Protein AF-Q6A8H3-F1 (afdb_monomer)

Nearest PDB structures (foldseek):
  5t8s-assembly1_A  TM=9.749E-01  e=1.298E-57  Neisseria gonorrhoeae FA 1090
  5t8t-assembly1_A  TM=9.797E-01  e=2.427E-56  Neisseria gonorrhoeae FA 1090
  7r3b-assembly2_F  TM=9.729E-01  e=8.924E-53  Lactiplantibacillus plantarum
  3iml-assembly1_A  TM=9.756E-01  e=2.111E-52  Burkholderia pseudomallei
  6fwb-assembly2_D  TM=9.698E-01  e=2.354E-51  Homo sapiens

Structure (mmCIF, N/CA/C/O backbone):
data_AF-Q6A8H3-F1
#
_entry.id   AF-Q6A8H3-F1
#
loop_
_atom_site.group_PDB
_atom_site.id
_atom_site.type_symbol
_atom_site.label_atom_id
_atom_site.label_alt_id
_atom_site.label_comp_id
_atom_site.label_asym_id
_atom_site.label_entity_id
_atom_site.label_seq_id
_atom_site.pdbx_PDB_ins_code
_atom_site.Cartn_x
_atom_site.Cartn_y
_atom_site.Cartn_z
_atom_site.occupancy
_atom_site.B_iso_or_equiv
_atom_site.auth_seq_id
_atom_site.auth_comp_id
_atom_site.auth_asym_id
_atom_site.auth_atom_id
_atom_site.pdbx_PDB_model_num
ATOM 1 N N . MET A 1 1 ? 24.454 -4.447 16.124 1.00 49.38 1 MET A N 1
ATOM 2 C CA . MET A 1 1 ? 22.997 -4.401 16.296 1.00 49.38 1 MET A CA 1
ATOM 3 C C . MET A 1 1 ? 22.366 -5.024 15.062 1.00 49.38 1 MET A C 1
ATOM 5 O O . MET A 1 1 ? 22.652 -4.516 13.977 1.00 49.38 1 MET A O 1
ATOM 9 N N . PRO A 1 2 ? 21.667 -6.170 15.152 1.00 56.00 2 PRO A N 1
ATOM 10 C CA . PRO A 1 2 ? 20.854 -6.674 14.048 1.00 56.00 2 PRO A CA 1
ATOM 11 C C . PRO A 1 2 ? 19.903 -5.579 13.555 1.00 56.00 2 PRO A C 1
ATOM 13 O O . PRO A 1 2 ? 19.148 -5.003 14.326 1.00 56.00 2 PRO A O 1
ATOM 16 N N . THR A 1 3 ? 19.970 -5.273 12.265 1.00 82.31 3 THR A N 1
ATOM 17 C CA . THR A 1 3 ? 19.040 -4.363 11.600 1.00 82.31 3 THR A CA 1
ATOM 18 C C . THR A 1 3 ? 18.067 -5.189 10.773 1.00 82.31 3 THR A C 1
ATOM 20 O O . THR A 1 3 ? 18.458 -6.164 10.123 1.00 82.31 3 THR A O 1
ATOM 23 N N . ARG A 1 4 ? 16.787 -4.819 10.800 1.00 94.38 4 ARG A N 1
ATOM 24 C CA . ARG A 1 4 ? 15.761 -5.449 9.965 1.00 94.38 4 ARG A CA 1
ATOM 25 C C . ARG A 1 4 ? 15.607 -4.644 8.679 1.00 94.38 4 ARG A C 1
ATOM 27 O O . ARG A 1 4 ? 15.605 -3.419 8.710 1.00 94.38 4 ARG A O 1
ATOM 34 N N . LEU A 1 5 ? 15.466 -5.327 7.547 1.00 97.38 5 LEU A N 1
ATOM 35 C CA . LEU A 1 5 ? 15.044 -4.704 6.293 1.00 97.38 5 LEU A CA 1
ATOM 36 C C . LEU A 1 5 ? 13.558 -4.987 6.079 1.00 97.38 5 LEU A C 1
ATOM 38 O O . LEU A 1 5 ? 13.110 -6.121 6.266 1.00 97.38 5 LEU A O 1
ATOM 42 N N . PHE A 1 6 ? 12.805 -3.965 5.689 1.00 98.25 6 PHE A N 1
ATOM 43 C CA . PHE A 1 6 ? 11.410 -4.097 5.284 1.00 98.25 6 PHE A CA 1
ATOM 44 C C . PHE A 1 6 ? 11.195 -3.389 3.950 1.00 98.25 6 PHE A C 1
ATOM 46 O O . PHE A 1 6 ? 11.725 -2.299 3.734 1.00 98.25 6 PHE A O 1
ATOM 53 N N . THR A 1 7 ? 10.426 -4.008 3.061 1.00 98.69 7 THR A N 1
ATOM 54 C CA . THR A 1 7 ? 10.237 -3.538 1.690 1.00 98.69 7 THR A CA 1
ATOM 55 C C . THR A 1 7 ? 8.758 -3.405 1.369 1.00 98.69 7 THR A C 1
ATOM 57 O O . THR A 1 7 ? 7.989 -4.325 1.637 1.00 98.69 7 THR A O 1
ATOM 60 N N . SER A 1 8 ? 8.390 -2.297 0.731 1.00 98.81 8 SER A N 1
ATOM 61 C CA . SER A 1 8 ? 7.080 -2.109 0.103 1.00 98.81 8 SER A CA 1
ATOM 62 C C . SER A 1 8 ? 7.250 -1.634 -1.337 1.00 98.81 8 SER A C 1
ATOM 64 O O . SER A 1 8 ? 8.298 -1.104 -1.716 1.00 98.81 8 SER A O 1
ATOM 66 N N . GLU A 1 9 ? 6.211 -1.820 -2.143 1.00 98.88 9 GLU A N 1
ATOM 67 C CA . GLU A 1 9 ? 6.178 -1.426 -3.550 1.00 98.88 9 GLU A CA 1
ATOM 68 C C . GLU A 1 9 ? 4.883 -0.689 -3.900 1.00 98.88 9 GLU A C 1
ATOM 70 O O . GLU A 1 9 ? 3.874 -0.808 -3.207 1.00 98.88 9 GLU A O 1
ATOM 75 N N . SER A 1 10 ? 4.927 0.076 -4.986 1.00 98.88 10 SER A N 1
ATOM 76 C CA . SER A 1 10 ? 3.788 0.754 -5.594 1.00 98.88 10 SER A CA 1
ATOM 77 C C . SER A 1 10 ? 3.900 0.688 -7.115 1.00 98.88 10 SER A C 1
ATOM 79 O O . SER A 1 10 ? 4.932 0.322 -7.684 1.00 98.88 10 SER A O 1
ATOM 81 N N . VAL A 1 11 ? 2.821 1.049 -7.795 1.00 98.81 11 VAL A N 1
ATOM 82 C CA . VAL A 1 11 ? 2.746 1.105 -9.255 1.00 98.81 11 VAL A CA 1
ATOM 83 C C . VAL A 1 11 ? 2.072 2.405 -9.691 1.00 98.81 11 VAL A C 1
ATOM 85 O O . VAL A 1 11 ? 1.327 3.014 -8.921 1.00 98.81 11 VAL A O 1
ATOM 88 N N . THR A 1 12 ? 2.363 2.869 -10.903 1.00 98.69 12 THR A N 1
ATOM 89 C CA . THR A 1 12 ? 1.712 4.056 -11.472 1.00 98.69 12 THR A CA 1
ATOM 90 C C . THR A 1 12 ? 0.274 3.744 -11.892 1.00 98.69 12 THR A C 1
ATOM 92 O O . THR A 1 12 ? -0.121 2.587 -12.036 1.00 98.69 12 THR A O 1
ATOM 95 N N . GLU A 1 13 ? -0.502 4.791 -12.178 1.00 98.38 13 GLU A N 1
ATOM 96 C CA . GLU A 1 13 ? -1.832 4.677 -12.801 1.00 98.38 13 GLU A CA 1
ATOM 97 C C . GLU A 1 13 ? -1.823 3.945 -14.160 1.00 98.38 13 GLU A C 1
ATOM 99 O O . GLU A 1 13 ? -2.867 3.486 -14.609 1.00 98.38 13 GLU A O 1
ATOM 104 N N . GLY A 1 14 ? -0.663 3.835 -14.821 1.00 98.19 14 GLY A N 1
ATOM 105 C CA . GLY A 1 14 ? -0.516 3.149 -16.105 1.00 98.19 14 GLY A CA 1
ATOM 106 C C . GLY A 1 14 ? -0.242 1.651 -16.003 1.00 98.19 14 GLY A C 1
ATOM 107 O O . GLY A 1 14 ? -0.235 0.971 -17.024 1.00 98.19 14 GLY A O 1
ATOM 108 N N . HIS A 1 15 ? -0.028 1.113 -14.802 1.00 98.56 15 HIS A N 1
ATOM 109 C CA . HIS A 1 15 ? 0.082 -0.331 -14.620 1.00 98.56 15 HIS A CA 1
ATOM 110 C C . HIS A 1 15 ? -1.248 -1.008 -14.995 1.00 98.56 15 HIS A C 1
ATOM 112 O O . HIS A 1 15 ? -2.291 -0.538 -14.546 1.00 98.56 15 HIS A O 1
ATOM 118 N N . PRO A 1 16 ? -1.267 -2.132 -15.735 1.00 98.31 16 PRO A N 1
ATOM 119 C CA . PRO A 1 16 ? -2.508 -2.703 -16.267 1.00 98.31 16 PRO A CA 1
ATOM 120 C C . PRO A 1 16 ? -3.554 -3.032 -15.189 1.00 98.31 16 PRO A C 1
ATOM 122 O O . PRO A 1 16 ? -4.719 -2.686 -15.356 1.00 98.31 16 PRO A O 1
ATOM 125 N N . ASP A 1 17 ? -3.159 -3.596 -14.041 1.00 98.69 17 ASP A N 1
ATOM 126 C CA . ASP A 1 17 ? -4.093 -3.770 -12.907 1.00 98.69 17 ASP A CA 1
ATOM 127 C C . ASP A 1 17 ? -4.680 -2.438 -12.394 1.00 98.69 17 ASP A C 1
ATOM 129 O O . ASP A 1 17 ? -5.848 -2.382 -12.027 1.00 98.69 17 ASP A O 1
ATOM 133 N N . LYS A 1 18 ? -3.902 -1.344 -12.412 1.00 98.69 18 LYS A N 1
ATOM 134 C CA . LYS A 1 18 ? -4.389 -0.013 -12.023 1.00 98.69 18 LYS A CA 1
ATOM 135 C C . LYS A 1 18 ? -5.248 0.659 -13.079 1.00 98.69 18 LYS A C 1
ATOM 137 O O . LYS A 1 18 ? -6.122 1.436 -12.714 1.00 98.69 18 LYS A O 1
ATOM 142 N N . ILE A 1 19 ? -5.079 0.316 -14.353 1.00 98.56 19 ILE A N 1
ATOM 143 C CA . ILE A 1 19 ? -6.040 0.689 -15.397 1.00 98.56 19 ILE A CA 1
ATOM 144 C C . ILE A 1 19 ? -7.383 -0.002 -15.130 1.00 98.56 19 ILE A C 1
ATOM 146 O O . ILE A 1 19 ? -8.420 0.649 -15.209 1.00 98.56 19 ILE A O 1
ATOM 150 N N . ALA A 1 20 ? -7.372 -1.293 -14.783 1.00 98.75 20 ALA A N 1
ATOM 151 C CA . ALA A 1 20 ? -8.592 -2.030 -14.463 1.00 98.75 20 ALA A CA 1
ATOM 152 C C . ALA A 1 20 ? -9.312 -1.449 -13.232 1.00 98.75 20 ALA A C 1
ATOM 154 O O . ALA A 1 20 ? -10.491 -1.111 -13.324 1.00 98.75 20 ALA A O 1
ATOM 155 N N . ASP A 1 21 ? -8.583 -1.212 -12.133 1.00 98.81 21 ASP A N 1
ATOM 156 C CA . ASP A 1 21 ? -9.109 -0.504 -10.957 1.00 98.81 21 ASP A CA 1
ATOM 157 C C . ASP A 1 21 ? -9.694 0.874 -11.329 1.00 98.81 21 ASP A C 1
ATOM 159 O O . ASP A 1 21 ? -10.772 1.247 -10.867 1.00 98.81 21 ASP A O 1
ATOM 163 N N . ALA A 1 22 ? -9.007 1.619 -12.205 1.00 98.69 22 ALA A N 1
ATOM 164 C CA . ALA A 1 22 ? -9.410 2.960 -12.618 1.00 98.69 22 ALA A CA 1
ATOM 165 C C . ALA A 1 22 ? -10.714 2.976 -13.409 1.00 98.69 22 ALA A C 1
ATOM 167 O O . ALA A 1 22 ? -11.522 3.883 -13.221 1.00 98.69 22 ALA A O 1
ATOM 168 N N . ILE A 1 23 ? -10.907 2.004 -14.299 1.00 98.75 23 ILE A N 1
ATOM 169 C CA . ILE A 1 23 ? -12.144 1.859 -15.069 1.00 98.75 23 ILE A CA 1
ATOM 170 C C . ILE A 1 23 ? -13.282 1.443 -14.134 1.00 98.75 23 ILE A C 1
ATOM 172 O O . ILE A 1 23 ? -14.335 2.077 -14.160 1.00 98.75 23 ILE A O 1
ATOM 176 N N . SER A 1 24 ? -13.053 0.453 -13.265 1.00 98.81 24 SER A N 1
ATOM 177 C CA . SER A 1 24 ? -14.040 -0.005 -12.282 1.00 98.81 24 SER A CA 1
ATOM 178 C C . SER A 1 24 ? -14.557 1.136 -11.394 1.00 98.81 24 SER A C 1
ATOM 180 O O . SER A 1 24 ? -15.769 1.306 -11.263 1.00 98.81 24 SER A O 1
ATOM 182 N N . ASP A 1 25 ? -13.669 1.962 -10.827 1.00 98.69 25 ASP A N 1
ATOM 183 C CA . ASP A 1 25 ? -14.092 3.094 -9.990 1.00 98.69 25 ASP A CA 1
ATOM 184 C C . ASP A 1 25 ? -14.648 4.283 -10.780 1.00 98.69 25 ASP A C 1
ATOM 186 O O . ASP A 1 25 ? -15.514 4.986 -10.267 1.00 98.69 25 ASP A O 1
ATOM 190 N N . ALA A 1 26 ? -14.218 4.508 -12.025 1.00 98.62 26 ALA A N 1
ATOM 191 C CA . ALA A 1 26 ? -14.823 5.542 -12.867 1.00 98.62 26 ALA A CA 1
ATOM 192 C C . ALA A 1 26 ? -16.276 5.199 -13.239 1.00 98.62 26 ALA A C 1
ATOM 194 O O . ALA A 1 26 ? -17.132 6.083 -13.254 1.00 98.62 26 ALA A O 1
ATOM 195 N N . VAL A 1 27 ? -16.570 3.919 -13.496 1.00 98.56 27 VAL A N 1
ATOM 196 C CA . VAL A 1 27 ? -17.944 3.441 -13.717 1.00 98.56 27 VAL A CA 1
ATOM 197 C C . VAL A 1 27 ? -18.780 3.601 -12.444 1.00 98.56 27 VAL A C 1
ATOM 199 O O . VAL A 1 27 ? -19.900 4.103 -12.522 1.00 98.56 27 VAL A O 1
ATOM 202 N N . LEU A 1 28 ? -18.232 3.245 -11.276 1.00 98.44 28 LEU A N 1
ATOM 203 C CA . LEU A 1 28 ? -18.912 3.447 -9.994 1.00 98.44 28 LEU A CA 1
ATOM 204 C C . LEU A 1 28 ? -19.215 4.928 -9.725 1.00 98.44 28 LEU A C 1
ATOM 206 O O . LEU A 1 28 ? -20.344 5.260 -9.377 1.00 98.44 28 LEU A O 1
ATOM 210 N N . ASP A 1 29 ? -18.231 5.817 -9.879 1.00 98.56 29 ASP A N 1
ATOM 211 C CA . ASP A 1 29 ? -18.426 7.254 -9.659 1.00 98.56 29 ASP A CA 1
ATOM 212 C C . ASP A 1 29 ? -19.506 7.816 -10.598 1.00 98.56 29 ASP A C 1
ATOM 214 O O . ASP A 1 29 ? -20.340 8.613 -10.169 1.00 98.56 29 ASP A O 1
ATOM 218 N N . ALA A 1 30 ? -19.548 7.374 -11.860 1.00 98.31 30 ALA A N 1
ATOM 219 C CA . ALA A 1 30 ? -20.597 7.782 -12.793 1.00 98.31 30 ALA A CA 1
ATOM 220 C C . ALA A 1 30 ? -21.994 7.322 -12.338 1.00 98.31 30 ALA A C 1
ATOM 222 O O . ALA A 1 30 ? -22.939 8.106 -12.400 1.00 98.31 30 ALA A O 1
ATOM 223 N N . MET A 1 31 ? -22.120 6.097 -11.816 1.00 98.00 31 MET A N 1
ATOM 224 C CA . MET A 1 31 ? -23.383 5.602 -11.251 1.00 98.00 31 MET A CA 1
ATOM 225 C C . MET A 1 31 ? -23.798 6.410 -10.017 1.00 98.00 31 MET A C 1
ATOM 227 O O . MET A 1 31 ? -24.925 6.886 -9.955 1.00 98.00 31 MET A O 1
ATOM 231 N N . LEU A 1 32 ? -22.878 6.640 -9.074 1.00 98.06 32 LEU A N 1
ATOM 232 C CA . LEU A 1 32 ? -23.149 7.385 -7.837 1.00 98.06 32 LEU A CA 1
ATOM 233 C C . LEU A 1 32 ? -23.442 8.874 -8.058 1.00 98.06 32 LEU A C 1
ATOM 235 O O . LEU A 1 32 ? -24.044 9.511 -7.194 1.00 98.06 32 LEU A O 1
ATOM 239 N N . THR A 1 33 ? -23.000 9.434 -9.184 1.00 97.94 33 THR A N 1
ATOM 240 C CA . THR A 1 33 ? -23.311 10.817 -9.569 1.00 97.94 33 THR A CA 1
ATOM 241 C C . THR A 1 33 ? -24.794 10.984 -9.900 1.00 97.94 33 THR A C 1
ATOM 243 O O . THR A 1 33 ? -25.399 11.972 -9.489 1.00 97.94 33 THR A O 1
ATOM 246 N N . GLU A 1 34 ? -25.379 10.021 -10.614 1.00 97.12 34 GLU A N 1
ATOM 247 C CA . GLU A 1 34 ? -26.780 10.063 -11.056 1.00 97.12 34 GLU A CA 1
ATOM 248 C C . GLU A 1 34 ? -27.734 9.396 -10.049 1.00 97.12 34 GLU A C 1
ATOM 250 O O . GLU A 1 34 ? -28.856 9.858 -9.846 1.00 97.12 34 GLU A O 1
ATOM 255 N N . ASP A 1 35 ? -27.278 8.333 -9.385 1.00 97.31 35 ASP A N 1
ATOM 256 C CA . ASP A 1 35 ? -28.012 7.583 -8.369 1.00 97.31 35 ASP A CA 1
ATOM 257 C C . ASP A 1 35 ? -27.076 7.222 -7.206 1.00 97.31 35 ASP A C 1
ATOM 259 O O . ASP A 1 35 ? -26.338 6.232 -7.238 1.00 97.31 35 ASP A O 1
ATOM 263 N N . SER A 1 36 ? -27.133 8.014 -6.133 1.00 96.88 36 SER A N 1
ATOM 264 C CA . SER A 1 36 ? -26.306 7.816 -4.937 1.00 96.88 36 SER A CA 1
ATOM 265 C C . SER A 1 36 ? -26.593 6.512 -4.179 1.00 96.88 36 SER A C 1
ATOM 267 O O . SER A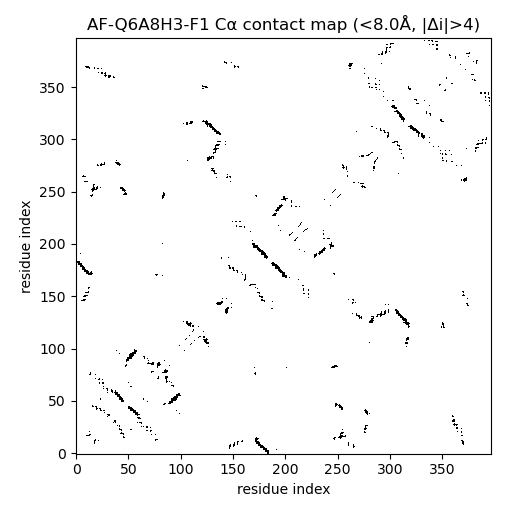 1 36 ? -25.811 6.148 -3.301 1.00 96.88 36 SER A O 1
ATOM 269 N N . HIS A 1 37 ? -27.678 5.802 -4.510 1.00 93.88 37 HIS A N 1
ATOM 270 C CA . HIS A 1 37 ? -28.042 4.507 -3.927 1.00 93.88 37 HIS A CA 1
ATOM 271 C C . HIS A 1 37 ? -27.696 3.328 -4.849 1.00 93.88 37 HIS A C 1
ATOM 273 O O . HIS A 1 37 ? -28.084 2.195 -4.563 1.00 93.88 37 HIS A O 1
ATOM 279 N N . SER A 1 38 ? -26.939 3.576 -5.924 1.00 95.31 38 SER A N 1
ATOM 280 C CA . SER A 1 38 ? -26.449 2.531 -6.820 1.00 95.31 38 SER A CA 1
ATOM 281 C C . SER A 1 38 ? -25.691 1.448 -6.055 1.00 95.31 38 SER A C 1
ATOM 283 O O . SER A 1 38 ? -2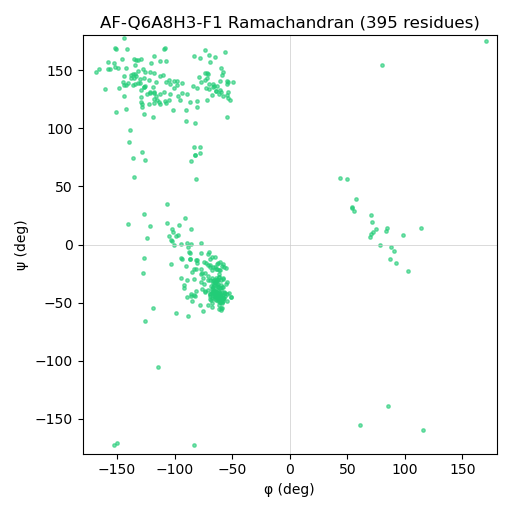4.726 1.724 -5.337 1.00 95.31 38 SER A O 1
ATOM 285 N N . HIS A 1 39 ? -26.075 0.196 -6.281 1.00 93.94 39 HIS A N 1
ATOM 286 C CA . HIS A 1 39 ? -25.305 -0.964 -5.862 1.00 93.94 39 HIS A CA 1
ATOM 287 C C . HIS A 1 39 ? -24.457 -1.460 -7.025 1.00 93.94 39 HIS A C 1
ATOM 289 O O . HIS A 1 39 ? -24.976 -1.724 -8.104 1.00 93.94 39 HIS A O 1
ATOM 295 N N . ALA A 1 40 ? -23.160 -1.629 -6.803 1.00 95.62 40 ALA A N 1
ATOM 296 C CA . ALA A 1 40 ? -22.216 -1.983 -7.850 1.00 95.62 40 ALA A CA 1
ATOM 297 C C . ALA A 1 40 ? -21.118 -2.917 -7.327 1.00 95.62 40 ALA A C 1
ATOM 299 O O . ALA A 1 40 ? -20.610 -2.758 -6.212 1.00 95.62 40 ALA A O 1
ATOM 300 N N . ALA A 1 41 ? -20.776 -3.898 -8.157 1.00 97.06 41 ALA A N 1
ATOM 301 C CA . ALA A 1 41 ? -19.605 -4.759 -8.069 1.00 97.06 41 ALA A CA 1
ATOM 302 C C . ALA A 1 41 ? -19.003 -4.874 -9.481 1.00 97.06 41 ALA A C 1
ATOM 304 O O . ALA A 1 41 ? -19.201 -5.861 -10.183 1.00 97.06 41 ALA A O 1
ATOM 305 N N . VAL A 1 42 ? -18.348 -3.801 -9.932 1.00 98.31 42 VAL A N 1
ATOM 306 C CA . VAL A 1 42 ? -17.811 -3.673 -11.294 1.00 98.31 42 VAL A CA 1
ATOM 307 C C . VAL A 1 42 ? -16.385 -4.203 -11.354 1.00 98.31 42 VAL A C 1
ATOM 309 O O . VAL A 1 42 ? -15.456 -3.614 -10.800 1.00 98.31 42 VAL A O 1
ATOM 312 N N . GLU A 1 43 ? -16.190 -5.262 -12.122 1.00 98.75 43 GLU A N 1
ATOM 313 C CA . GLU A 1 43 ? -14.894 -5.869 -12.393 1.00 98.75 43 GLU A CA 1
ATOM 314 C C . GLU A 1 43 ? -14.428 -5.512 -13.807 1.00 98.75 43 GLU A C 1
ATOM 316 O O . GLU A 1 43 ? -15.211 -5.480 -14.760 1.00 98.75 43 GLU A O 1
ATOM 321 N N . THR A 1 44 ? -13.130 -5.263 -13.961 1.00 98.88 44 THR A N 1
ATOM 322 C CA . THR A 1 44 ? -12.519 -4.945 -15.250 1.00 98.88 44 THR A CA 1
ATOM 323 C C . THR A 1 44 ? -11.350 -5.882 -15.522 1.00 98.88 44 THR A C 1
ATOM 325 O O . THR A 1 44 ? -10.494 -6.110 -14.666 1.00 98.88 44 THR A O 1
ATOM 328 N N . VAL A 1 45 ? -11.279 -6.396 -16.748 1.00 98.75 45 VAL A N 1
ATOM 329 C CA . VAL A 1 45 ? -10.120 -7.109 -17.294 1.00 98.75 45 VAL A CA 1
ATOM 330 C C . VAL A 1 45 ? -9.571 -6.307 -18.467 1.00 98.75 45 VAL A C 1
ATOM 332 O O . VAL A 1 45 ? -10.304 -5.974 -19.398 1.00 98.75 45 VAL A O 1
ATOM 335 N N . VAL A 1 46 ? -8.271 -6.023 -18.453 1.00 98.44 46 VAL A N 1
ATOM 336 C CA . VAL A 1 46 ? -7.559 -5.367 -19.555 1.00 98.44 46 VAL A CA 1
ATOM 337 C C . VAL A 1 46 ? -6.468 -6.279 -20.103 1.00 98.44 46 VAL A C 1
ATOM 339 O O . VAL A 1 46 ? -5.718 -6.915 -19.364 1.00 98.44 46 VAL A O 1
ATOM 342 N N . THR A 1 47 ? -6.372 -6.366 -21.424 1.00 98.19 47 THR A N 1
ATOM 343 C CA . THR A 1 47 ? -5.324 -7.124 -22.118 1.00 98.19 47 THR A CA 1
ATOM 344 C C . THR A 1 47 ? -5.066 -6.516 -23.498 1.00 98.19 47 THR A C 1
ATOM 346 O O . THR A 1 47 ? -5.581 -5.445 -23.824 1.00 98.19 47 THR A O 1
ATOM 349 N N . THR A 1 48 ? -4.254 -7.170 -24.327 1.00 97.00 48 THR A N 1
ATOM 350 C CA . THR A 1 48 ? -3.839 -6.653 -25.635 1.00 97.00 48 THR A CA 1
ATOM 351 C C . THR A 1 48 ? -5.053 -6.295 -26.500 1.00 97.00 48 THR A C 1
ATOM 353 O O . THR A 1 48 ? -5.787 -7.166 -26.964 1.00 97.00 48 THR A O 1
ATOM 356 N N . GLY A 1 49 ? -5.257 -4.992 -26.713 1.00 96.44 49 GLY A N 1
ATOM 357 C CA . GLY A 1 49 ? -6.326 -4.440 -27.549 1.00 96.44 49 GLY A CA 1
ATOM 358 C C . GLY A 1 49 ? -7.752 -4.585 -27.002 1.00 96.44 49 GLY A C 1
ATOM 359 O O . GLY A 1 49 ? -8.683 -4.250 -27.731 1.00 96.44 49 GLY A O 1
ATOM 360 N N . GLN A 1 50 ? -7.951 -5.063 -25.768 1.00 98.00 50 GLN A N 1
ATOM 361 C CA . GLN A 1 50 ? -9.284 -5.325 -25.216 1.00 98.00 50 GLN A CA 1
ATOM 362 C C . GLN A 1 50 ? -9.447 -4.882 -23.762 1.00 98.00 50 GLN A C 1
ATOM 364 O O . GLN A 1 50 ? -8.554 -5.052 -22.931 1.00 98.00 50 GLN A O 1
ATOM 369 N N . VAL A 1 51 ? -10.649 -4.388 -23.476 1.00 98.69 51 VAL A N 1
ATOM 370 C CA . VAL A 1 51 ? -11.212 -4.151 -22.149 1.00 98.69 51 VAL A CA 1
ATOM 371 C C . VAL A 1 51 ? -12.502 -4.963 -22.045 1.00 98.69 51 VAL A C 1
ATOM 373 O O . VAL A 1 51 ? -13.353 -4.890 -22.934 1.00 98.69 51 VAL A O 1
ATOM 376 N N . MET A 1 52 ? -12.665 -5.719 -20.967 1.00 98.62 52 MET A N 1
ATOM 377 C CA . MET A 1 52 ? -13.929 -6.350 -20.596 1.00 98.62 52 MET A CA 1
ATOM 378 C C . MET A 1 52 ? -14.368 -5.788 -19.248 1.00 98.62 52 MET A C 1
ATOM 380 O O . MET A 1 52 ? -13.625 -5.904 -18.279 1.00 98.62 52 MET A O 1
ATOM 384 N N . VAL A 1 53 ? -15.556 -5.191 -19.204 1.00 98.69 53 VAL A N 1
ATOM 385 C CA . VAL A 1 53 ? -16.197 -4.715 -17.973 1.00 98.69 53 VAL A CA 1
ATOM 386 C C . VAL A 1 53 ? -17.366 -5.645 -17.665 1.00 98.69 53 VAL A C 1
ATOM 388 O O . VAL A 1 53 ? -18.233 -5.843 -18.519 1.00 98.69 53 VAL A O 1
ATOM 391 N N . CYS A 1 54 ? -17.376 -6.248 -16.482 1.00 98.44 54 CYS A N 1
ATOM 392 C CA . CYS A 1 54 ? -18.374 -7.229 -16.058 1.00 98.44 54 CYS A CA 1
ATOM 393 C C . CYS A 1 54 ? -18.702 -7.106 -14.566 1.00 98.44 54 CYS A C 1
ATOM 395 O O . CYS A 1 54 ? -18.119 -6.280 -13.871 1.00 98.44 54 CYS A O 1
ATOM 397 N N . GLY A 1 55 ? -19.632 -7.927 -14.082 1.00 97.00 55 GLY A N 1
ATOM 398 C CA . GLY A 1 55 ? -20.064 -7.952 -12.683 1.00 97.00 55 GLY A CA 1
ATOM 399 C C . GLY A 1 55 ? -21.525 -7.548 -12.532 1.00 97.00 55 GLY A C 1
ATOM 400 O O . GLY A 1 55 ? -22.293 -7.624 -13.492 1.00 97.00 55 GLY A O 1
ATOM 401 N N . GLU A 1 56 ? -21.913 -7.125 -11.333 1.00 96.12 56 GLU A N 1
ATOM 402 C CA . GLU A 1 56 ? -23.319 -6.933 -10.981 1.00 96.12 56 GLU A CA 1
ATOM 403 C C . GLU A 1 56 ? -23.623 -5.498 -10.551 1.00 96.12 56 GLU A C 1
ATOM 405 O O . GLU A 1 56 ? -22.960 -4.935 -9.673 1.00 96.12 56 GLU A O 1
ATOM 410 N N . VAL A 1 57 ? -24.666 -4.912 -11.139 1.00 95.12 57 VAL A N 1
ATOM 411 C CA . VAL A 1 57 ? -25.110 -3.547 -10.848 1.00 95.12 57 VAL A CA 1
ATOM 412 C C . VAL A 1 57 ? -26.628 -3.496 -10.673 1.00 95.12 57 VAL A C 1
ATOM 414 O O . VAL A 1 57 ? -27.381 -4.069 -11.454 1.00 95.12 57 VAL A O 1
ATOM 417 N N . THR A 1 58 ? -27.079 -2.744 -9.674 1.00 94.62 58 THR A N 1
ATOM 418 C CA . THR A 1 58 ? -28.467 -2.297 -9.519 1.00 94.62 58 THR A CA 1
ATOM 419 C C . THR A 1 58 ? -28.450 -0.783 -9.358 1.00 94.62 58 THR A C 1
ATOM 421 O O . THR A 1 58 ? -27.941 -0.277 -8.361 1.00 94.62 58 THR A O 1
ATOM 424 N N . THR A 1 59 ? -28.968 -0.062 -10.345 1.00 94.69 59 THR A N 1
ATOM 425 C CA . THR A 1 59 ? -28.970 1.405 -10.384 1.00 94.69 59 THR A CA 1
ATOM 426 C C . THR A 1 59 ? -30.107 1.900 -11.273 1.00 94.69 59 THR A C 1
ATOM 428 O O . THR A 1 59 ? -30.480 1.215 -12.230 1.00 94.69 59 THR A O 1
ATOM 431 N N . GLU A 1 60 ? -30.632 3.088 -10.980 1.00 94.31 60 GLU A N 1
ATOM 432 C CA . GLU A 1 60 ? -31.522 3.827 -11.889 1.00 94.31 60 GLU A CA 1
ATOM 433 C C . GLU A 1 60 ? -30.734 4.696 -12.897 1.00 94.31 60 GLU A C 1
ATOM 435 O O . GLU A 1 60 ? -31.313 5.274 -13.821 1.00 94.31 60 GLU A O 1
ATOM 440 N N . ALA A 1 61 ? -29.409 4.795 -12.744 1.00 94.56 61 ALA A N 1
ATOM 441 C CA . ALA A 1 61 ? -28.540 5.568 -13.621 1.00 94.56 61 ALA A CA 1
ATOM 442 C C . ALA A 1 61 ? -28.337 4.896 -14.990 1.00 94.56 61 ALA A C 1
ATOM 444 O O . ALA A 1 61 ? -28.125 3.687 -15.098 1.00 94.56 61 ALA A O 1
ATOM 445 N N . TYR A 1 62 ? -28.288 5.702 -16.054 1.00 94.69 62 TYR A N 1
ATOM 446 C CA . TYR A 1 62 ? -27.701 5.281 -17.326 1.00 94.69 62 TYR A CA 1
ATOM 447 C C . TYR A 1 62 ? -26.245 5.738 -17.390 1.00 94.69 62 TYR A C 1
ATOM 449 O O . TYR A 1 62 ? -25.959 6.929 -17.281 1.00 94.69 62 TYR A O 1
ATOM 457 N N . VAL A 1 63 ? -25.332 4.796 -17.619 1.00 94.44 63 VAL A N 1
ATOM 458 C CA . VAL A 1 63 ? -23.891 5.052 -17.660 1.00 94.44 63 VAL A CA 1
ATOM 459 C C . VAL A 1 63 ? -23.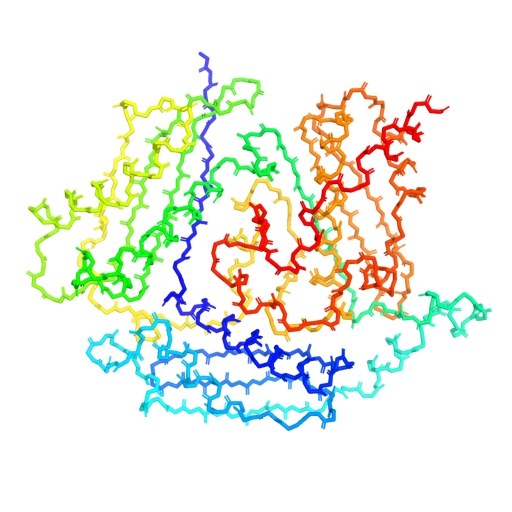300 4.454 -18.936 1.00 94.44 63 VAL A C 1
ATOM 461 O O . VAL A 1 63 ? -23.409 3.251 -19.173 1.00 94.44 63 VAL A O 1
ATOM 464 N N . ASP A 1 64 ? -22.652 5.282 -19.762 1.00 97.25 64 ASP A N 1
ATOM 465 C CA . ASP A 1 64 ? -21.937 4.814 -20.957 1.00 97.25 64 ASP A CA 1
ATOM 466 C C . ASP A 1 64 ? -20.578 4.212 -20.565 1.00 97.25 64 ASP A C 1
ATOM 468 O O . ASP A 1 64 ? -19.534 4.866 -20.576 1.00 97.25 64 ASP A O 1
ATOM 472 N N . ILE A 1 65 ? -20.605 2.936 -20.174 1.00 97.94 65 ILE A N 1
ATOM 473 C CA . ILE A 1 65 ? -19.426 2.189 -19.708 1.00 97.94 65 ILE A CA 1
ATOM 474 C C . ILE A 1 65 ? -18.321 2.158 -20.770 1.00 97.94 65 ILE A C 1
ATOM 476 O O . ILE A 1 65 ? -17.136 2.219 -20.433 1.00 97.94 65 ILE A O 1
ATOM 480 N N . ALA A 1 66 ? -18.691 2.058 -22.050 1.00 98.00 66 ALA A N 1
ATOM 481 C CA . ALA A 1 66 ? -17.715 1.988 -23.125 1.00 98.00 66 ALA A CA 1
ATOM 482 C C . ALA A 1 66 ? -16.961 3.312 -23.265 1.00 98.00 66 ALA A C 1
ATOM 484 O O . ALA A 1 66 ? -15.731 3.298 -23.352 1.00 98.00 66 ALA A O 1
ATOM 485 N N . ASP A 1 67 ? -17.674 4.438 -23.247 1.00 98.19 67 ASP A N 1
ATOM 486 C CA . ASP A 1 67 ? -17.052 5.761 -23.314 1.00 98.19 67 ASP A CA 1
ATOM 487 C C . ASP A 1 67 ? -16.210 6.072 -22.068 1.00 98.19 67 ASP A C 1
ATOM 489 O O . ASP A 1 67 ? -15.073 6.532 -22.194 1.00 98.19 67 ASP A O 1
ATOM 493 N N . ILE A 1 68 ? -16.691 5.718 -20.870 1.00 98.44 68 ILE A N 1
ATOM 494 C CA . ILE A 1 68 ? -15.936 5.889 -19.617 1.00 98.44 68 ILE A CA 1
ATOM 495 C C . ILE A 1 68 ? -14.625 5.109 -19.648 1.00 98.44 68 ILE A C 1
ATOM 497 O O . ILE A 1 68 ? -13.573 5.665 -19.324 1.00 98.44 68 ILE A O 1
ATOM 501 N N . ALA A 1 69 ? -14.660 3.839 -20.065 1.00 98.56 69 ALA A N 1
ATOM 502 C CA . ALA A 1 69 ? -13.456 3.022 -20.159 1.00 98.56 69 ALA A CA 1
ATOM 503 C C . ALA A 1 69 ? -12.430 3.663 -21.106 1.00 98.56 69 ALA A C 1
ATOM 505 O O . ALA A 1 69 ? -11.260 3.813 -20.744 1.00 98.56 69 ALA A O 1
ATOM 506 N N . ARG A 1 70 ? -12.870 4.099 -22.294 1.00 98.56 70 ARG A N 1
ATOM 507 C CA . ARG A 1 70 ? -12.007 4.759 -23.286 1.00 98.56 70 ARG A CA 1
ATOM 508 C C . ARG A 1 70 ? -11.416 6.055 -22.756 1.00 98.56 70 ARG A C 1
ATOM 510 O O . ARG A 1 70 ? -10.197 6.216 -22.792 1.00 98.56 70 ARG A O 1
ATOM 517 N N . SER A 1 71 ? -12.262 6.941 -22.239 1.00 98.31 71 SER A N 1
ATOM 518 C CA . SER A 1 71 ? -11.859 8.233 -21.684 1.00 98.31 71 SER A CA 1
ATOM 519 C C . SER A 1 71 ? -10.848 8.050 -20.557 1.00 98.31 71 SER A C 1
ATOM 521 O O . SER A 1 71 ? -9.792 8.681 -20.563 1.00 98.31 71 SER A O 1
ATOM 523 N N . ARG A 1 72 ? -11.078 7.081 -19.661 1.00 98.19 72 ARG A N 1
ATOM 524 C CA . ARG A 1 72 ? -10.150 6.812 -18.563 1.00 98.19 72 ARG A CA 1
ATOM 525 C C . ARG A 1 72 ? -8.783 6.318 -19.039 1.00 98.19 72 ARG A C 1
ATOM 527 O O . ARG A 1 72 ? -7.761 6.733 -18.495 1.00 98.19 72 ARG A O 1
ATOM 534 N N . ILE A 1 73 ? -8.741 5.463 -20.060 1.00 98.44 73 ILE A N 1
ATOM 535 C CA . ILE A 1 73 ? -7.488 4.978 -20.664 1.00 98.44 73 ILE A CA 1
ATOM 536 C C . ILE A 1 73 ? -6.706 6.133 -21.312 1.00 98.44 73 ILE A C 1
ATOM 538 O O . ILE A 1 73 ? -5.480 6.212 -21.162 1.00 98.44 73 ILE A O 1
ATOM 542 N N . LEU A 1 74 ? -7.408 7.044 -21.995 1.00 98.44 74 LEU A N 1
ATOM 543 C CA . LEU A 1 74 ? -6.812 8.240 -22.592 1.00 98.44 74 LEU A CA 1
ATOM 544 C C . LEU A 1 74 ? -6.232 9.173 -21.516 1.00 98.44 74 LEU A C 1
ATOM 546 O O . LEU A 1 74 ? -5.077 9.579 -21.638 1.00 98.44 74 LEU A O 1
ATOM 550 N N . ASP A 1 75 ? -6.965 9.425 -20.428 1.00 97.75 75 ASP A N 1
ATOM 551 C CA . ASP A 1 75 ? -6.528 10.280 -19.309 1.00 97.75 75 ASP A CA 1
ATOM 552 C C . ASP A 1 75 ? -5.280 9.752 -18.581 1.00 97.75 75 ASP A C 1
ATOM 554 O O . ASP A 1 75 ? -4.432 10.522 -18.109 1.00 97.75 75 ASP A O 1
ATOM 558 N N . ILE A 1 76 ? -5.146 8.424 -18.486 1.00 98.06 76 ILE A N 1
ATOM 559 C CA . ILE A 1 76 ? -3.946 7.761 -17.950 1.00 98.06 76 ILE A CA 1
ATOM 560 C C . ILE A 1 76 ? -2.734 8.015 -18.869 1.00 98.06 76 ILE A C 1
ATOM 562 O O . ILE A 1 76 ? -1.589 8.142 -18.415 1.00 98.06 76 ILE A O 1
ATOM 566 N N . GLY A 1 77 ? -2.978 8.167 -20.171 1.00 97.75 77 GLY A N 1
ATOM 567 C CA . GLY A 1 77 ? -1.980 8.506 -21.184 1.00 97.75 77 GLY A CA 1
ATOM 568 C C . GLY A 1 77 ? -1.716 7.400 -22.204 1.00 97.75 77 GLY A C 1
ATOM 569 O O . GLY A 1 77 ? -0.706 7.477 -22.909 1.00 97.75 77 GLY A O 1
ATOM 570 N N . TYR A 1 78 ? -2.578 6.382 -22.289 1.00 98.12 78 TYR A N 1
ATOM 571 C CA . TYR A 1 78 ? -2.591 5.403 -23.383 1.00 98.12 78 TYR A CA 1
ATOM 572 C C . TYR A 1 78 ? -3.432 5.945 -24.546 1.00 98.12 78 TYR A C 1
ATOM 574 O O . TYR A 1 78 ? -4.547 5.505 -24.806 1.00 98.12 78 TYR A O 1
ATOM 582 N N . ASP A 1 79 ? -2.872 6.942 -25.223 1.00 96.81 79 ASP A N 1
ATOM 583 C CA . ASP A 1 79 ? -3.474 7.747 -26.299 1.00 96.81 79 ASP A CA 1
ATOM 584 C C . ASP A 1 79 ? -2.947 7.386 -27.702 1.00 96.81 79 ASP A C 1
ATOM 586 O O . ASP A 1 79 ? -3.173 8.100 -28.680 1.00 96.81 79 ASP A O 1
ATOM 590 N N . SER A 1 80 ? -2.152 6.318 -27.798 1.00 95.44 80 SER A N 1
ATOM 591 C CA . SER A 1 80 ? -1.490 5.918 -29.030 1.00 95.44 80 SER A CA 1
ATOM 592 C C . SER A 1 80 ? -1.062 4.464 -28.957 1.00 95.44 80 SER A C 1
ATOM 594 O O . SER A 1 80 ? -0.359 4.057 -28.032 1.00 95.44 80 SER A O 1
ATOM 596 N N . SER A 1 81 ? -1.348 3.709 -30.020 1.00 93.75 81 SER A N 1
ATOM 597 C CA . SER A 1 81 ? -0.893 2.318 -30.171 1.00 93.75 81 SER A CA 1
ATOM 598 C C . SER A 1 81 ? 0.634 2.160 -30.050 1.00 93.75 81 SER A C 1
ATOM 600 O O . SER A 1 81 ? 1.123 1.081 -29.727 1.00 93.75 81 SER A O 1
ATOM 602 N N . SER A 1 82 ? 1.407 3.238 -30.248 1.00 93.31 82 SER A N 1
ATOM 603 C CA . SER A 1 82 ? 2.864 3.250 -30.041 1.00 93.31 82 SER A CA 1
ATOM 604 C C . SER A 1 82 ? 3.297 2.999 -28.588 1.00 93.31 82 SER A C 1
ATOM 606 O O . SER A 1 82 ? 4.425 2.562 -28.361 1.00 93.31 82 SER A O 1
ATOM 608 N N . LYS A 1 83 ? 2.405 3.224 -27.613 1.00 94.81 83 LYS A N 1
ATOM 609 C CA . LYS A 1 83 ? 2.615 2.954 -26.179 1.00 94.81 83 LYS A CA 1
ATOM 610 C C . LYS A 1 83 ? 2.203 1.530 -25.775 1.00 94.81 83 LYS A C 1
ATOM 612 O O . LYS A 1 83 ? 2.292 1.180 -24.600 1.00 94.81 83 LYS A O 1
ATOM 617 N N . GLY A 1 84 ? 1.752 0.720 -26.737 1.00 93.00 84 GLY A N 1
ATOM 618 C CA . GLY A 1 84 ? 1.258 -0.648 -26.555 1.00 93.00 84 GLY A CA 1
ATOM 619 C C . GLY A 1 84 ? -0.255 -0.748 -26.337 1.00 93.00 84 GLY A C 1
ATOM 620 O O . GLY A 1 84 ? -0.831 -1.814 -26.515 1.00 93.00 84 GLY A O 1
ATOM 621 N N . PHE A 1 85 ? -0.931 0.350 -26.005 1.00 97.19 85 PHE A N 1
ATOM 622 C CA . PHE A 1 85 ? -2.375 0.370 -25.789 1.00 97.19 85 PHE A CA 1
ATOM 623 C C . PHE A 1 85 ? -2.945 1.754 -26.101 1.00 97.19 85 PHE A C 1
ATOM 625 O O . PHE A 1 85 ? -2.225 2.749 -26.016 1.00 97.19 85 PHE A O 1
ATOM 632 N N . ASP A 1 86 ? -4.214 1.809 -26.497 1.00 97.75 86 ASP A N 1
ATOM 633 C CA . ASP A 1 86 ? -4.837 3.019 -27.030 1.00 97.75 86 ASP A CA 1
ATOM 634 C C . ASP A 1 86 ? -6.342 3.050 -26.728 1.00 97.75 86 ASP A C 1
ATOM 636 O O . ASP A 1 86 ? -7.116 2.234 -27.244 1.00 97.75 86 ASP A O 1
ATOM 640 N N . GLY A 1 87 ? -6.762 4.006 -25.897 1.00 97.94 87 GLY A N 1
ATOM 641 C CA . GLY A 1 87 ? -8.163 4.199 -25.520 1.00 97.94 87 GLY A CA 1
ATOM 642 C C . GLY A 1 87 ? -9.070 4.520 -26.713 1.00 97.94 87 GLY A C 1
ATOM 643 O O . GLY A 1 87 ? -10.237 4.122 -26.722 1.00 97.94 87 GLY A O 1
ATOM 644 N N . ALA A 1 88 ? -8.537 5.139 -27.771 1.00 97.31 88 ALA A N 1
ATOM 645 C CA . ALA A 1 88 ? -9.313 5.504 -28.954 1.00 97.31 88 ALA A CA 1
ATOM 646 C C . ALA A 1 88 ? -9.613 4.312 -29.881 1.00 97.31 88 ALA A C 1
ATOM 648 O O . ALA A 1 88 ? -10.555 4.380 -30.670 1.00 97.31 88 ALA A O 1
ATOM 649 N N . SER A 1 89 ? -8.840 3.221 -29.801 1.00 96.94 89 SER A N 1
ATOM 650 C CA . SER A 1 89 ? -8.937 2.095 -30.746 1.00 96.94 89 SER A CA 1
ATOM 651 C C . SER A 1 89 ? -9.137 0.716 -30.109 1.00 96.94 89 SER A C 1
ATOM 653 O O . SER A 1 89 ? -9.498 -0.223 -30.821 1.00 96.94 89 SER A O 1
ATOM 655 N N . CYS A 1 90 ? -8.971 0.568 -28.789 1.00 97.81 90 CYS A N 1
ATOM 656 C CA . CYS A 1 90 ? -9.217 -0.705 -28.100 1.00 97.81 90 CYS A CA 1
ATOM 657 C C . CYS A 1 90 ? -10.672 -1.193 -28.253 1.00 97.81 90 CYS A C 1
ATOM 659 O O . CYS A 1 90 ? -11.602 -0.401 -28.413 1.00 97.81 90 CYS A O 1
ATOM 661 N N . GLY A 1 91 ? -10.899 -2.505 -28.199 1.00 98.25 91 GLY A N 1
ATOM 662 C CA . GLY A 1 91 ? -12.242 -3.069 -28.057 1.00 98.25 91 GLY A CA 1
ATOM 663 C C . GLY A 1 91 ? -12.727 -2.946 -26.613 1.00 98.25 91 GLY A C 1
ATOM 664 O O . GLY A 1 91 ? -11.947 -3.182 -25.694 1.00 98.25 91 GLY A O 1
ATOM 665 N N . VAL A 1 92 ? -14.003 -2.613 -26.410 1.00 98.62 92 VAL A N 1
ATOM 666 C CA . VAL A 1 92 ? -14.640 -2.628 -25.085 1.00 98.62 92 VAL A CA 1
ATOM 667 C C . VAL A 1 92 ? -15.847 -3.554 -25.138 1.00 98.62 92 VAL A C 1
ATOM 669 O O . VAL A 1 92 ? -16.747 -3.342 -25.949 1.00 98.62 92 VAL A O 1
ATOM 672 N N . SER A 1 93 ? -15.844 -4.589 -24.301 1.00 98.19 93 SER A N 1
ATOM 673 C CA . SER A 1 93 ? -16.963 -5.516 -24.122 1.00 98.19 93 SER A CA 1
ATOM 674 C C . SER A 1 93 ? -17.604 -5.276 -22.761 1.00 98.19 93 SER A C 1
ATOM 676 O O . SER A 1 93 ? -16.897 -5.214 -21.756 1.00 98.19 93 SER A O 1
ATOM 678 N N . VAL A 1 94 ? -18.929 -5.158 -22.727 1.00 98.00 94 VAL A N 1
ATOM 679 C CA . VAL A 1 94 ? -19.703 -4.956 -21.496 1.00 98.00 94 VAL A CA 1
ATOM 680 C C . VAL A 1 94 ? -20.557 -6.196 -21.250 1.00 98.00 94 VAL A C 1
ATOM 682 O O . VAL A 1 94 ? -21.339 -6.588 -22.114 1.00 98.00 94 VAL A O 1
ATOM 685 N N . ALA A 1 95 ? -20.381 -6.811 -20.085 1.00 97.25 95 ALA A N 1
ATOM 686 C CA . ALA A 1 95 ? -21.099 -7.994 -19.617 1.00 97.25 95 ALA A CA 1
ATOM 687 C C . ALA A 1 95 ? -21.528 -7.785 -18.152 1.00 97.25 95 ALA A C 1
ATOM 689 O O . ALA A 1 95 ? -21.085 -8.502 -17.258 1.00 97.25 95 ALA A O 1
ATOM 690 N N . ILE A 1 96 ? -22.302 -6.720 -17.917 1.00 95.50 96 ILE A N 1
ATOM 691 C CA . ILE A 1 96 ? -22.854 -6.351 -16.607 1.00 95.50 96 ILE A CA 1
ATOM 692 C C . ILE A 1 96 ? -24.256 -6.945 -16.470 1.00 95.50 96 ILE A C 1
ATOM 694 O O . ILE A 1 96 ? -25.090 -6.755 -17.357 1.00 95.50 96 ILE A O 1
ATOM 698 N N . ASP A 1 97 ? -24.504 -7.613 -15.349 1.00 91.25 97 ASP A N 1
ATOM 699 C CA . ASP A 1 97 ? -25.790 -8.198 -14.975 1.00 91.25 97 ASP A CA 1
ATOM 700 C C . ASP A 1 97 ? -26.442 -7.426 -13.814 1.00 91.25 97 ASP A C 1
ATOM 702 O O . ASP A 1 97 ? -25.819 -6.593 -13.154 1.00 91.25 97 ASP A O 1
ATOM 706 N N . ALA A 1 98 ? -27.720 -7.707 -13.546 1.00 86.12 98 ALA A N 1
ATOM 707 C CA . ALA A 1 98 ? -28.397 -7.200 -12.354 1.00 86.12 98 ALA A CA 1
ATOM 708 C C . ALA A 1 98 ? -27.919 -7.937 -11.09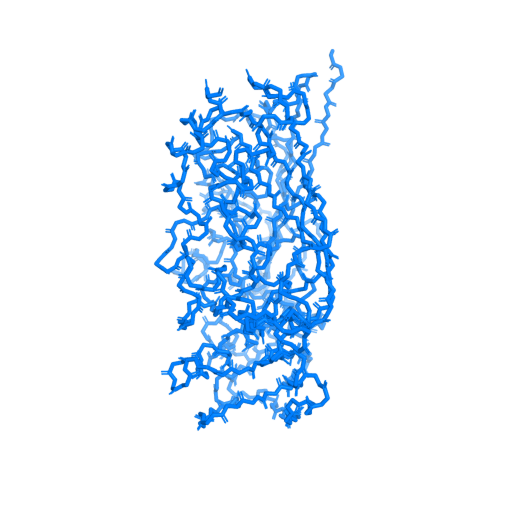0 1.00 86.12 98 ALA A C 1
ATOM 710 O O . ALA A 1 98 ? -27.646 -9.140 -11.134 1.00 86.12 98 ALA A O 1
ATOM 711 N N . GLN A 1 99 ? -27.879 -7.254 -9.940 1.00 81.19 99 GLN A N 1
ATOM 712 C CA . GLN A 1 99 ? -27.551 -7.911 -8.671 1.00 81.19 99 GLN A CA 1
ATOM 713 C C . GLN A 1 99 ? -28.567 -9.013 -8.333 1.00 81.19 99 GLN A C 1
ATOM 715 O O . GLN A 1 99 ? -29.775 -8.847 -8.510 1.00 81.19 99 GLN A O 1
ATOM 720 N N . SER A 1 100 ? -28.082 -10.136 -7.792 1.00 82.12 100 SER A N 1
ATOM 721 C CA . SER A 1 100 ? -28.954 -11.232 -7.362 1.00 82.12 100 SER A CA 1
ATOM 722 C C . SER A 1 100 ? -29.984 -10.755 -6.320 1.00 82.12 100 SER A C 1
ATOM 724 O O . SER A 1 100 ? -29.585 -10.212 -5.280 1.00 82.12 100 SER A O 1
ATOM 726 N N . PRO A 1 101 ? -31.294 -11.005 -6.525 1.00 81.06 101 PRO A N 1
ATOM 727 C CA . PRO A 1 101 ? -32.323 -10.657 -5.545 1.00 81.06 101 PRO A CA 1
ATOM 728 C C . PRO A 1 101 ? -32.128 -11.390 -4.206 1.00 81.06 101 PRO A C 1
ATOM 730 O O . PRO A 1 101 ? -32.467 -10.845 -3.154 1.00 81.06 101 PRO A O 1
ATOM 733 N N . ASP A 1 102 ? -31.513 -12.579 -4.228 1.00 80.75 102 ASP A N 1
ATOM 734 C CA . ASP A 1 102 ? -31.210 -13.375 -3.031 1.00 80.75 102 ASP A CA 1
ATOM 735 C C . ASP A 1 102 ? -30.146 -12.709 -2.144 1.00 80.75 102 ASP A C 1
ATOM 737 O O . ASP A 1 102 ? -30.161 -12.880 -0.922 1.00 80.75 102 ASP A O 1
ATOM 741 N N . ILE A 1 103 ? -29.245 -11.924 -2.750 1.00 78.94 103 ILE A N 1
ATOM 742 C CA . ILE A 1 103 ? -28.252 -11.104 -2.042 1.00 78.94 103 ILE A CA 1
ATOM 743 C C . ILE A 1 103 ? -28.897 -9.791 -1.590 1.00 78.94 103 ILE A C 1
ATOM 745 O O . ILE A 1 103 ? -28.733 -9.395 -0.436 1.00 78.94 103 ILE A O 1
ATOM 749 N N . ALA A 1 104 ? -29.679 -9.144 -2.461 1.00 80.75 104 ALA A N 1
ATOM 750 C CA . ALA A 1 104 ? -30.300 -7.849 -2.182 1.00 80.75 104 ALA A CA 1
ATOM 751 C C . ALA A 1 104 ? -31.173 -7.871 -0.913 1.00 80.75 104 ALA A C 1
ATOM 753 O O . ALA A 1 104 ? -31.015 -7.014 -0.047 1.00 80.75 104 ALA A O 1
ATOM 754 N N . GLN A 1 105 ? -32.003 -8.906 -0.719 1.00 80.94 105 GLN A N 1
ATOM 755 C CA . GLN A 1 105 ? -32.804 -9.058 0.511 1.00 80.94 105 GLN A CA 1
ATOM 756 C C . GLN A 1 105 ? -31.950 -9.104 1.796 1.00 80.94 105 GLN A C 1
ATOM 758 O O . GLN A 1 105 ? -32.407 -8.709 2.870 1.00 80.94 105 GLN A O 1
ATOM 763 N N . GLY A 1 106 ? -30.711 -9.599 1.679 1.00 77.81 106 GLY A N 1
ATOM 764 C CA . GLY A 1 106 ? -29.708 -9.690 2.734 1.00 77.81 106 GLY A CA 1
ATOM 765 C C . GLY A 1 106 ? -29.258 -8.319 3.221 1.00 77.81 106 GLY A C 1
ATOM 766 O O . GLY A 1 106 ? -29.167 -8.092 4.428 1.00 77.81 106 GLY A O 1
ATOM 767 N N . VAL A 1 107 ? -29.008 -7.437 2.255 1.00 80.12 107 VAL A N 1
ATOM 768 C CA . VAL A 1 107 ? -28.446 -6.096 2.430 1.00 80.12 107 VAL A CA 1
ATOM 769 C C . VAL A 1 107 ? -29.523 -5.086 2.801 1.00 80.12 107 VAL A C 1
ATOM 771 O O . VAL A 1 107 ? -29.309 -4.302 3.716 1.00 80.12 107 VAL A O 1
ATOM 774 N N . THR A 1 108 ? -30.685 -5.129 2.143 1.00 83.62 108 THR A N 1
ATOM 775 C CA . THR A 1 108 ? -31.772 -4.148 2.328 1.00 83.62 108 THR A CA 1
ATOM 776 C C . THR A 1 108 ? -32.574 -4.358 3.615 1.00 83.62 108 THR A C 1
ATOM 778 O O . THR A 1 108 ? -33.201 -3.426 4.110 1.00 83.62 108 THR A O 1
ATOM 781 N N . ALA A 1 109 ? -32.592 -5.577 4.156 1.00 87.44 109 ALA A N 1
ATOM 782 C CA . ALA A 1 109 ? -33.236 -5.873 5.429 1.00 87.44 109 ALA A CA 1
ATOM 783 C C . ALA A 1 109 ? -32.354 -6.833 6.218 1.00 87.44 109 ALA A C 1
ATOM 785 O O . ALA A 1 109 ? -32.522 -8.041 6.077 1.00 87.44 109 ALA A O 1
ATOM 786 N N . ALA A 1 110 ? -31.414 -6.321 7.014 1.00 90.62 110 ALA A N 1
ATOM 787 C CA . ALA A 1 110 ? -30.412 -7.137 7.700 1.00 90.62 110 ALA A CA 1
ATOM 788 C C . ALA A 1 110 ? -31.015 -8.232 8.595 1.00 90.62 110 ALA A C 1
ATOM 790 O O . ALA A 1 110 ? -32.195 -8.224 8.958 1.00 90.62 110 ALA A O 1
ATOM 791 N N . TYR A 1 111 ? -30.172 -9.179 8.996 1.00 92.19 111 TYR A N 1
ATOM 792 C CA . TYR A 1 111 ? -30.506 -10.272 9.898 1.00 92.19 111 TYR A CA 1
ATOM 793 C C . TYR A 1 111 ? -31.188 -9.756 11.167 1.00 92.19 111 TYR A C 1
ATOM 795 O O . TYR A 1 111 ? -32.231 -10.281 11.546 1.00 92.19 111 TYR A O 1
ATOM 803 N N . GLU A 1 112 ? -30.661 -8.700 11.775 1.00 94.25 112 GLU A N 1
ATOM 804 C CA . GLU A 1 112 ? -31.191 -8.060 12.973 1.00 94.25 112 GLU A CA 1
ATOM 805 C C . GLU A 1 112 ? -32.617 -7.540 12.748 1.00 94.25 112 GLU A C 1
ATOM 807 O O . GLU A 1 112 ? -33.508 -7.849 13.540 1.00 94.25 112 GLU A O 1
ATOM 812 N N . THR A 1 113 ? -32.875 -6.831 11.644 1.00 91.94 113 THR A N 1
ATOM 813 C CA . THR A 1 113 ? -34.224 -6.363 11.278 1.00 91.94 113 THR A CA 1
ATOM 814 C C . THR A 1 113 ? -35.175 -7.522 10.989 1.00 91.94 113 THR A C 1
ATOM 816 O O . THR A 1 113 ? -36.299 -7.532 11.494 1.00 91.94 113 THR A O 1
ATOM 819 N N . ARG A 1 114 ? -34.729 -8.555 10.260 1.00 89.75 114 ARG A N 1
ATOM 820 C CA . ARG A 1 114 ? -35.528 -9.774 10.016 1.00 89.75 114 ARG A CA 1
ATOM 821 C C . ARG A 1 114 ? -35.873 -10.527 11.308 1.00 89.75 114 ARG A C 1
ATOM 823 O O . ARG A 1 114 ? -36.853 -11.267 11.325 1.00 89.75 114 ARG A O 1
ATOM 830 N N . HIS A 1 115 ? -35.110 -10.314 12.381 1.00 93.38 115 HIS A N 1
ATOM 831 C CA . HIS A 1 115 ? -35.332 -10.892 13.711 1.00 93.38 115 HIS A CA 1
ATOM 832 C C . HIS A 1 115 ? -35.866 -9.876 14.739 1.00 93.38 115 HIS A C 1
ATOM 834 O O . HIS A 1 115 ? -35.832 -10.142 15.941 1.00 93.38 115 HIS A O 1
ATOM 840 N N . GLY A 1 116 ? -36.420 -8.748 14.280 1.00 92.56 116 GLY A N 1
ATOM 841 C CA . GLY A 1 116 ? -37.217 -7.838 15.105 1.00 92.56 116 GLY A CA 1
ATOM 842 C C . GLY A 1 116 ? -36.493 -6.607 15.652 1.00 92.56 116 GLY A C 1
ATOM 843 O O . GLY A 1 116 ? -37.089 -5.893 16.459 1.00 92.56 116 GLY A O 1
ATOM 844 N N . SER A 1 117 ? -35.254 -6.324 15.235 1.00 92.12 117 SER A N 1
ATOM 845 C CA . SER A 1 117 ? -34.627 -5.033 15.545 1.00 92.12 117 SER A CA 1
ATOM 846 C C . SER A 1 117 ? -35.399 -3.890 14.882 1.00 92.12 117 SER A C 1
ATOM 848 O O . SER A 1 117 ? -35.723 -3.946 13.695 1.00 92.12 117 SER A O 1
ATOM 850 N N . THR A 1 118 ? -35.685 -2.847 15.661 1.00 92.12 118 THR A N 1
ATOM 851 C CA . THR A 1 118 ? -36.311 -1.599 15.197 1.00 92.12 118 THR A CA 1
ATOM 852 C C . THR A 1 118 ? -35.303 -0.459 15.052 1.00 92.12 118 THR A C 1
ATOM 854 O O . THR A 1 118 ? -35.703 0.676 14.798 1.00 92.12 118 THR A O 1
ATOM 857 N N . ASP A 1 119 ? -34.013 -0.725 15.276 1.00 92.19 119 ASP A N 1
ATOM 858 C CA . ASP A 1 119 ? -32.953 0.257 15.063 1.00 92.19 119 ASP A CA 1
ATOM 859 C C . ASP A 1 119 ? -32.761 0.471 13.555 1.00 92.19 119 ASP A C 1
ATOM 861 O O . ASP A 1 119 ? -32.542 -0.480 12.805 1.00 92.19 119 ASP A O 1
ATOM 865 N N . LEU A 1 120 ? -32.856 1.722 13.100 1.00 91.00 120 LEU A N 1
ATOM 866 C CA . LEU A 1 120 ? -32.719 2.063 11.684 1.00 91.00 120 LEU A CA 1
ATOM 867 C C . LEU A 1 120 ? -31.325 1.730 11.142 1.00 91.00 120 LEU A C 1
ATOM 869 O O . LEU A 1 120 ? -31.211 1.373 9.973 1.00 91.00 120 LEU A O 1
ATOM 873 N N . ILE A 1 121 ? -30.279 1.789 11.967 1.00 91.69 121 ILE A N 1
ATOM 874 C CA . ILE A 1 121 ? -28.920 1.431 11.536 1.00 91.69 121 ILE A CA 1
ATOM 875 C C . ILE A 1 121 ? -28.785 -0.084 11.327 1.00 91.69 121 ILE A C 1
ATOM 877 O O . ILE A 1 121 ? -28.048 -0.520 10.445 1.00 91.69 121 ILE A O 1
ATOM 881 N N . ASP A 1 122 ? -29.544 -0.890 12.080 1.00 91.62 122 ASP A N 1
ATOM 882 C CA . ASP A 1 122 ? -29.599 -2.346 11.895 1.00 91.62 122 ASP A CA 1
ATOM 883 C C . ASP A 1 122 ? -30.319 -2.745 10.592 1.00 91.62 122 ASP A C 1
ATOM 885 O O . ASP A 1 122 ? -30.313 -3.922 10.251 1.00 91.62 122 ASP A O 1
ATOM 889 N N . SER A 1 123 ? -30.926 -1.807 9.850 1.00 90.38 123 SER A N 1
ATOM 890 C CA . SER A 1 123 ? -31.636 -2.119 8.600 1.00 90.38 123 SER A CA 1
ATOM 891 C C . SER A 1 123 ? -30.720 -2.612 7.483 1.00 90.38 123 SER A C 1
ATOM 893 O O . SER A 1 123 ? -31.143 -3.454 6.688 1.00 90.38 123 SER A O 1
ATOM 895 N N . GLN A 1 124 ? -29.466 -2.150 7.453 1.00 90.38 124 GLN A N 1
ATOM 896 C CA . GLN A 1 124 ? -28.516 -2.494 6.404 1.00 90.38 124 GLN A CA 1
ATOM 897 C C . GLN A 1 124 ? -27.528 -3.574 6.856 1.00 90.38 124 GLN A C 1
ATOM 899 O O . GLN A 1 124 ? -26.684 -3.350 7.726 1.00 90.38 124 GLN A O 1
ATOM 904 N N . GLY A 1 125 ? -27.599 -4.737 6.209 1.00 89.19 125 GLY A N 1
ATOM 905 C CA . GLY A 1 125 ? -26.654 -5.832 6.417 1.00 89.19 125 GLY A CA 1
ATOM 906 C C . GLY A 1 125 ? -25.372 -5.658 5.604 1.00 89.19 125 GLY A C 1
ATOM 907 O O . GLY A 1 125 ? -25.337 -4.922 4.616 1.00 89.19 125 GLY A O 1
ATOM 908 N N . ALA A 1 126 ? -24.314 -6.372 5.984 1.00 88.88 126 ALA A N 1
ATOM 909 C CA . ALA A 1 126 ? -23.100 -6.449 5.180 1.00 88.88 126 ALA A CA 1
ATOM 910 C C . ALA A 1 126 ? -23.392 -7.059 3.794 1.00 88.88 126 ALA A C 1
ATOM 912 O O . ALA A 1 126 ? -24.053 -8.097 3.700 1.00 88.88 126 ALA A O 1
ATOM 913 N N . GLY A 1 127 ? -22.880 -6.430 2.728 1.00 84.31 127 GLY A N 1
ATOM 914 C CA . GLY A 1 127 ? -23.038 -6.894 1.341 1.00 84.31 127 GLY A CA 1
ATOM 915 C C . GLY A 1 127 ? -22.445 -8.271 1.049 1.00 84.31 127 GLY A C 1
ATOM 916 O O . GLY A 1 127 ? -22.903 -8.958 0.142 1.00 84.31 127 GLY A O 1
ATOM 917 N N . ASP A 1 128 ? -21.452 -8.669 1.838 1.00 87.81 128 ASP A N 1
ATOM 918 C CA . ASP A 1 128 ? -20.802 -9.972 1.797 1.00 87.81 128 ASP A CA 1
ATOM 919 C C . ASP A 1 128 ? -20.267 -10.307 3.200 1.00 87.81 128 ASP A C 1
ATOM 921 O O . ASP A 1 128 ? -20.239 -9.453 4.095 1.00 87.81 128 ASP 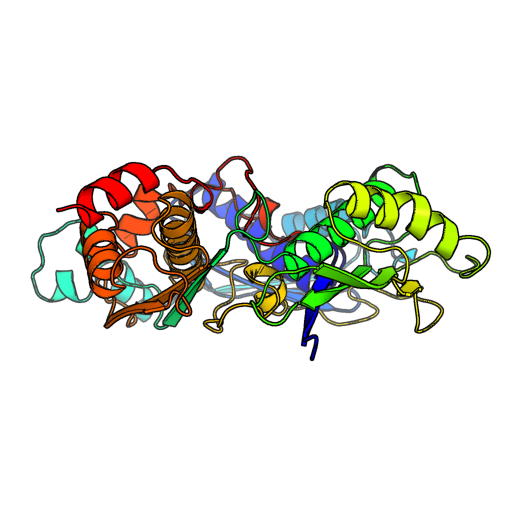A O 1
ATOM 925 N N . GLN A 1 129 ? -19.846 -11.549 3.410 1.00 89.75 129 GLN A N 1
ATOM 926 C CA . GLN A 1 129 ? -18.979 -11.885 4.529 1.00 89.75 129 GLN A CA 1
ATOM 927 C C . GLN A 1 129 ? -17.598 -11.268 4.301 1.00 89.75 129 GLN A C 1
ATOM 929 O O . GLN A 1 129 ? -17.166 -11.069 3.169 1.00 89.75 129 GLN A O 1
ATOM 934 N N . GLY A 1 130 ? -16.844 -11.055 5.370 1.00 92.31 130 GLY A N 1
ATOM 935 C CA . GLY A 1 130 ? -15.435 -10.738 5.202 1.00 92.31 130 GLY A CA 1
ATOM 936 C C . GLY A 1 130 ? -14.763 -10.303 6.483 1.00 92.31 130 GLY A C 1
ATOM 937 O O . GLY A 1 130 ? -15.387 -10.175 7.536 1.00 92.31 130 GLY A O 1
ATOM 938 N N . LEU A 1 131 ? -13.457 -10.106 6.372 1.00 95.38 131 LEU A N 1
ATOM 939 C CA . LEU A 1 131 ? -12.607 -9.602 7.434 1.00 95.38 131 LEU A CA 1
ATOM 940 C C . LEU A 1 131 ? -11.792 -8.440 6.875 1.00 95.38 131 LEU A C 1
ATOM 942 O O . LEU A 1 131 ? -11.241 -8.541 5.783 1.00 95.38 131 LEU A O 1
ATOM 946 N N . MET A 1 132 ? -11.728 -7.336 7.603 1.00 98.50 132 MET A N 1
ATOM 947 C CA . MET A 1 132 ? -11.068 -6.110 7.168 1.00 98.50 132 MET A CA 1
ATOM 948 C C . MET A 1 132 ? -10.066 -5.695 8.230 1.00 98.50 132 MET A C 1
ATOM 950 O O . MET A 1 132 ? -10.312 -5.861 9.425 1.00 98.50 132 MET A O 1
ATOM 954 N N . PHE A 1 133 ? -8.937 -5.159 7.781 1.00 98.81 133 PHE A N 1
ATOM 955 C CA . PHE A 1 133 ? -7.894 -4.642 8.651 1.00 98.81 133 PHE A CA 1
ATOM 956 C C . PHE A 1 133 ? -7.698 -3.158 8.405 1.00 98.81 133 PHE A C 1
ATOM 958 O O . PHE A 1 133 ? -7.829 -2.684 7.277 1.00 98.81 133 PHE A O 1
ATOM 965 N N . GLY A 1 134 ? -7.343 -2.452 9.468 1.00 98.88 134 GLY A N 1
ATOM 966 C CA . GLY A 1 134 ? -6.921 -1.065 9.417 1.00 98.88 134 GLY A CA 1
ATOM 967 C C . GLY A 1 134 ? -5.654 -0.872 10.213 1.00 98.88 134 GLY A C 1
ATOM 968 O O . GLY A 1 134 ? -5.419 -1.585 11.186 1.00 98.88 134 GLY A O 1
ATOM 969 N N . TYR A 1 135 ? -4.833 0.078 9.790 1.00 98.94 135 TYR A N 1
ATOM 970 C CA . TYR A 1 135 ? -3.527 0.297 10.383 1.00 98.94 135 TYR A CA 1
ATOM 971 C C . TYR A 1 135 ? -3.158 1.776 10.423 1.00 98.94 135 TYR A C 1
ATOM 973 O O . TYR A 1 135 ? -3.477 2.536 9.502 1.00 98.94 135 TYR A O 1
ATOM 981 N N . ALA A 1 136 ? -2.450 2.165 11.478 1.00 98.88 136 ALA A N 1
ATOM 982 C CA . ALA A 1 136 ? -1.764 3.443 11.588 1.00 98.88 136 ALA A CA 1
ATOM 983 C C . ALA A 1 136 ? -0.507 3.307 12.458 1.00 98.88 136 ALA A C 1
ATOM 985 O O . ALA A 1 136 ? -0.448 2.469 13.363 1.00 98.88 136 ALA A O 1
ATOM 986 N N . CYS A 1 137 ? 0.492 4.148 12.204 1.00 98.75 137 CYS A N 1
ATOM 987 C CA . CYS A 1 137 ? 1.678 4.279 13.048 1.00 98.75 137 CYS A CA 1
ATOM 988 C C . CYS A 1 137 ? 2.252 5.697 12.975 1.00 98.75 137 CYS A C 1
ATOM 990 O O . CYS A 1 137 ? 1.865 6.477 12.115 1.00 98.75 137 CYS A O 1
ATOM 992 N N . THR A 1 138 ? 3.186 6.035 13.857 1.00 98.06 138 THR A N 1
ATOM 993 C CA . THR A 1 138 ? 3.821 7.365 13.921 1.00 98.06 138 THR A CA 1
ATOM 994 C C . THR A 1 138 ? 5.022 7.549 12.980 1.00 98.06 138 THR A C 1
ATOM 996 O O . THR A 1 138 ? 5.775 8.506 13.135 1.00 98.06 138 THR A O 1
ATOM 999 N N . GLU A 1 139 ? 5.239 6.649 12.011 1.00 97.75 139 GLU A N 1
ATOM 1000 C CA . GLU A 1 139 ? 6.413 6.702 11.120 1.00 97.75 139 GLU A CA 1
ATOM 1001 C C . GLU A 1 139 ? 6.368 7.853 10.102 1.00 97.75 139 GLU A C 1
ATOM 1003 O O . GLU A 1 139 ? 7.419 8.331 9.677 1.00 97.75 139 GLU A O 1
ATOM 1008 N N . THR A 1 140 ? 5.174 8.312 9.716 1.00 97.81 140 THR A N 1
ATOM 1009 C CA . THR A 1 140 ? 4.981 9.448 8.802 1.00 97.81 140 THR A CA 1
ATOM 1010 C C . THR A 1 140 ? 3.948 10.434 9.355 1.00 97.81 140 THR A C 1
ATOM 1012 O O . THR A 1 140 ? 3.087 10.045 10.149 1.00 97.81 140 THR A O 1
ATOM 1015 N N . PRO A 1 141 ? 3.951 11.705 8.902 1.00 96.62 141 PRO A N 1
ATOM 1016 C CA . PRO A 1 141 ? 2.912 12.671 9.275 1.00 96.62 141 PRO A CA 1
ATOM 1017 C C . PRO A 1 141 ? 1.487 12.225 8.906 1.00 96.62 141 PRO A C 1
ATOM 1019 O O . PRO A 1 141 ? 0.536 12.564 9.601 1.00 96.62 141 PRO A O 1
ATOM 1022 N N . SER A 1 142 ? 1.337 11.431 7.839 1.00 97.31 142 SER A N 1
ATOM 1023 C CA . SER A 1 142 ? 0.064 10.841 7.394 1.00 97.31 142 SER A CA 1
ATOM 1024 C C . SER A 1 142 ? -0.380 9.632 8.235 1.00 97.31 142 SER A C 1
ATOM 1026 O O . SER A 1 142 ? -1.425 9.033 7.966 1.00 97.31 142 SER A O 1
ATOM 1028 N N . LEU A 1 143 ? 0.388 9.271 9.265 1.00 98.69 143 LEU A N 1
ATOM 1029 C CA . LEU A 1 143 ? 0.211 8.095 10.111 1.00 98.69 143 LEU A CA 1
ATOM 1030 C C . LEU A 1 143 ? 0.223 6.766 9.335 1.00 98.69 143 LEU A C 1
ATOM 1032 O O . LEU A 1 143 ? -0.589 5.871 9.593 1.00 98.69 143 LEU A O 1
ATOM 1036 N N . MET A 1 144 ? 1.102 6.655 8.339 1.00 98.69 144 MET A N 1
ATOM 1037 C CA . MET A 1 144 ? 1.282 5.482 7.479 1.00 98.69 144 MET A CA 1
ATOM 1038 C C . MET A 1 144 ? 2.643 4.814 7.719 1.00 98.69 144 MET A C 1
ATOM 1040 O O . MET A 1 144 ? 3.576 5.476 8.171 1.00 98.69 144 MET A O 1
ATOM 1044 N N . PRO A 1 145 ? 2.804 3.521 7.373 1.00 98.62 145 PRO A N 1
ATOM 1045 C CA . PRO A 1 145 ? 4.128 2.912 7.312 1.00 98.62 145 PRO A CA 1
ATOM 1046 C C . PRO A 1 145 ? 5.019 3.639 6.299 1.00 98.62 145 PRO A C 1
ATOM 1048 O O . PRO A 1 145 ? 4.630 3.820 5.140 1.00 98.62 145 PRO A O 1
ATOM 1051 N N . LEU A 1 146 ? 6.240 3.992 6.701 1.00 98.44 146 LEU A N 1
ATOM 1052 C CA . LEU A 1 146 ? 7.167 4.756 5.861 1.00 98.44 146 LEU A CA 1
ATOM 1053 C C . LEU A 1 146 ? 7.491 4.099 4.497 1.00 98.44 146 LEU A C 1
ATOM 1055 O O . LEU A 1 146 ? 7.536 4.819 3.497 1.00 98.44 146 LEU A O 1
ATOM 1059 N N . PRO A 1 147 ? 7.697 2.767 4.388 1.00 98.62 147 PRO A N 1
ATOM 1060 C CA . PRO A 1 147 ? 8.086 2.142 3.124 1.00 98.62 147 PRO A CA 1
ATOM 1061 C C . PRO A 1 147 ? 7.027 2.284 2.021 1.00 98.62 147 PRO A C 1
ATOM 1063 O O . PRO A 1 147 ? 7.376 2.562 0.873 1.00 98.62 147 PRO A O 1
ATOM 1066 N N . ILE A 1 148 ? 5.740 2.113 2.349 1.00 98.81 148 ILE A N 1
ATOM 1067 C CA . ILE A 1 148 ? 4.646 2.226 1.371 1.00 98.81 148 ILE A CA 1
ATOM 1068 C C . ILE A 1 148 ? 4.338 3.683 1.033 1.00 98.81 148 ILE A C 1
ATOM 1070 O O . ILE A 1 148 ? 4.144 3.999 -0.139 1.00 98.81 148 ILE A O 1
ATOM 1074 N N . ASP A 1 149 ? 4.388 4.579 2.023 1.00 98.62 149 ASP A N 1
ATOM 1075 C CA . ASP A 1 149 ? 4.205 6.021 1.824 1.00 98.62 149 ASP A CA 1
ATOM 1076 C C . ASP A 1 149 ? 5.246 6.565 0.825 1.00 98.62 149 ASP A C 1
ATOM 1078 O O . ASP A 1 149 ? 4.896 7.198 -0.176 1.00 98.62 149 ASP A O 1
ATOM 1082 N N . MET A 1 150 ? 6.520 6.186 0.998 1.00 98.62 150 MET A N 1
ATOM 1083 C CA . MET A 1 150 ? 7.594 6.551 0.071 1.00 98.62 150 MET A CA 1
ATOM 1084 C C . MET A 1 150 ? 7.441 5.883 -1.307 1.00 98.62 150 MET A C 1
ATOM 1086 O O . MET A 1 150 ? 7.648 6.536 -2.334 1.00 98.62 150 MET A O 1
ATOM 1090 N N . ALA A 1 151 ? 7.051 4.603 -1.371 1.00 98.81 151 ALA A N 1
ATOM 1091 C CA . ALA A 1 151 ? 6.820 3.918 -2.645 1.00 98.81 151 ALA A CA 1
ATOM 1092 C C . ALA A 1 151 ? 5.687 4.580 -3.452 1.00 98.81 151 ALA A C 1
ATOM 1094 O O . ALA A 1 151 ? 5.843 4.811 -4.660 1.00 98.81 151 ALA A O 1
ATOM 1095 N N . HIS A 1 152 ? 4.584 4.956 -2.797 1.00 98.75 152 HIS A N 1
ATOM 1096 C CA . HIS A 1 152 ? 3.506 5.739 -3.400 1.00 98.75 152 HIS A CA 1
ATOM 1097 C C . HIS A 1 152 ? 3.996 7.097 -3.888 1.00 98.75 152 HIS A C 1
ATOM 1099 O O . HIS A 1 152 ? 3.767 7.429 -5.056 1.00 98.75 152 HIS A O 1
ATOM 1105 N N . ALA A 1 153 ? 4.724 7.843 -3.052 1.00 98.50 153 ALA A N 1
ATOM 1106 C CA . ALA A 1 153 ? 5.271 9.147 -3.413 1.00 98.50 153 ALA A CA 1
ATOM 1107 C C . ALA A 1 153 ? 6.153 9.079 -4.673 1.00 98.50 153 ALA A C 1
ATOM 1109 O O . ALA A 1 153 ? 6.003 9.921 -5.561 1.00 98.50 153 ALA A O 1
ATOM 1110 N N . LEU A 1 154 ? 6.990 8.041 -4.808 1.00 98.81 154 LEU A N 1
ATOM 1111 C CA . LEU A 1 154 ? 7.774 7.785 -6.023 1.00 98.81 154 LEU A CA 1
ATOM 1112 C C . LEU A 1 154 ? 6.879 7.530 -7.246 1.00 98.81 154 LEU A C 1
ATOM 1114 O O . LEU A 1 154 ? 7.111 8.116 -8.302 1.00 98.81 154 LEU A O 1
ATOM 1118 N N . SER A 1 155 ? 5.845 6.688 -7.126 1.00 98.69 155 SER A N 1
ATOM 1119 C CA . SER A 1 155 ? 4.955 6.361 -8.258 1.00 98.69 155 SER A CA 1
ATOM 1120 C C . SER A 1 155 ? 4.112 7.559 -8.725 1.00 98.69 155 SER A C 1
ATOM 1122 O O . SER A 1 155 ? 3.917 7.769 -9.928 1.00 98.69 155 SER A O 1
ATOM 1124 N N . LEU A 1 156 ? 3.671 8.398 -7.783 1.00 98.38 156 LEU A N 1
ATOM 1125 C CA . LEU A 1 156 ? 2.959 9.644 -8.064 1.00 98.38 156 LEU A CA 1
ATOM 1126 C C . LEU A 1 156 ? 3.891 10.678 -8.703 1.00 98.38 156 LEU A C 1
ATOM 1128 O O . LEU A 1 156 ? 3.512 11.314 -9.686 1.00 98.38 156 LEU A O 1
ATOM 1132 N N . GLN A 1 157 ? 5.125 10.810 -8.206 1.00 98.56 157 GLN A N 1
ATOM 1133 C CA . GLN A 1 157 ? 6.120 11.712 -8.786 1.00 98.56 157 GLN A CA 1
ATOM 1134 C C . GLN A 1 157 ? 6.508 11.284 -10.208 1.00 98.56 157 GLN A C 1
ATOM 1136 O O . GLN A 1 157 ? 6.589 12.133 -11.093 1.00 98.56 157 GLN A O 1
ATOM 1141 N N . LEU A 1 158 ? 6.666 9.980 -10.457 1.00 98.56 158 LEU A N 1
ATOM 1142 C CA . LEU A 1 158 ? 6.915 9.428 -11.792 1.00 98.56 158 LEU A CA 1
ATOM 1143 C C . LEU A 1 158 ? 5.773 9.762 -12.769 1.00 98.56 158 LEU A C 1
ATOM 1145 O O . LEU A 1 158 ? 6.011 10.181 -13.901 1.00 98.56 158 LEU A O 1
ATOM 1149 N N . THR A 1 159 ? 4.525 9.636 -12.311 1.00 98.38 159 THR A N 1
ATOM 1150 C CA . THR A 1 159 ? 3.334 10.021 -13.087 1.00 98.38 159 THR A CA 1
ATOM 1151 C C . THR A 1 159 ? 3.312 11.522 -13.375 1.00 98.38 159 THR A C 1
ATOM 1153 O O . THR A 1 159 ? 3.054 11.926 -14.510 1.00 98.38 159 THR A O 1
ATOM 1156 N N . LYS A 1 160 ? 3.622 12.349 -12.369 1.00 98.31 160 LYS A N 1
ATOM 1157 C CA . LYS A 1 160 ? 3.650 13.810 -12.477 1.00 98.31 160 LYS A CA 1
ATOM 1158 C C . LYS A 1 160 ? 4.647 14.284 -13.536 1.00 98.31 160 LYS A C 1
ATOM 1160 O O . LYS A 1 160 ? 4.245 14.973 -14.468 1.00 98.31 160 LYS A O 1
ATOM 1165 N N . VAL A 1 161 ? 5.914 13.866 -13.448 1.00 98.50 161 VAL A N 1
ATOM 1166 C CA . VAL A 1 161 ? 6.964 14.323 -14.383 1.00 98.50 161 VAL A CA 1
ATOM 1167 C C . VAL A 1 161 ? 6.701 13.888 -15.827 1.00 98.50 161 VAL A C 1
ATOM 1169 O O . VAL A 1 161 ? 7.074 14.600 -16.759 1.00 98.50 161 VAL A O 1
ATOM 1172 N N . ARG A 1 162 ? 6.016 12.750 -16.022 1.00 98.38 162 ARG A N 1
ATOM 1173 C CA . ARG A 1 162 ? 5.521 12.312 -17.333 1.00 98.38 162 ARG A CA 1
ATOM 1174 C C . ARG A 1 162 ? 4.415 13.235 -17.844 1.00 98.38 162 ARG A C 1
ATOM 1176 O O . ARG A 1 162 ? 4.520 13.732 -18.960 1.00 98.38 162 ARG A O 1
ATOM 1183 N N . LYS A 1 163 ? 3.355 13.455 -17.054 1.00 97.81 163 LYS A N 1
ATOM 1184 C CA . LYS A 1 163 ? 2.194 14.269 -17.469 1.00 97.81 163 LYS A CA 1
ATOM 1185 C C . LYS A 1 163 ? 2.553 15.738 -17.704 1.00 97.81 163 LYS A C 1
ATOM 1187 O O . LYS A 1 163 ? 1.984 16.360 -18.592 1.00 97.81 163 LYS A O 1
ATOM 1192 N N . GLU A 1 164 ? 3.518 16.274 -16.961 1.00 97.81 164 GLU A N 1
ATOM 1193 C CA . GLU A 1 164 ? 4.041 17.635 -17.149 1.00 97.81 164 GLU A CA 1
ATOM 1194 C C . GLU A 1 164 ? 5.007 17.754 -18.345 1.00 97.81 164 GLU A C 1
ATOM 1196 O O . GLU A 1 164 ? 5.428 18.857 -18.687 1.00 97.81 164 GLU A O 1
ATOM 1201 N N . GLY A 1 165 ? 5.381 16.638 -18.984 1.00 97.25 165 GLY A N 1
ATOM 1202 C CA . GLY A 1 165 ? 6.316 16.620 -20.112 1.00 97.25 165 GLY A CA 1
ATOM 1203 C C . GLY A 1 165 ? 7.776 16.882 -19.728 1.00 97.25 165 GLY A C 1
ATOM 1204 O O . GLY A 1 165 ? 8.610 17.062 -20.611 1.00 97.25 165 GLY A O 1
ATOM 1205 N N . ALA A 1 166 ? 8.109 16.883 -18.431 1.00 97.75 166 ALA A N 1
ATOM 1206 C CA . ALA A 1 166 ? 9.484 17.047 -17.956 1.00 97.75 166 ALA A CA 1
ATOM 1207 C C . ALA A 1 166 ? 10.386 15.882 -18.393 1.00 97.75 166 ALA A C 1
ATOM 1209 O O . ALA A 1 166 ? 11.576 16.090 -18.617 1.00 97.75 166 ALA A O 1
ATOM 1210 N N . LEU A 1 167 ? 9.809 14.681 -18.535 1.00 97.31 167 LEU A N 1
ATOM 1211 C CA . LEU A 1 167 ? 10.434 13.498 -19.131 1.00 97.31 167 LEU A CA 1
ATOM 1212 C C . LEU A 1 167 ? 9.510 12.915 -20.213 1.00 97.31 167 LEU A C 1
ATOM 1214 O O . LEU A 1 167 ? 8.782 11.947 -19.990 1.00 97.31 167 LEU A O 1
ATOM 1218 N N . ASP A 1 168 ? 9.529 13.530 -21.396 1.00 94.62 168 ASP A N 1
ATOM 1219 C CA . ASP A 1 168 ? 8.625 13.262 -22.531 1.00 94.62 168 ASP A CA 1
ATOM 1220 C C . ASP A 1 168 ? 8.796 11.880 -23.197 1.00 94.62 168 ASP A C 1
ATOM 1222 O O . ASP A 1 168 ? 7.978 11.451 -24.020 1.00 94.62 168 ASP A O 1
ATOM 1226 N N . TYR A 1 169 ? 9.867 11.168 -22.850 1.00 96.81 169 TYR A N 1
ATOM 1227 C CA . TYR A 1 169 ? 10.127 9.810 -23.304 1.00 96.81 169 TYR A CA 1
ATOM 1228 C C . TYR A 1 169 ? 9.469 8.743 -22.421 1.00 96.81 169 TYR A C 1
ATOM 1230 O O . TYR A 1 169 ? 9.434 7.578 -22.831 1.00 96.81 169 TYR A O 1
ATOM 1238 N N . LEU A 1 170 ? 8.964 9.099 -21.233 1.00 98.06 170 LEU A N 1
ATOM 1239 C CA . LEU A 1 170 ? 8.266 8.163 -20.352 1.00 98.06 170 LEU A CA 1
ATOM 1240 C C . LEU A 1 170 ? 6.881 7.804 -20.900 1.00 98.06 170 LEU A C 1
ATOM 1242 O O . LEU A 1 170 ? 6.158 8.631 -21.455 1.00 98.06 170 LEU A O 1
ATOM 1246 N N . CYS A 1 171 ? 6.501 6.549 -20.702 1.00 98.06 171 CYS A N 1
ATOM 1247 C CA . CYS A 1 171 ? 5.173 6.016 -20.987 1.00 98.06 171 CYS A CA 1
ATOM 1248 C C . CYS A 1 171 ? 4.429 5.727 -19.665 1.00 98.06 171 CYS A C 1
ATOM 1250 O O . CYS A 1 171 ? 5.032 5.838 -18.597 1.00 98.06 171 CYS A O 1
ATOM 1252 N N . PRO A 1 172 ? 3.114 5.435 -19.692 1.00 98.25 172 PRO A N 1
ATOM 1253 C CA . PRO A 1 172 ? 2.313 5.409 -18.466 1.00 98.25 172 PRO A CA 1
ATOM 1254 C C . PRO A 1 172 ? 2.710 4.350 -17.423 1.00 98.25 172 PRO A C 1
ATOM 1256 O O . PRO A 1 172 ? 2.603 4.640 -16.229 1.00 98.25 172 PRO A O 1
ATOM 1259 N N . ASP A 1 173 ? 3.150 3.154 -17.833 1.00 98.50 173 ASP A N 1
ATOM 1260 C CA . ASP A 1 173 ? 3.456 2.045 -16.913 1.00 98.50 173 ASP A CA 1
ATOM 1261 C C . ASP A 1 173 ? 4.751 2.290 -16.120 1.00 98.50 173 ASP A C 1
ATOM 1263 O O . ASP A 1 173 ? 5.784 2.714 -16.650 1.00 98.50 173 ASP A O 1
ATOM 1267 N N . GLY A 1 174 ? 4.703 2.026 -14.820 1.00 98.38 174 GLY A N 1
ATOM 1268 C CA . GLY A 1 174 ? 5.817 2.213 -13.910 1.00 98.38 174 GLY A CA 1
ATOM 1269 C C . GLY A 1 174 ? 5.601 1.512 -12.574 1.00 98.38 174 GLY A C 1
ATOM 1270 O O . GLY A 1 174 ? 4.477 1.330 -12.107 1.00 98.38 174 GLY A O 1
ATOM 1271 N N . LYS A 1 175 ? 6.709 1.117 -11.952 1.00 98.62 175 LYS A N 1
ATOM 1272 C CA . LYS A 1 175 ? 6.779 0.346 -10.709 1.00 98.62 175 LYS A CA 1
ATOM 1273 C C . LYS A 1 175 ? 7.853 0.958 -9.815 1.00 98.62 175 LYS A C 1
ATOM 1275 O O . LYS A 1 175 ? 8.934 1.316 -10.296 1.00 98.62 175 LYS A O 1
ATOM 1280 N N . THR A 1 176 ? 7.567 1.081 -8.528 1.00 98.81 176 THR A N 1
ATOM 1281 C CA . THR A 1 176 ? 8.482 1.640 -7.529 1.00 98.81 176 THR A CA 1
ATOM 1282 C C . THR A 1 176 ? 8.577 0.700 -6.340 1.00 98.81 176 THR A C 1
ATOM 1284 O O . THR A 1 176 ? 7.588 0.095 -5.944 1.00 98.81 176 THR A O 1
ATOM 1287 N N . GLN A 1 177 ? 9.766 0.563 -5.764 1.00 98.88 177 GLN A N 1
ATOM 1288 C CA . GLN A 1 177 ? 9.990 -0.276 -4.588 1.00 98.88 177 GLN A CA 1
ATOM 1289 C C . GLN A 1 177 ? 10.992 0.400 -3.661 1.00 98.88 177 GLN A C 1
ATOM 1291 O O . GLN A 1 177 ? 12.005 0.938 -4.115 1.00 98.88 177 GLN A O 1
ATOM 1296 N N . VAL A 1 178 ? 10.709 0.362 -2.363 1.00 98.75 178 VAL A N 1
ATOM 1297 C CA . VAL A 1 178 ? 11.518 0.995 -1.322 1.00 98.75 178 VAL A CA 1
ATOM 1298 C C . VAL A 1 178 ? 11.811 -0.026 -0.236 1.00 98.75 178 VAL A C 1
ATOM 1300 O O . VAL A 1 178 ? 10.895 -0.631 0.318 1.00 98.75 178 VAL A O 1
ATOM 1303 N N . THR A 1 179 ? 13.090 -0.191 0.088 1.00 98.69 179 THR A N 1
ATOM 1304 C CA . THR A 1 179 ? 13.552 -0.961 1.244 1.00 98.69 179 THR A CA 1
ATOM 1305 C C . THR A 1 179 ? 14.067 -0.008 2.312 1.00 98.69 179 THR A C 1
ATOM 1307 O O . THR A 1 179 ? 15.016 0.740 2.070 1.00 98.69 179 THR A O 1
ATOM 1310 N N . ILE A 1 180 ? 13.479 -0.077 3.503 1.00 98.44 180 ILE A N 1
ATOM 1311 C CA . ILE A 1 180 ? 13.864 0.703 4.679 1.00 98.44 180 ILE A CA 1
ATOM 1312 C C . ILE A 1 180 ? 14.564 -0.203 5.691 1.00 98.44 180 ILE A C 1
ATOM 1314 O O . ILE A 1 180 ? 14.177 -1.356 5.910 1.00 98.44 180 ILE A O 1
ATOM 1318 N N . ARG A 1 181 ? 15.611 0.332 6.315 1.00 97.94 181 ARG A N 1
ATOM 1319 C CA . ARG A 1 181 ? 16.298 -0.273 7.451 1.00 97.94 181 ARG A CA 1
ATOM 1320 C C . ARG A 1 181 ? 15.638 0.182 8.747 1.00 97.94 181 ARG A C 1
ATOM 1322 O O . ARG A 1 181 ? 15.506 1.381 8.973 1.00 97.94 181 ARG A O 1
ATOM 1329 N N . TYR A 1 182 ? 15.308 -0.777 9.599 1.00 97.06 182 TYR A N 1
ATOM 1330 C CA . TYR A 1 182 ? 14.769 -0.583 10.940 1.00 97.06 182 TYR A CA 1
ATOM 1331 C C . TYR A 1 182 ? 15.807 -0.986 11.997 1.00 97.06 182 TYR A C 1
ATOM 1333 O O . TYR A 1 182 ? 16.619 -1.897 11.769 1.00 97.06 182 TYR A O 1
ATOM 1341 N N . ASN A 1 183 ? 15.808 -0.281 13.128 1.00 95.50 183 ASN A N 1
ATOM 1342 C CA . ASN A 1 183 ? 16.633 -0.608 14.294 1.00 95.50 183 ASN A CA 1
ATOM 1343 C C . ASN A 1 183 ? 15.976 -1.696 15.175 1.00 95.50 183 ASN A C 1
ATOM 1345 O O . ASN A 1 183 ? 14.986 -2.305 14.783 1.00 95.50 183 ASN A O 1
ATOM 1349 N N . GLU A 1 184 ? 16.554 -1.964 16.349 1.00 92.94 184 GLU A N 1
ATOM 1350 C CA . GLU A 1 184 ? 16.066 -2.986 17.293 1.00 92.94 184 GLU A CA 1
ATOM 1351 C C . GLU A 1 184 ? 14.729 -2.615 17.964 1.00 92.94 184 GLU A C 1
ATOM 1353 O O . GLU A 1 184 ? 14.030 -3.507 18.432 1.00 92.94 184 GLU A O 1
ATOM 1358 N N . ASP A 1 185 ? 14.355 -1.331 17.955 1.00 90.69 185 ASP A N 1
ATOM 1359 C CA . ASP A 1 185 ? 13.100 -0.799 18.506 1.00 90.69 185 ASP A CA 1
ATOM 1360 C C . ASP A 1 185 ? 12.007 -0.636 17.425 1.00 90.69 185 ASP A C 1
ATOM 1362 O O . ASP A 1 185 ? 11.057 0.130 17.603 1.00 90.69 185 ASP A O 1
ATOM 1366 N N . ASP A 1 186 ? 12.170 -1.287 16.264 1.00 92.12 186 ASP A N 1
ATOM 1367 C CA . ASP A 1 186 ? 11.285 -1.182 15.095 1.00 92.12 186 ASP A CA 1
ATOM 1368 C C . ASP A 1 186 ? 11.050 0.269 14.613 1.00 92.12 186 ASP A C 1
ATOM 1370 O O . ASP A 1 186 ? 10.004 0.598 14.048 1.00 92.12 186 ASP A O 1
ATOM 1374 N N . LYS A 1 187 ? 12.046 1.156 14.765 1.00 94.62 187 LYS A N 1
ATOM 1375 C CA . LYS A 1 187 ? 12.026 2.511 14.185 1.00 94.62 187 LYS A CA 1
ATOM 1376 C C . LYS A 1 187 ? 12.812 2.563 12.867 1.00 94.62 187 LYS A C 1
ATOM 1378 O O . LYS A 1 187 ? 13.912 2.001 12.800 1.00 94.62 187 LYS A O 1
ATOM 1383 N N . PRO A 1 188 ? 12.296 3.238 11.820 1.00 96.81 188 PRO A N 1
ATOM 1384 C CA . PRO A 1 188 ? 13.020 3.411 10.565 1.00 96.81 188 PRO A CA 1
ATOM 1385 C C . PRO A 1 188 ? 14.246 4.307 10.781 1.00 96.81 188 PRO A C 1
ATOM 1387 O O . PRO A 1 188 ? 14.161 5.334 11.449 1.00 96.81 188 PRO A O 1
ATOM 1390 N N . VAL A 1 189 ? 15.395 3.924 10.217 1.00 96.69 189 VAL A N 1
ATOM 1391 C CA . VAL A 1 189 ? 16.667 4.653 10.405 1.00 96.69 189 VAL A CA 1
ATOM 1392 C C . VAL A 1 189 ? 17.392 5.023 9.113 1.00 96.69 189 VAL A C 1
ATOM 1394 O O . VAL A 1 189 ? 18.184 5.961 9.124 1.00 96.69 189 VAL A O 1
ATOM 1397 N N . ALA A 1 190 ? 17.167 4.300 8.011 1.00 97.69 190 ALA A N 1
ATOM 1398 C CA . ALA A 1 190 ? 17.812 4.597 6.730 1.00 97.69 190 ALA A CA 1
ATOM 1399 C C . ALA A 1 190 ? 17.041 4.020 5.533 1.00 97.69 190 ALA A C 1
ATOM 1401 O O . ALA A 1 190 ? 16.428 2.955 5.648 1.00 97.69 190 ALA A O 1
ATOM 1402 N N . VAL A 1 191 ? 17.143 4.661 4.368 1.00 98.38 191 VAL A N 1
ATOM 1403 C CA . VAL A 1 191 ? 16.747 4.067 3.084 1.00 98.38 191 VAL A CA 1
ATOM 1404 C C . VAL A 1 191 ? 17.875 3.150 2.615 1.00 98.38 191 VAL A C 1
ATOM 1406 O O . VAL A 1 191 ? 18.999 3.594 2.389 1.00 98.38 191 VAL A O 1
ATOM 1409 N N . ASP A 1 192 ? 17.593 1.856 2.472 1.00 98.06 192 ASP A N 1
ATOM 1410 C CA . ASP A 1 192 ? 18.581 0.878 2.007 1.00 98.06 192 ASP A CA 1
ATOM 1411 C C . ASP A 1 192 ? 18.641 0.824 0.479 1.00 98.06 192 ASP A C 1
ATOM 1413 O O . ASP A 1 192 ? 19.720 0.854 -0.117 1.00 98.06 192 ASP A O 1
ATOM 1417 N N . THR A 1 193 ? 17.477 0.718 -0.166 1.00 98.62 193 THR A N 1
ATOM 1418 C CA . THR A 1 193 ? 17.383 0.544 -1.619 1.00 98.62 193 THR A CA 1
ATOM 1419 C C . THR A 1 193 ? 16.120 1.187 -2.171 1.00 98.62 193 THR A C 1
ATOM 1421 O O . THR A 1 193 ? 15.034 0.958 -1.643 1.00 98.62 193 THR A O 1
ATOM 1424 N N . VAL A 1 194 ? 16.262 1.923 -3.273 1.00 98.75 194 VAL A N 1
ATOM 1425 C CA . VAL A 1 194 ? 15.158 2.434 -4.092 1.00 98.75 194 VAL A CA 1
ATOM 1426 C C . VAL A 1 194 ? 15.253 1.829 -5.487 1.00 98.75 194 VAL A C 1
ATOM 1428 O O . VAL A 1 194 ? 16.307 1.866 -6.126 1.00 98.75 194 VAL A O 1
ATOM 1431 N N . ILE A 1 195 ? 14.138 1.283 -5.965 1.00 98.69 195 ILE A N 1
ATOM 1432 C CA . ILE A 1 195 ? 13.997 0.749 -7.318 1.00 98.69 195 ILE A CA 1
ATOM 1433 C C . ILE A 1 195 ? 12.921 1.545 -8.045 1.00 98.69 195 ILE A C 1
ATOM 1435 O O . ILE A 1 195 ? 11.816 1.717 -7.529 1.00 98.69 195 ILE A O 1
ATOM 1439 N N . VAL A 1 196 ? 13.234 1.987 -9.260 1.00 98.69 196 VAL A N 1
ATOM 1440 C CA . VAL A 1 196 ? 12.265 2.585 -10.182 1.00 98.69 196 VAL A CA 1
ATOM 1441 C C . VAL A 1 196 ? 12.379 1.862 -11.516 1.00 98.69 196 VAL A C 1
ATOM 1443 O O . VAL A 1 196 ? 13.429 1.880 -12.152 1.00 98.69 196 VAL A O 1
ATOM 1446 N N . SER A 1 197 ? 11.298 1.212 -11.940 1.00 98.50 197 SER A N 1
ATOM 1447 C CA . SER A 1 197 ? 11.162 0.658 -13.289 1.00 98.50 197 SER A CA 1
ATOM 1448 C C . SER A 1 197 ? 10.082 1.438 -14.017 1.00 98.50 197 SER A C 1
ATOM 1450 O O . SER A 1 197 ? 8.949 1.471 -13.549 1.00 98.50 197 SER A O 1
ATOM 1452 N N . SER A 1 198 ? 10.397 2.072 -15.138 1.00 98.50 198 SER A N 1
ATOM 1453 C CA . SER A 1 198 ? 9.422 2.866 -15.890 1.00 98.50 198 SER A CA 1
ATOM 1454 C C . SER A 1 198 ? 9.448 2.516 -17.367 1.00 98.50 198 SER A C 1
ATOM 1456 O O . SER A 1 198 ? 10.516 2.305 -17.947 1.00 98.50 198 SER A O 1
ATOM 1458 N N . GLN A 1 199 ? 8.260 2.434 -17.961 1.00 98.44 199 GLN A N 1
ATOM 1459 C CA . GLN A 1 199 ? 8.089 2.255 -19.389 1.00 98.44 199 GLN A CA 1
ATOM 1460 C C . GLN A 1 199 ? 8.594 3.502 -20.122 1.00 98.44 199 GLN A C 1
ATOM 1462 O O . GLN A 1 199 ? 8.330 4.632 -19.708 1.00 98.44 199 GLN A O 1
ATOM 1467 N N . HIS A 1 200 ? 9.310 3.318 -21.226 1.00 97.69 200 HIS A N 1
ATOM 1468 C CA . HIS A 1 200 ? 9.902 4.422 -21.978 1.00 97.69 200 HIS A CA 1
ATOM 1469 C C . HIS A 1 200 ? 9.916 4.154 -23.486 1.00 97.69 200 HIS A C 1
ATOM 1471 O O . HIS A 1 200 ? 9.885 3.013 -23.948 1.00 97.69 200 HIS A O 1
ATOM 1477 N N . ARG A 1 201 ? 10.027 5.219 -24.283 1.00 96.50 201 ARG A N 1
ATOM 1478 C CA . ARG A 1 201 ? 10.199 5.119 -25.737 1.00 96.50 201 ARG A CA 1
ATOM 1479 C C . ARG A 1 201 ? 11.450 4.298 -26.082 1.00 96.50 201 ARG A C 1
ATOM 1481 O O . ARG A 1 201 ? 12.458 4.317 -25.370 1.00 96.50 201 ARG A O 1
ATOM 1488 N N . ALA A 1 202 ? 11.407 3.586 -27.205 1.00 95.50 202 ALA A N 1
ATOM 1489 C CA . ALA A 1 202 ? 12.583 2.914 -27.747 1.00 95.50 202 ALA A CA 1
ATOM 1490 C C . ALA A 1 202 ? 13.721 3.912 -28.043 1.00 95.50 202 ALA A C 1
ATOM 1492 O O . ALA A 1 202 ? 13.474 5.037 -28.467 1.00 95.50 202 ALA A O 1
ATOM 1493 N N . GLY A 1 203 ? 14.970 3.472 -27.861 1.00 94.88 203 GLY A N 1
ATOM 1494 C CA . GLY A 1 203 ? 16.168 4.253 -28.197 1.00 94.88 203 GLY A CA 1
ATOM 1495 C C . GLY A 1 203 ? 16.726 5.132 -27.073 1.00 94.88 203 GLY A C 1
ATOM 1496 O O . GLY A 1 203 ? 17.805 5.684 -27.254 1.00 94.88 203 GLY A O 1
ATOM 1497 N N . ILE A 1 204 ? 16.047 5.229 -25.925 1.00 96.00 204 ILE A N 1
ATOM 1498 C CA . ILE A 1 204 ? 16.573 5.929 -24.744 1.00 96.00 204 ILE A CA 1
ATOM 1499 C C . ILE A 1 204 ? 17.739 5.148 -24.131 1.00 96.00 204 ILE A C 1
ATOM 1501 O O . ILE A 1 204 ? 17.652 3.930 -23.949 1.00 96.00 204 ILE A O 1
ATOM 1505 N N . ASP A 1 205 ? 18.819 5.864 -23.818 1.00 96.50 205 ASP A N 1
ATOM 1506 C CA . ASP A 1 205 ? 19.964 5.336 -23.082 1.00 96.50 205 ASP A CA 1
ATOM 1507 C C . ASP A 1 205 ? 19.655 5.311 -21.577 1.00 96.50 205 ASP A C 1
ATOM 1509 O O . ASP A 1 205 ? 19.275 6.327 -20.983 1.00 96.50 205 ASP A O 1
ATOM 1513 N N . LEU A 1 206 ? 19.774 4.133 -20.960 1.00 95.38 206 LEU A N 1
ATOM 1514 C CA . LEU A 1 206 ? 19.410 3.948 -19.556 1.00 95.38 206 LEU A CA 1
ATOM 1515 C C . LEU A 1 206 ? 20.424 4.590 -18.606 1.00 95.38 206 LEU A C 1
ATOM 1517 O O . LEU A 1 206 ? 20.022 5.204 -17.619 1.00 95.38 206 LEU A O 1
ATOM 1521 N N . ASP A 1 207 ? 21.716 4.482 -18.908 1.00 94.62 207 ASP A N 1
ATOM 1522 C CA . ASP A 1 207 ? 22.791 4.893 -18.003 1.00 94.62 207 ASP A CA 1
ATOM 1523 C C . ASP A 1 207 ? 23.095 6.387 -18.153 1.00 94.62 207 ASP A C 1
ATOM 1525 O O . ASP A 1 207 ? 23.225 7.107 -17.162 1.00 94.62 207 ASP A O 1
ATOM 1529 N N . ALA A 1 208 ? 23.169 6.871 -19.396 1.00 96.25 208 ALA A N 1
ATOM 1530 C CA . ALA A 1 208 ? 23.547 8.246 -19.709 1.00 96.25 208 ALA A CA 1
ATOM 1531 C C . ALA A 1 208 ? 22.382 9.243 -19.616 1.00 96.25 208 ALA A C 1
ATOM 1533 O O . ALA A 1 208 ? 22.625 10.443 -19.487 1.00 96.25 208 ALA A O 1
ATOM 1534 N N . THR A 1 209 ? 21.130 8.781 -19.705 1.00 96.88 209 THR A N 1
ATOM 1535 C CA . THR A 1 209 ? 19.947 9.661 -19.716 1.00 96.88 209 THR A CA 1
ATOM 1536 C C . THR A 1 209 ? 18.947 9.280 -18.634 1.00 96.88 209 THR A C 1
ATOM 1538 O O . THR A 1 209 ? 18.756 10.036 -17.683 1.00 96.88 209 THR A O 1
ATOM 1541 N N . MET A 1 210 ? 18.338 8.095 -18.723 1.00 97.62 210 MET A N 1
ATOM 1542 C CA . MET A 1 210 ? 17.184 7.769 -17.879 1.00 97.62 210 MET A CA 1
ATOM 1543 C C . MET A 1 210 ? 17.518 7.712 -16.384 1.00 97.62 210 MET A C 1
ATOM 1545 O O . MET A 1 210 ? 16.751 8.220 -15.568 1.00 97.62 210 MET A O 1
ATOM 1549 N N . THR A 1 211 ? 18.651 7.114 -16.017 1.00 97.56 211 THR A N 1
ATOM 1550 C CA . THR A 1 211 ? 19.096 6.999 -14.622 1.00 97.56 211 THR A CA 1
ATOM 1551 C C . THR A 1 211 ? 19.324 8.364 -13.964 1.00 97.56 211 THR A C 1
ATOM 1553 O O . THR A 1 211 ? 18.698 8.615 -12.930 1.00 97.56 211 THR A O 1
ATOM 1556 N N . PRO A 1 212 ? 20.156 9.273 -14.516 1.00 97.88 212 PRO A N 1
ATOM 1557 C CA . PRO A 1 212 ? 20.336 10.600 -13.927 1.00 97.88 212 PRO A CA 1
ATOM 1558 C C . PRO A 1 212 ? 19.050 11.439 -13.922 1.00 97.88 212 PRO A C 1
ATOM 1560 O O . PRO A 1 212 ? 18.813 12.171 -12.959 1.00 97.88 212 PRO A O 1
ATOM 1563 N N . ASP A 1 213 ? 18.187 11.305 -14.931 1.00 98.31 213 ASP A N 1
ATOM 1564 C CA . ASP A 1 213 ? 16.908 12.019 -14.973 1.00 98.31 213 ASP A CA 1
ATOM 1565 C C . ASP A 1 213 ? 15.921 11.542 -13.905 1.00 98.31 213 ASP A C 1
ATOM 1567 O O . ASP A 1 213 ? 15.377 12.363 -13.164 1.00 98.31 213 ASP A O 1
ATOM 1571 N N . LEU A 1 214 ? 15.726 10.227 -13.759 1.00 98.38 214 LEU A N 1
ATOM 1572 C CA . LEU A 1 214 ? 14.870 9.674 -12.707 1.00 98.38 214 LEU A CA 1
ATOM 1573 C C . LEU A 1 214 ? 15.443 9.931 -11.314 1.00 98.38 214 LEU A C 1
ATOM 1575 O O . LEU A 1 214 ? 14.681 10.198 -10.385 1.00 98.38 214 LEU A O 1
ATOM 1579 N N . ARG A 1 215 ? 16.771 9.920 -11.159 1.00 97.81 215 ARG A N 1
ATOM 1580 C CA . ARG A 1 215 ? 17.408 10.305 -9.899 1.00 97.81 215 ARG A CA 1
ATOM 1581 C C . ARG A 1 215 ? 17.026 11.736 -9.513 1.00 97.81 215 ARG A C 1
ATOM 1583 O O . ARG A 1 215 ? 16.453 11.941 -8.448 1.00 97.81 215 ARG A O 1
ATOM 1590 N N . ARG A 1 216 ? 17.253 12.685 -10.423 1.00 98.19 216 ARG A N 1
ATOM 1591 C CA . ARG A 1 216 ? 17.068 14.125 -10.200 1.00 98.19 216 ARG A CA 1
ATOM 1592 C C . ARG A 1 216 ? 15.607 14.565 -10.099 1.00 98.19 216 ARG A C 1
ATOM 1594 O O . ARG A 1 216 ? 15.305 15.474 -9.337 1.00 98.19 216 ARG A O 1
ATOM 1601 N N . LEU A 1 217 ? 14.714 13.997 -10.910 1.00 98.56 217 LEU A N 1
ATOM 1602 C CA . LEU A 1 217 ? 13.327 14.470 -11.030 1.00 98.56 217 LEU A CA 1
ATOM 1603 C C . LEU A 1 217 ? 12.306 13.599 -10.295 1.00 98.56 217 LEU A C 1
ATOM 1605 O O . LEU A 1 217 ? 11.186 14.059 -10.067 1.00 98.56 217 LEU A O 1
ATOM 1609 N N . VAL A 1 218 ? 12.665 12.367 -9.922 1.00 98.75 218 VAL A N 1
ATOM 1610 C CA . VAL A 1 218 ? 11.749 11.435 -9.247 1.00 98.75 218 VAL A CA 1
ATOM 1611 C C . VAL A 1 218 ? 12.249 11.041 -7.864 1.00 98.75 218 VAL A C 1
ATOM 1613 O O . VAL A 1 218 ? 11.517 11.224 -6.897 1.00 98.75 218 VAL A O 1
ATOM 1616 N N . ILE A 1 219 ? 13.473 10.525 -7.750 1.00 98.69 219 ILE A N 1
ATOM 1617 C CA . ILE A 1 219 ? 13.976 9.950 -6.494 1.00 98.69 219 ILE A CA 1
ATOM 1618 C C . ILE A 1 219 ? 14.348 11.043 -5.490 1.00 98.69 219 ILE A C 1
ATOM 1620 O O . ILE A 1 219 ? 13.778 11.071 -4.401 1.00 98.69 219 ILE A O 1
ATOM 1624 N N . ASP A 1 220 ? 15.254 11.957 -5.846 1.00 98.12 220 ASP A N 1
ATOM 1625 C CA . ASP A 1 220 ? 15.739 12.992 -4.922 1.00 98.12 220 ASP A CA 1
ATOM 1626 C C . ASP A 1 220 ? 14.596 13.896 -4.403 1.00 98.12 220 ASP A C 1
ATOM 1628 O O . ASP A 1 220 ? 14.481 14.035 -3.186 1.00 98.12 220 ASP A O 1
ATOM 1632 N N . PRO A 1 221 ? 13.651 14.388 -5.241 1.00 98.31 221 PRO A N 1
ATOM 1633 C CA . PRO A 1 221 ? 12.525 15.198 -4.756 1.00 98.31 221 PRO A CA 1
ATOM 1634 C C . PRO A 1 221 ? 11.551 14.460 -3.826 1.00 98.31 221 PRO A C 1
ATOM 1636 O O . PRO A 1 221 ? 10.744 15.089 -3.138 1.00 98.31 221 PRO A O 1
ATOM 1639 N N . VAL A 1 222 ? 11.543 13.123 -3.849 1.00 98.38 222 VAL A N 1
ATOM 1640 C CA . VAL A 1 222 ? 10.761 12.324 -2.898 1.00 98.38 222 VAL A CA 1
ATOM 1641 C C . VAL A 1 222 ? 11.553 12.111 -1.615 1.00 98.38 222 VAL A C 1
ATOM 1643 O O . VAL A 1 222 ? 10.978 12.279 -0.545 1.00 98.38 222 VAL A O 1
ATOM 1646 N N . LEU A 1 223 ? 12.854 11.817 -1.698 1.00 97.75 223 LEU A N 1
ATOM 1647 C CA . LEU A 1 223 ? 13.720 11.673 -0.522 1.00 97.75 223 LEU A CA 1
ATOM 1648 C C . LEU A 1 223 ? 13.765 12.948 0.327 1.00 97.75 223 LEU A C 1
ATOM 1650 O O . LEU A 1 223 ? 13.728 12.852 1.547 1.00 97.75 223 LEU A O 1
ATOM 1654 N N . GLU A 1 224 ? 13.746 14.128 -0.297 1.00 96.81 224 GLU A N 1
ATOM 1655 C CA . GLU A 1 224 ? 13.700 15.431 0.390 1.00 96.81 224 GLU A CA 1
ATOM 1656 C C . GLU A 1 224 ? 12.481 15.615 1.316 1.00 96.81 224 GLU A C 1
ATOM 1658 O O . GLU A 1 224 ? 12.488 16.496 2.175 1.00 96.81 224 GLU A O 1
ATOM 1663 N N . ARG A 1 225 ? 11.430 14.795 1.169 1.00 96.00 225 ARG A N 1
ATOM 1664 C CA . ARG A 1 225 ? 10.229 14.843 2.021 1.00 96.00 225 ARG A CA 1
ATOM 1665 C C . ARG A 1 225 ? 10.407 14.117 3.354 1.00 96.00 225 ARG A C 1
ATOM 1667 O O . ARG A 1 225 ? 9.562 14.280 4.232 1.00 96.00 225 ARG A O 1
ATOM 1674 N N . TYR A 1 226 ? 11.458 13.309 3.496 1.00 96.25 226 TYR A N 1
ATOM 1675 C CA . TYR A 1 226 ? 11.659 12.420 4.636 1.00 96.25 226 TYR A CA 1
ATOM 1676 C C . TYR A 1 226 ? 13.004 12.693 5.309 1.00 96.25 226 TYR A C 1
ATOM 1678 O O . TYR A 1 226 ? 14.052 12.687 4.666 1.00 96.25 226 TYR A O 1
ATOM 1686 N N . ASP A 1 227 ? 12.985 12.873 6.628 1.00 93.56 227 ASP A N 1
ATOM 1687 C CA . ASP A 1 227 ? 14.201 13.007 7.435 1.00 93.56 227 ASP A CA 1
ATOM 1688 C C . ASP A 1 227 ? 14.778 11.617 7.760 1.00 93.56 227 ASP A C 1
ATOM 1690 O O . ASP A 1 227 ? 14.561 11.061 8.836 1.00 93.56 227 ASP A O 1
ATOM 1694 N N . LEU A 1 228 ? 15.440 10.998 6.775 1.00 95.50 228 LEU A N 1
ATOM 1695 C CA . LEU A 1 228 ? 16.013 9.654 6.890 1.00 95.50 228 LEU A CA 1
ATOM 1696 C C . LEU A 1 228 ? 17.381 9.560 6.194 1.00 95.50 228 LEU A C 1
ATOM 1698 O O . LEU A 1 228 ? 17.558 10.067 5.081 1.00 95.50 228 LEU A O 1
ATOM 1702 N N . ASP A 1 229 ? 18.351 8.872 6.815 1.00 96.88 229 ASP A N 1
ATOM 1703 C CA . ASP A 1 229 ? 19.671 8.652 6.201 1.00 96.88 229 ASP A CA 1
ATOM 1704 C C . ASP A 1 229 ? 19.521 7.862 4.892 1.00 96.88 229 ASP A C 1
ATOM 1706 O O . ASP A 1 229 ? 18.881 6.813 4.839 1.00 96.88 229 ASP A O 1
ATOM 1710 N N . HIS A 1 230 ? 20.125 8.358 3.820 1.00 96.88 230 HIS A N 1
ATOM 1711 C CA . HIS A 1 230 ? 20.116 7.727 2.502 1.00 96.88 230 HIS A CA 1
ATOM 1712 C C . HIS A 1 230 ? 21.482 7.838 1.804 1.00 96.88 230 HIS A C 1
ATOM 1714 O O . HIS A 1 230 ? 21.579 7.653 0.590 1.00 96.88 230 HIS A O 1
ATOM 1720 N N . LYS A 1 231 ? 22.560 8.126 2.552 1.00 94.94 231 LYS A N 1
ATOM 1721 C CA . LYS A 1 231 ? 23.911 8.325 1.988 1.00 94.94 231 LY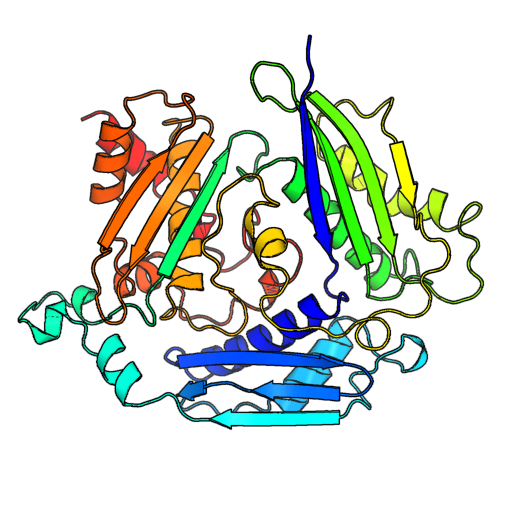S A CA 1
ATOM 1722 C C . LYS A 1 231 ? 24.466 7.077 1.285 1.00 94.94 231 LYS A C 1
ATOM 1724 O O . LYS A 1 231 ? 25.116 7.193 0.253 1.00 94.94 231 LYS A O 1
ATOM 1729 N N . ASP A 1 232 ? 24.167 5.898 1.834 1.00 93.81 232 ASP A N 1
ATOM 1730 C CA . ASP A 1 232 ? 24.621 4.588 1.346 1.00 93.81 232 ASP A CA 1
ATOM 1731 C C . ASP A 1 232 ? 23.509 3.854 0.570 1.00 93.81 232 ASP A C 1
ATOM 1733 O O . ASP A 1 232 ? 23.595 2.649 0.323 1.00 93.81 232 ASP A O 1
ATOM 1737 N N . MET A 1 233 ? 22.434 4.567 0.214 1.00 97.38 233 MET A N 1
ATOM 1738 C CA . MET A 1 233 ? 21.277 4.006 -0.474 1.00 97.38 233 MET A CA 1
ATOM 1739 C C . MET A 1 233 ? 21.668 3.490 -1.862 1.00 97.38 233 MET A C 1
ATOM 1741 O O . MET A 1 233 ? 22.255 4.205 -2.680 1.00 97.38 233 MET A O 1
ATOM 1745 N N . ARG A 1 234 ? 21.244 2.267 -2.179 1.00 97.88 234 ARG A N 1
ATOM 1746 C CA . ARG A 1 234 ? 21.333 1.730 -3.540 1.00 97.88 234 ARG A CA 1
ATOM 1747 C C . ARG A 1 234 ? 20.184 2.254 -4.389 1.00 97.88 234 ARG A C 1
ATOM 1749 O O . ARG A 1 234 ? 19.029 2.197 -3.977 1.00 97.88 234 ARG A O 1
ATOM 1756 N N . VAL A 1 235 ? 20.495 2.696 -5.602 1.00 97.81 235 VAL A N 1
ATOM 1757 C CA . VAL A 1 235 ? 19.492 3.085 -6.597 1.00 97.81 235 VAL A CA 1
ATOM 1758 C C . VAL A 1 235 ? 19.566 2.134 -7.778 1.00 97.81 235 VAL A C 1
ATOM 1760 O O . VAL A 1 235 ? 20.628 1.978 -8.377 1.00 97.81 235 VAL A O 1
ATOM 1763 N N . LEU A 1 236 ? 18.437 1.510 -8.105 1.00 97.94 236 LEU A N 1
ATOM 1764 C CA . LEU A 1 236 ? 18.289 0.625 -9.256 1.00 97.94 236 LEU A CA 1
ATOM 1765 C C . LEU A 1 236 ? 17.229 1.207 -10.197 1.00 97.94 236 LEU A C 1
ATOM 1767 O O . LEU A 1 236 ? 16.040 1.205 -9.881 1.00 97.94 236 LEU A O 1
ATOM 1771 N N . VAL A 1 237 ? 17.659 1.701 -11.355 1.00 98.06 237 VAL A N 1
ATOM 1772 C CA . VAL A 1 237 ? 16.763 2.214 -12.398 1.00 98.06 237 VAL A CA 1
ATOM 1773 C C . VAL A 1 237 ? 16.686 1.197 -13.527 1.00 98.06 237 VAL A C 1
ATOM 1775 O O . VAL A 1 237 ? 17.718 0.806 -14.063 1.00 98.06 237 VAL A O 1
ATOM 1778 N N . ASN A 1 238 ? 15.470 0.753 -13.864 1.00 97.88 238 ASN A N 1
ATOM 1779 C CA . ASN A 1 238 ? 15.201 -0.253 -14.897 1.00 97.88 238 ASN A CA 1
ATOM 1780 C C . ASN A 1 238 ? 16.182 -1.454 -14.845 1.00 97.88 238 ASN A C 1
ATOM 1782 O O . ASN A 1 238 ? 16.850 -1.758 -15.835 1.00 97.88 238 ASN A O 1
ATOM 1786 N N . PRO A 1 239 ? 16.287 -2.172 -13.705 1.00 96.50 239 PRO A N 1
ATOM 1787 C CA . PRO A 1 239 ? 17.307 -3.209 -13.504 1.00 96.50 239 PRO A CA 1
ATOM 1788 C C . PRO A 1 239 ? 17.203 -4.403 -14.471 1.00 96.50 239 PRO A C 1
ATOM 1790 O O . PRO A 1 239 ? 18.159 -5.161 -14.615 1.00 96.50 239 PRO A O 1
ATOM 1793 N N . THR A 1 240 ? 16.066 -4.583 -15.149 1.00 94.38 240 THR A N 1
ATOM 1794 C CA . THR A 1 240 ? 15.861 -5.600 -16.197 1.00 94.38 240 THR A CA 1
ATOM 1795 C C . THR A 1 240 ? 16.304 -5.133 -17.589 1.00 94.38 240 THR A C 1
ATOM 1797 O O . THR A 1 240 ? 16.150 -5.867 -18.566 1.00 94.38 240 THR A O 1
ATOM 1800 N N . GLY A 1 241 ? 16.825 -3.911 -17.709 1.00 95.62 241 GLY A N 1
ATOM 1801 C CA . GLY A 1 241 ? 17.139 -3.264 -18.975 1.00 95.62 241 GLY A CA 1
ATOM 1802 C C . GLY A 1 241 ? 15.929 -2.544 -19.572 1.00 95.62 241 GLY A C 1
ATOM 1803 O O . GLY A 1 241 ? 15.186 -1.846 -18.889 1.00 95.62 241 GLY A O 1
ATOM 1804 N N . LYS A 1 242 ? 15.748 -2.662 -20.889 1.00 94.75 242 LYS A N 1
ATOM 1805 C CA . LYS A 1 242 ? 14.730 -1.893 -21.622 1.00 94.75 242 LYS A CA 1
ATOM 1806 C C . LYS A 1 242 ? 13.314 -2.284 -21.194 1.00 94.75 242 LYS A C 1
ATOM 1808 O O . LYS A 1 242 ? 12.987 -3.467 -21.176 1.00 94.75 242 LYS A O 1
ATOM 1813 N N . PHE A 1 243 ? 12.456 -1.286 -20.995 1.00 97.56 243 PHE A N 1
ATOM 1814 C CA . PHE A 1 243 ? 11.027 -1.467 -20.740 1.00 97.56 243 PHE A CA 1
ATOM 1815 C C . PHE A 1 243 ? 10.217 -0.642 -21.752 1.00 97.56 243 PHE A C 1
ATOM 1817 O O . PHE A 1 243 ? 9.693 0.422 -21.453 1.00 97.56 243 PHE A O 1
ATOM 1824 N N . VAL A 1 244 ? 10.192 -1.095 -23.009 1.00 97.12 244 VAL A N 1
ATOM 1825 C CA . VAL A 1 244 ? 9.521 -0.367 -24.107 1.00 97.12 244 VAL A CA 1
ATOM 1826 C C . VAL A 1 244 ? 8.054 -0.781 -24.246 1.00 97.12 244 VAL A C 1
ATOM 1828 O O . VAL A 1 244 ? 7.169 0.064 -24.374 1.00 97.12 244 VAL A O 1
ATOM 1831 N N . ILE A 1 245 ? 7.794 -2.089 -24.202 1.00 96.38 245 ILE A N 1
ATOM 1832 C CA . ILE A 1 245 ? 6.443 -2.656 -24.209 1.00 96.38 245 ILE A CA 1
ATOM 1833 C C . ILE A 1 245 ? 5.961 -2.701 -22.761 1.00 96.38 245 ILE A C 1
ATOM 1835 O O . ILE A 1 245 ? 6.626 -3.318 -21.936 1.00 96.38 245 ILE A O 1
ATOM 1839 N N . GLY A 1 246 ? 4.833 -2.062 -22.468 1.00 96.19 246 GLY A N 1
ATOM 1840 C CA . GLY A 1 246 ? 4.213 -2.027 -21.143 1.00 96.19 246 GLY A CA 1
ATOM 1841 C C . GLY A 1 246 ? 2.696 -1.906 -21.245 1.00 96.19 246 GLY A C 1
ATOM 1842 O O . GLY A 1 246 ? 2.130 -2.030 -22.340 1.00 96.19 246 GLY A O 1
ATOM 1843 N N . GLY A 1 247 ? 2.032 -1.678 -20.113 1.00 96.62 247 GLY A N 1
ATOM 1844 C CA . GLY A 1 247 ? 0.570 -1.642 -20.056 1.00 96.62 247 GLY A CA 1
ATOM 1845 C C . GLY A 1 247 ? -0.074 -2.977 -20.465 1.00 96.62 247 GLY A C 1
ATOM 1846 O O . GLY A 1 247 ? 0.586 -4.017 -20.415 1.00 96.62 247 GLY A O 1
ATOM 1847 N N . PRO A 1 248 ? -1.335 -2.963 -20.939 1.00 97.31 248 PRO A N 1
ATOM 1848 C CA . PRO A 1 248 ? -2.084 -4.175 -21.306 1.00 97.31 248 PRO A CA 1
ATOM 1849 C C . PRO A 1 248 ? -1.478 -5.036 -22.430 1.00 97.31 248 PRO A C 1
ATOM 1851 O O . PRO A 1 248 ? -1.904 -6.173 -22.641 1.00 97.31 248 PRO A O 1
ATOM 1854 N N . MET A 1 249 ? -0.514 -4.504 -23.191 1.00 96.50 249 MET A N 1
ATOM 1855 C CA . MET A 1 249 ? 0.247 -5.274 -24.185 1.00 96.50 249 MET A CA 1
ATOM 1856 C C . MET A 1 249 ? 1.421 -6.037 -23.569 1.00 96.50 249 MET A C 1
ATOM 1858 O O . MET A 1 249 ? 1.809 -7.074 -24.101 1.00 96.50 249 MET A O 1
ATOM 1862 N N . GLY A 1 250 ? 2.001 -5.519 -22.485 1.00 94.81 250 GLY A N 1
ATOM 1863 C CA . GLY A 1 250 ? 3.050 -6.207 -21.738 1.00 94.81 250 GLY A CA 1
ATOM 1864 C C . GLY A 1 250 ? 2.470 -7.292 -20.838 1.00 94.81 250 GLY A C 1
ATOM 1865 O O . GLY A 1 250 ? 2.869 -8.446 -20.945 1.00 94.81 250 GLY A O 1
ATOM 1866 N N . ASP A 1 251 ? 1.484 -6.919 -20.018 1.00 96.25 251 ASP A N 1
ATOM 1867 C CA . ASP A 1 251 ? 0.879 -7.777 -19.000 1.00 96.25 251 ASP A CA 1
ATOM 1868 C C . ASP A 1 251 ? -0.654 -7.602 -18.996 1.00 96.25 251 ASP A C 1
ATOM 1870 O O . ASP A 1 251 ? -1.164 -6.504 -19.214 1.00 96.25 251 ASP A O 1
ATOM 1874 N N . ALA A 1 252 ? -1.414 -8.666 -18.716 1.00 98.12 252 ALA A N 1
ATOM 1875 C CA . ALA A 1 252 ? -2.852 -8.538 -18.458 1.00 98.12 252 ALA A CA 1
ATOM 1876 C C . ALA A 1 252 ? -3.101 -7.867 -17.095 1.00 98.12 252 ALA A C 1
ATOM 1878 O O . ALA A 1 252 ? -2.343 -8.086 -16.150 1.00 98.12 252 ALA A O 1
ATOM 1879 N N . GLY A 1 253 ? -4.174 -7.084 -16.993 1.00 98.62 253 GLY A N 1
ATOM 1880 C CA . GLY A 1 253 ? -4.577 -6.387 -15.774 1.00 98.62 253 GLY A CA 1
ATOM 1881 C C . GLY A 1 253 ? -5.984 -6.755 -15.338 1.00 98.62 253 GLY A C 1
ATOM 1882 O O . GLY A 1 253 ? -6.859 -6.936 -16.184 1.00 98.62 253 GLY A O 1
ATOM 1883 N N . LEU A 1 254 ? -6.204 -6.877 -14.033 1.00 98.81 254 LEU A N 1
ATOM 1884 C CA . LEU A 1 254 ? -7.524 -7.124 -13.462 1.00 98.81 254 LEU A CA 1
ATOM 1885 C C . LEU A 1 254 ? -7.756 -6.240 -12.233 1.00 98.81 254 LEU A C 1
ATOM 1887 O O . LEU A 1 254 ? -6.826 -5.977 -11.463 1.00 98.81 254 LEU A O 1
ATOM 1891 N N . THR A 1 255 ? -9.008 -5.833 -12.037 1.00 98.81 255 THR A N 1
ATOM 1892 C CA . THR A 1 255 ? -9.467 -5.130 -10.834 1.00 98.81 255 THR A CA 1
ATOM 1893 C C . THR A 1 255 ? -9.092 -5.923 -9.580 1.00 98.81 255 THR A C 1
ATOM 1895 O O . THR A 1 255 ? -9.112 -7.158 -9.563 1.00 98.81 255 THR A O 1
ATOM 1898 N N . GLY A 1 256 ? -8.661 -5.228 -8.525 1.00 98.50 256 GLY A N 1
ATOM 1899 C CA . GLY A 1 256 ? -8.385 -5.867 -7.239 1.00 98.50 256 GLY A CA 1
ATOM 1900 C C . GLY A 1 256 ? -7.132 -6.748 -7.198 1.00 98.50 256 GLY A C 1
ATOM 1901 O O . GLY A 1 256 ? -6.988 -7.584 -6.307 1.00 98.50 256 GLY A O 1
ATOM 1902 N N . ARG A 1 257 ? -6.183 -6.582 -8.128 1.00 98.62 257 ARG A N 1
ATOM 1903 C CA . ARG A 1 257 ? -4.900 -7.323 -8.127 1.00 98.62 257 ARG A CA 1
ATOM 1904 C C . ARG A 1 257 ? -3.734 -6.561 -7.505 1.00 98.62 257 ARG A C 1
ATOM 1906 O O . ARG A 1 257 ? -2.590 -7.026 -7.545 1.00 98.62 257 ARG A O 1
ATOM 1913 N N . LYS A 1 258 ? -4.022 -5.410 -6.895 1.00 98.62 258 LYS A N 1
ATOM 1914 C CA . LYS A 1 258 ? -3.053 -4.539 -6.221 1.00 98.62 258 LYS A CA 1
ATOM 1915 C C . LYS A 1 258 ? -3.446 -4.197 -4.776 1.00 98.62 258 LYS A C 1
ATOM 1917 O O . LYS A 1 258 ? -2.931 -3.240 -4.222 1.00 98.62 258 LYS A O 1
ATOM 1922 N N . ILE A 1 259 ? -4.227 -5.052 -4.109 1.00 98.62 259 ILE A N 1
ATOM 1923 C CA . ILE A 1 259 ? -4.764 -4.811 -2.751 1.00 98.62 259 ILE A CA 1
ATOM 1924 C C . ILE A 1 259 ? -3.716 -4.481 -1.671 1.00 98.62 259 ILE A C 1
ATOM 1926 O O . ILE A 1 259 ? -3.985 -3.713 -0.755 1.00 98.62 259 ILE A O 1
ATOM 1930 N N . ILE A 1 260 ? -2.497 -5.022 -1.763 1.00 98.81 260 ILE A N 1
ATOM 1931 C CA . ILE A 1 260 ? -1.422 -4.691 -0.809 1.00 98.81 260 ILE A CA 1
ATOM 1932 C C . ILE A 1 260 ? -0.800 -3.322 -1.113 1.00 98.81 260 ILE A C 1
ATOM 1934 O O . ILE A 1 260 ? -0.418 -2.610 -0.185 1.00 98.81 260 ILE A O 1
ATOM 1938 N N . VAL A 1 261 ? -0.745 -2.941 -2.394 1.00 98.81 261 VAL A N 1
ATOM 1939 C CA . VAL A 1 261 ? -0.391 -1.581 -2.822 1.00 98.81 261 VAL A CA 1
ATOM 1940 C C . VAL A 1 261 ? -1.488 -0.610 -2.389 1.00 98.81 261 VAL A C 1
ATOM 1942 O O . VAL A 1 261 ? -1.177 0.468 -1.921 1.00 98.81 261 VAL A O 1
ATOM 1945 N N . ASP A 1 262 ? -2.761 -0.992 -2.452 1.00 98.75 262 ASP A N 1
ATOM 1946 C CA . ASP A 1 262 ? -3.872 -0.115 -2.051 1.00 98.75 262 ASP A CA 1
ATOM 1947 C C . ASP A 1 262 ? -3.959 0.176 -0.557 1.00 98.75 262 ASP A C 1
ATOM 1949 O O . ASP A 1 262 ? -4.634 1.127 -0.160 1.00 98.75 262 ASP A O 1
ATOM 1953 N N . THR A 1 263 ? -3.284 -0.636 0.257 1.00 98.81 263 THR A N 1
ATOM 1954 C CA . THR A 1 263 ? -3.382 -0.599 1.713 1.00 98.81 263 THR A CA 1
ATOM 1955 C C . THR A 1 263 ? -2.069 -0.185 2.370 1.00 98.81 263 THR A C 1
ATOM 1957 O O . THR A 1 263 ? -1.725 0.991 2.388 1.00 98.81 263 THR A O 1
ATOM 1960 N N . TYR A 1 264 ? -1.345 -1.131 2.969 1.00 98.75 264 TYR A N 1
ATOM 1961 C CA . TYR A 1 264 ? -0.258 -0.850 3.912 1.00 98.75 264 TYR A CA 1
ATOM 1962 C C . TYR A 1 264 ? 1.088 -1.429 3.464 1.00 98.75 264 TYR A C 1
ATOM 1964 O O . TYR A 1 264 ? 1.990 -1.596 4.286 1.00 98.75 264 TYR A O 1
ATOM 1972 N N . GLY A 1 265 ? 1.222 -1.807 2.186 1.00 98.62 265 GLY A N 1
ATOM 1973 C CA . GLY A 1 265 ? 2.473 -2.298 1.598 1.00 98.62 265 GLY A CA 1
ATOM 1974 C C . GLY A 1 265 ? 3.079 -3.504 2.316 1.00 98.62 265 GLY A C 1
ATOM 1975 O O . GLY A 1 265 ? 4.298 -3.654 2.344 1.00 98.62 265 GLY A O 1
ATOM 1976 N N . GLY A 1 266 ? 2.236 -4.330 2.939 1.00 98.19 266 GLY A N 1
ATOM 1977 C CA . GLY A 1 266 ? 2.627 -5.519 3.696 1.00 98.19 266 GLY A CA 1
ATOM 1978 C C . GLY A 1 266 ? 2.960 -5.277 5.172 1.00 98.19 266 GLY A C 1
ATOM 1979 O O . GLY A 1 266 ? 3.274 -6.243 5.865 1.00 98.19 266 GLY A O 1
ATOM 1980 N N . MET A 1 267 ? 2.920 -4.032 5.673 1.00 98.12 267 MET A N 1
ATOM 1981 C CA . MET A 1 267 ? 3.209 -3.738 7.090 1.00 98.12 267 MET A CA 1
ATOM 1982 C C . MET A 1 267 ? 2.120 -4.270 8.034 1.00 98.12 267 MET A C 1
ATOM 1984 O O . MET A 1 267 ? 2.404 -4.632 9.178 1.00 98.12 267 MET A O 1
ATOM 1988 N N . ALA A 1 268 ? 0.884 -4.317 7.540 1.00 98.19 268 ALA A N 1
ATOM 1989 C CA . ALA A 1 268 ? -0.292 -4.797 8.251 1.00 98.19 268 ALA A CA 1
ATOM 1990 C C . ALA A 1 268 ? -0.902 -6.014 7.549 1.00 98.19 268 ALA A C 1
ATOM 1992 O O . ALA A 1 268 ? -0.641 -6.276 6.368 1.00 98.19 268 ALA A O 1
ATOM 1993 N N . ARG A 1 269 ? -1.736 -6.753 8.284 1.00 98.44 269 ARG A N 1
ATOM 1994 C CA . ARG A 1 269 ? -2.535 -7.854 7.730 1.00 98.44 269 ARG A CA 1
ATOM 1995 C C . ARG A 1 269 ? -3.557 -7.323 6.714 1.00 98.44 269 ARG A C 1
ATOM 1997 O O . ARG A 1 269 ? -3.887 -6.141 6.697 1.00 98.44 269 ARG A O 1
ATOM 2004 N N . HIS A 1 270 ? -4.067 -8.213 5.861 1.00 98.56 270 HIS A N 1
ATOM 2005 C CA . HIS A 1 270 ? -5.043 -7.869 4.827 1.00 98.56 270 HIS A CA 1
ATOM 2006 C C . HIS A 1 270 ? -6.202 -8.870 4.783 1.00 98.56 270 HIS A C 1
ATOM 2008 O O . HIS A 1 270 ? -6.014 -10.060 5.032 1.00 98.56 270 HIS A O 1
ATOM 2014 N N . GLY A 1 271 ? -7.392 -8.369 4.447 1.00 97.69 271 GLY A N 1
ATOM 2015 C CA . GLY A 1 271 ? -8.647 -9.120 4.426 1.00 97.69 271 GLY A CA 1
ATOM 2016 C C . GLY A 1 271 ? -8.835 -10.086 3.264 1.00 97.69 271 GLY A C 1
ATOM 2017 O O . GLY A 1 271 ? -9.449 -11.139 3.395 1.00 97.69 271 GLY A O 1
ATOM 2018 N N . GLY A 1 272 ? -8.290 -9.695 2.117 1.00 97.69 272 GLY A N 1
ATOM 2019 C CA . GLY A 1 272 ? -8.473 -10.361 0.826 1.00 97.69 272 GLY A CA 1
ATOM 2020 C C . GLY A 1 272 ? -9.454 -9.623 -0.087 1.00 97.69 272 GLY A C 1
ATOM 2021 O O . GLY A 1 272 ? -9.329 -9.734 -1.301 1.00 97.69 272 GLY A O 1
ATOM 2022 N N . GLY A 1 273 ? -10.353 -8.811 0.476 1.00 97.62 273 GLY A N 1
ATOM 2023 C CA . GLY A 1 273 ? -11.288 -7.978 -0.278 1.00 97.62 273 GLY A CA 1
ATOM 2024 C C . GLY A 1 273 ? -10.601 -6.855 -1.059 1.00 97.62 273 GLY A C 1
ATOM 2025 O O . GLY A 1 273 ? -9.815 -6.094 -0.500 1.00 97.62 273 GLY A O 1
ATOM 2026 N N . ALA A 1 274 ? -10.899 -6.749 -2.355 1.00 98.44 274 ALA A N 1
ATOM 2027 C CA . ALA A 1 274 ? -10.530 -5.603 -3.188 1.00 98.44 274 ALA A CA 1
ATOM 2028 C C . ALA A 1 274 ? -11.454 -4.400 -2.950 1.00 98.44 274 ALA A C 1
ATOM 2030 O O . ALA A 1 274 ? -12.576 -4.579 -2.472 1.00 98.44 274 ALA A O 1
ATOM 2031 N N . PHE A 1 275 ? -11.007 -3.198 -3.331 1.00 98.56 275 PHE A N 1
ATOM 2032 C CA . PHE A 1 275 ? -11.783 -1.968 -3.163 1.00 98.56 275 PHE A CA 1
ATOM 2033 C C . PHE A 1 275 ? -12.507 -1.543 -4.438 1.00 98.56 275 PHE A C 1
ATOM 2035 O O . PHE A 1 275 ? -13.718 -1.371 -4.391 1.00 98.56 275 PHE A O 1
ATOM 2042 N N . SER A 1 276 ? -11.772 -1.315 -5.528 1.00 98.69 276 SER A N 1
ATOM 2043 C CA . SER A 1 276 ? -12.251 -0.725 -6.789 1.00 98.69 276 SER A CA 1
ATOM 2044 C C . SER A 1 276 ? -13.528 -1.371 -7.332 1.00 98.69 276 SER A C 1
ATOM 2046 O O . SER A 1 276 ? -13.669 -2.589 -7.280 1.00 98.69 276 SER A O 1
ATOM 2048 N N . GLY A 1 277 ? -14.448 -0.560 -7.860 1.00 98.31 277 GLY A N 1
ATOM 2049 C CA . GLY A 1 277 ? -15.696 -1.018 -8.484 1.00 98.31 277 GLY A CA 1
ATOM 2050 C C . GLY A 1 277 ? -16.815 -1.408 -7.519 1.00 98.31 277 GLY A C 1
ATOM 2051 O O . GLY A 1 277 ? -17.894 -1.786 -7.972 1.00 98.31 277 GLY A O 1
ATOM 2052 N N . LYS A 1 278 ? -16.589 -1.312 -6.205 1.00 98.06 278 LYS A N 1
ATOM 2053 C CA . LYS A 1 278 ? -17.568 -1.696 -5.181 1.00 98.06 278 LYS A CA 1
ATOM 2054 C C . LYS A 1 278 ? -18.232 -0.485 -4.536 1.00 98.06 278 LYS A C 1
ATOM 2056 O O . LYS A 1 278 ? -17.544 0.410 -4.042 1.00 98.06 278 LYS A O 1
ATOM 2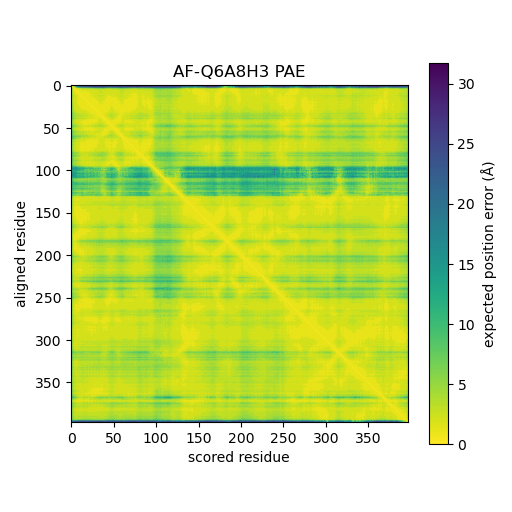061 N N . ASP A 1 279 ? -19.558 -0.471 -4.470 1.00 96.88 279 ASP A N 1
ATOM 2062 C CA . ASP A 1 279 ? -20.273 0.554 -3.704 1.00 96.88 279 ASP A CA 1
ATOM 2063 C C . ASP A 1 279 ? -20.091 0.367 -2.176 1.00 96.88 279 ASP A C 1
ATOM 2065 O O . ASP A 1 279 ? -19.701 -0.714 -1.716 1.00 96.88 279 ASP A O 1
ATOM 2069 N N . PRO A 1 280 ? -20.388 1.388 -1.353 1.00 96.31 280 PRO A N 1
ATOM 2070 C CA . PRO A 1 280 ? -20.137 1.356 0.092 1.00 96.31 280 PRO A CA 1
ATOM 2071 C C . PRO A 1 280 ? -20.883 0.281 0.892 1.00 96.31 280 PRO A C 1
ATOM 2073 O O . PRO A 1 280 ? -20.481 -0.008 2.022 1.00 96.31 280 PRO A O 1
ATOM 2076 N N . SER A 1 281 ? -21.928 -0.352 0.345 1.00 93.69 281 SER A N 1
ATOM 2077 C CA . SER A 1 281 ? -22.578 -1.503 0.996 1.00 93.69 281 SER A CA 1
ATOM 2078 C C . SER A 1 281 ? -21.671 -2.739 1.079 1.00 93.69 281 SER A C 1
ATOM 2080 O O . SER A 1 281 ? -21.902 -3.627 1.907 1.00 93.69 281 SER A O 1
ATOM 2082 N N . LYS A 1 282 ? -20.612 -2.803 0.258 1.00 95.81 282 LYS A N 1
ATOM 2083 C CA . LYS A 1 282 ? -19.612 -3.875 0.288 1.00 95.81 282 LYS A CA 1
ATOM 2084 C C . LYS A 1 282 ? -18.594 -3.561 1.380 1.00 95.81 282 LYS A C 1
ATOM 2086 O O . LYS A 1 282 ? -17.707 -2.722 1.211 1.00 95.81 282 LYS A O 1
ATOM 2091 N N . VAL A 1 283 ? -18.709 -4.283 2.493 1.00 96.69 283 VAL A N 1
ATOM 2092 C CA . VAL A 1 283 ? -17.863 -4.104 3.685 1.00 96.69 283 VAL A CA 1
ATOM 2093 C C . VAL A 1 283 ? -16.371 -4.298 3.418 1.00 96.69 283 VAL A C 1
ATOM 2095 O O . VAL A 1 283 ? -15.564 -3.769 4.173 1.00 96.69 283 VAL A O 1
ATOM 2098 N N . ASP A 1 284 ? -15.983 -4.954 2.320 1.00 97.81 284 ASP A N 1
ATOM 2099 C CA . ASP A 1 284 ? -14.588 -4.987 1.858 1.00 97.81 284 ASP A CA 1
ATOM 2100 C C . ASP A 1 284 ? -13.985 -3.586 1.730 1.00 97.81 284 ASP A C 1
ATOM 2102 O O . ASP A 1 284 ? -12.847 -3.364 2.136 1.00 97.81 284 ASP A O 1
ATOM 2106 N N . ARG A 1 285 ? -14.757 -2.635 1.195 1.00 98.25 285 ARG A N 1
ATOM 2107 C CA . ARG A 1 285 ? -14.344 -1.242 1.023 1.00 98.25 285 ARG A CA 1
ATOM 2108 C C . ARG A 1 285 ? -14.660 -0.422 2.266 1.00 98.25 285 ARG A C 1
ATOM 2110 O O . ARG A 1 285 ? -13.751 0.114 2.895 1.00 98.25 285 ARG A O 1
ATOM 2117 N N . SER A 1 286 ? -15.938 -0.327 2.632 1.00 98.00 286 SER A N 1
ATOM 2118 C CA . SER A 1 286 ? -16.376 0.551 3.726 1.00 98.00 286 SER A CA 1
ATOM 2119 C C . SER A 1 286 ? -15.827 0.104 5.080 1.00 98.00 286 SER A C 1
ATOM 2121 O O . SER A 1 286 ? -15.354 0.934 5.852 1.00 98.00 286 SER A O 1
ATOM 2123 N N . GLY A 1 287 ? -15.780 -1.204 5.341 1.00 97.94 287 GLY A N 1
ATOM 2124 C CA . GLY A 1 287 ? -15.177 -1.771 6.545 1.00 97.94 287 GLY A CA 1
ATOM 2125 C C . GLY A 1 287 ? -13.667 -1.537 6.618 1.00 97.94 287 GLY A C 1
ATOM 2126 O O . GLY A 1 287 ? -13.168 -1.178 7.682 1.00 97.94 287 GLY A O 1
ATOM 2127 N N . ALA A 1 288 ? -12.931 -1.660 5.508 1.00 98.62 288 ALA A N 1
ATOM 2128 C CA . ALA A 1 288 ? -11.499 -1.340 5.485 1.00 98.62 288 ALA A CA 1
ATOM 2129 C C . ALA A 1 288 ? -11.238 0.157 5.721 1.00 98.62 288 ALA A C 1
ATOM 2131 O O . ALA A 1 288 ? -10.354 0.513 6.502 1.00 98.62 288 ALA A O 1
ATOM 2132 N N . TYR A 1 289 ? -12.043 1.037 5.117 1.00 98.69 289 TYR A N 1
ATOM 2133 C CA . TYR A 1 289 ? -11.958 2.484 5.341 1.00 98.69 289 TYR A CA 1
ATOM 2134 C C . TYR A 1 289 ? -12.272 2.840 6.797 1.00 98.69 289 TYR A C 1
ATOM 2136 O O . TYR A 1 289 ? -11.527 3.593 7.421 1.00 98.69 289 TYR A O 1
ATOM 2144 N N . ALA A 1 290 ? -13.307 2.232 7.383 1.00 98.62 290 ALA A N 1
ATOM 2145 C CA . ALA A 1 290 ? -13.624 2.395 8.797 1.00 98.62 290 ALA A CA 1
ATOM 2146 C C . ALA A 1 290 ? -12.480 1.916 9.698 1.00 98.62 290 ALA A C 1
ATOM 2148 O O . ALA A 1 290 ? -12.124 2.599 10.653 1.00 98.62 290 ALA A O 1
ATOM 2149 N N . MET A 1 291 ? -11.848 0.779 9.395 1.00 98.75 291 MET A N 1
ATOM 2150 C CA . MET A 1 291 ? -10.724 0.303 10.202 1.00 98.75 291 MET A CA 1
ATOM 2151 C C . MET A 1 291 ? -9.504 1.220 10.094 1.00 98.75 291 MET A C 1
ATOM 2153 O O . MET A 1 291 ? -8.822 1.432 11.101 1.00 98.75 291 MET A O 1
ATOM 2157 N N . ARG A 1 292 ? -9.231 1.800 8.916 1.00 98.81 292 ARG A N 1
ATOM 2158 C CA . ARG A 1 292 ? -8.225 2.864 8.776 1.00 98.81 292 ARG A CA 1
ATOM 2159 C C . ARG A 1 292 ? -8.577 4.058 9.661 1.00 98.81 292 ARG A C 1
ATOM 2161 O O . ARG A 1 292 ? -7.718 4.505 10.416 1.00 98.81 292 ARG A O 1
ATOM 2168 N N . TRP A 1 293 ? -9.820 4.530 9.598 1.00 98.75 293 TRP A N 1
ATOM 2169 C CA . TRP A 1 293 ? -10.307 5.658 10.393 1.00 98.75 293 TRP A CA 1
ATOM 2170 C C . TRP A 1 293 ? -10.141 5.412 11.896 1.00 98.75 293 TRP A C 1
ATOM 2172 O O . TRP A 1 293 ? -9.556 6.243 12.593 1.00 98.75 293 TRP A O 1
ATOM 2182 N N . VAL A 1 294 ? -10.537 4.234 12.386 1.00 98.81 294 VAL A N 1
ATOM 2183 C CA . VAL A 1 294 ? -10.351 3.821 13.786 1.00 98.81 294 VAL A CA 1
ATOM 2184 C C . VAL A 1 294 ? -8.869 3.812 14.164 1.00 98.81 294 VAL A C 1
ATOM 2186 O O . VAL A 1 294 ? -8.480 4.499 15.107 1.00 98.81 294 VAL A O 1
ATOM 2189 N N . ALA A 1 295 ? -8.024 3.075 13.432 1.00 98.88 295 ALA A N 1
ATOM 2190 C CA . ALA A 1 295 ? -6.603 2.945 13.765 1.00 98.88 295 ALA A CA 1
ATOM 2191 C C . ALA A 1 295 ? -5.884 4.305 13.743 1.00 98.88 295 ALA A C 1
ATOM 2193 O O . ALA A 1 295 ? -5.108 4.615 14.651 1.00 98.88 295 ALA A O 1
ATOM 2194 N N . LYS A 1 296 ? -6.186 5.146 12.744 1.00 98.81 296 LYS A N 1
ATOM 2195 C CA . LYS A 1 296 ? -5.631 6.499 12.619 1.00 98.81 296 LYS A CA 1
ATOM 2196 C C . LYS A 1 296 ? -6.023 7.373 13.808 1.00 98.81 296 LYS A C 1
ATOM 2198 O O . LYS A 1 296 ? -5.160 8.042 14.369 1.00 98.81 296 LYS A O 1
ATOM 2203 N N . ASN A 1 297 ? -7.284 7.326 14.235 1.00 98.81 297 ASN A N 1
ATOM 2204 C CA . ASN A 1 297 ? -7.758 8.072 15.401 1.00 98.81 297 ASN A CA 1
ATOM 2205 C C . ASN A 1 297 ? -7.171 7.556 16.722 1.00 98.81 297 ASN A C 1
ATOM 2207 O O .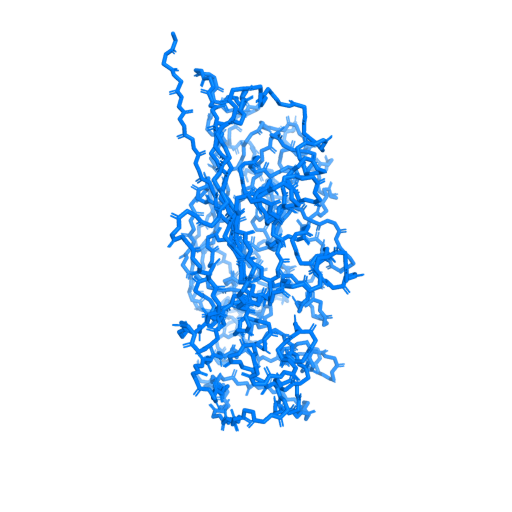 ASN A 1 297 ? -6.860 8.372 17.583 1.00 98.81 297 ASN A O 1
ATOM 2211 N N . VAL A 1 298 ? -6.957 6.244 16.881 1.00 98.75 298 VAL A N 1
ATOM 2212 C CA . VAL A 1 298 ? -6.281 5.673 18.065 1.00 98.75 298 VAL A CA 1
ATOM 2213 C C . VAL A 1 298 ? -4.852 6.212 18.196 1.00 98.75 298 VAL A C 1
ATOM 2215 O O . VAL A 1 298 ? -4.456 6.650 19.280 1.00 98.75 298 VAL A O 1
ATOM 2218 N N . VAL A 1 299 ? -4.091 6.225 17.096 1.00 98.75 299 VAL A N 1
ATOM 2219 C CA . VAL A 1 299 ? -2.717 6.757 17.088 1.00 98.75 299 VAL A CA 1
ATOM 2220 C C . VAL A 1 299 ? -2.713 8.277 17.272 1.00 98.75 299 VAL A C 1
ATOM 2222 O O . VAL A 1 299 ? -1.971 8.793 18.106 1.00 98.75 299 VAL A O 1
ATOM 2225 N N . ALA A 1 300 ? -3.589 9.005 16.574 1.00 98.62 300 ALA A N 1
ATOM 2226 C CA . ALA A 1 300 ? -3.709 10.460 16.706 1.00 98.62 300 ALA A CA 1
ATOM 2227 C C . ALA A 1 300 ? -4.151 10.911 18.111 1.00 98.62 300 ALA A C 1
ATOM 2229 O O . ALA A 1 300 ? -3.749 11.977 18.572 1.00 98.62 300 ALA A O 1
ATOM 2230 N N . ALA A 1 301 ? -4.937 10.093 18.818 1.00 98.44 301 ALA A N 1
ATOM 2231 C CA . ALA A 1 301 ? -5.334 10.320 20.208 1.00 98.44 301 ALA A CA 1
ATOM 2232 C C . ALA A 1 301 ? -4.182 10.127 21.215 1.00 98.44 301 ALA A C 1
ATOM 2234 O O . ALA A 1 301 ? -4.354 10.404 22.405 1.00 98.44 301 ALA A O 1
ATOM 2235 N N . GLY A 1 302 ? -3.022 9.631 20.768 1.00 98.06 302 GLY A N 1
ATOM 2236 C CA . GLY A 1 302 ? -1.885 9.314 21.631 1.00 98.06 302 GLY A CA 1
ATOM 2237 C C . GLY A 1 302 ? -2.125 8.094 22.522 1.00 98.06 302 GLY A C 1
ATOM 2238 O O . GLY A 1 302 ? -1.541 8.003 23.599 1.00 98.06 302 GLY A O 1
ATOM 2239 N N . LEU A 1 303 ? -3.004 7.171 22.111 1.00 98.38 303 LEU A N 1
ATOM 2240 C CA . LEU A 1 303 ? -3.287 5.945 22.868 1.00 98.38 303 LEU A CA 1
ATOM 2241 C C . LEU A 1 303 ? -2.289 4.821 22.558 1.00 98.38 303 LEU A C 1
ATOM 2243 O O . LEU A 1 303 ? -2.090 3.945 23.399 1.00 98.38 303 LEU A O 1
ATOM 2247 N N . ALA A 1 304 ? -1.650 4.858 21.387 1.00 98.19 304 ALA A N 1
ATOM 2248 C CA . ALA A 1 304 ? -0.559 3.972 20.986 1.00 98.19 304 ALA A CA 1
ATOM 2249 C C . ALA A 1 304 ? 0.287 4.615 19.874 1.00 98.19 304 ALA A C 1
ATOM 2251 O O . ALA A 1 304 ? -0.225 5.444 19.121 1.00 98.19 304 ALA A O 1
ATOM 2252 N N . ASP A 1 305 ? 1.547 4.199 19.714 1.00 98.12 305 ASP A N 1
ATOM 2253 C CA . ASP A 1 305 ? 2.381 4.653 18.582 1.00 98.12 305 ASP A CA 1
ATOM 2254 C C . ASP A 1 305 ? 2.101 3.872 17.285 1.00 98.12 305 ASP A C 1
ATOM 2256 O O . ASP A 1 305 ? 2.428 4.334 16.189 1.00 98.12 305 ASP A O 1
ATOM 2260 N N . ARG A 1 306 ? 1.530 2.671 17.405 1.00 98.19 306 ARG A N 1
ATOM 2261 C CA . ARG A 1 306 ? 1.164 1.761 16.318 1.00 98.19 306 ARG A CA 1
ATOM 2262 C C . ARG A 1 306 ? -0.133 1.050 16.689 1.00 98.19 306 ARG A C 1
ATOM 2264 O O . ARG A 1 306 ? -0.289 0.596 17.817 1.00 98.19 306 ARG A O 1
ATOM 2271 N N . CYS A 1 307 ? -1.045 0.922 15.735 1.00 98.69 307 CYS A N 1
ATOM 2272 C CA . CYS A 1 307 ? -2.331 0.268 15.942 1.00 98.69 307 CYS A CA 1
ATOM 2273 C C . CYS A 1 307 ? -2.740 -0.506 14.688 1.00 98.69 307 CYS A C 1
ATOM 2275 O O . CYS A 1 307 ? -2.785 0.069 13.601 1.00 98.69 307 CYS A O 1
ATOM 2277 N N . GLU A 1 308 ? -3.070 -1.788 14.843 1.00 98.81 308 GLU A N 1
ATOM 2278 C CA . GLU A 1 308 ? -3.808 -2.590 13.865 1.00 98.81 308 GLU A CA 1
ATOM 2279 C C . GLU A 1 308 ? -5.179 -2.948 14.447 1.00 98.81 308 GLU A C 1
ATOM 2281 O O . GLU A 1 308 ? -5.277 -3.464 15.559 1.00 98.81 308 GLU A O 1
ATOM 2286 N N . CYS A 1 309 ? -6.237 -2.696 13.685 1.00 98.25 309 CYS A N 1
ATOM 2287 C CA . CYS A 1 309 ? -7.601 -3.087 14.024 1.00 98.25 309 CYS A CA 1
ATOM 2288 C C . CYS A 1 309 ? -8.082 -4.151 13.041 1.00 98.25 309 CYS A C 1
ATOM 2290 O O . CYS A 1 309 ? -7.756 -4.088 11.854 1.00 98.25 309 CYS A O 1
ATOM 2292 N N . GLN A 1 310 ? -8.892 -5.094 13.515 1.00 98.50 310 GLN A N 1
ATOM 2293 C CA . GLN A 1 310 ? -9.605 -6.052 12.677 1.00 98.50 310 GLN A CA 1
ATOM 2294 C C . GLN A 1 310 ? -11.097 -5.994 12.985 1.00 98.50 310 GLN A C 1
ATOM 2296 O O . GLN A 1 310 ? -11.486 -6.023 14.152 1.00 98.50 310 GLN A O 1
ATOM 2301 N N . VAL A 1 311 ? -11.919 -6.011 11.941 1.00 98.31 311 VAL A N 1
ATOM 2302 C CA . VAL A 1 311 ? -13.364 -6.239 12.031 1.00 98.31 311 VAL A CA 1
ATOM 2303 C C . VAL A 1 311 ? -13.756 -7.390 11.109 1.00 98.31 311 VAL A C 1
ATOM 2305 O O . VAL A 1 311 ? -13.121 -7.598 10.074 1.00 98.31 311 VAL A O 1
ATOM 2308 N N . ALA A 1 312 ? -14.779 -8.154 11.481 1.00 97.94 312 ALA A N 1
ATOM 2309 C CA . ALA A 1 312 ? -15.337 -9.206 10.639 1.00 97.94 312 ALA A CA 1
ATOM 2310 C C . ALA A 1 312 ? -16.865 -9.132 10.596 1.00 97.94 312 ALA A C 1
ATOM 2312 O O . ALA A 1 312 ? -17.500 -8.839 11.609 1.00 97.94 312 ALA A O 1
ATOM 2313 N N . TYR A 1 313 ? -17.449 -9.460 9.444 1.00 97.31 313 TYR A N 1
ATOM 2314 C CA . TYR A 1 313 ? -18.895 -9.465 9.211 1.00 97.31 313 TYR A CA 1
ATOM 2315 C C . TYR A 1 313 ? -19.360 -10.803 8.642 1.00 97.31 313 TYR A C 1
ATOM 2317 O O . TYR A 1 313 ? -18.630 -11.481 7.915 1.00 97.31 313 TYR A O 1
ATOM 2325 N N . ALA A 1 314 ? -20.610 -11.148 8.943 1.00 94.38 314 ALA A N 1
ATOM 2326 C CA . ALA A 1 314 ? -21.354 -12.177 8.231 1.00 94.38 314 ALA A CA 1
ATOM 2327 C C . ALA A 1 314 ? -22.269 -11.512 7.194 1.00 94.38 314 ALA A C 1
ATOM 2329 O O . ALA A 1 314 ? -22.874 -10.478 7.486 1.00 94.38 314 ALA A O 1
ATOM 2330 N N . ILE A 1 315 ? -22.394 -12.115 6.007 1.00 90.25 315 ILE A N 1
ATOM 2331 C CA . ILE A 1 315 ? -23.266 -11.595 4.946 1.00 90.25 315 ILE A CA 1
ATOM 2332 C C . ILE A 1 315 ? -24.693 -11.379 5.465 1.00 90.25 315 ILE A C 1
ATOM 2334 O O . ILE A 1 315 ? -25.290 -12.246 6.109 1.00 90.25 315 ILE A O 1
ATOM 2338 N N . GLY A 1 316 ? -25.240 -10.198 5.193 1.00 90.44 316 GLY A N 1
ATOM 2339 C CA . GLY A 1 316 ? -26.583 -9.807 5.591 1.00 90.44 316 GLY A CA 1
ATOM 2340 C C . GLY A 1 316 ? -26.783 -9.558 7.088 1.00 90.44 316 GLY A C 1
ATOM 2341 O O . GLY A 1 316 ? -27.934 -9.396 7.477 1.00 90.44 316 GLY A O 1
ATOM 2342 N N . ALA A 1 317 ? -25.737 -9.529 7.922 1.00 94.62 317 ALA A N 1
ATOM 2343 C CA . ALA A 1 317 ? -25.801 -9.054 9.309 1.00 94.62 317 ALA A CA 1
ATOM 2344 C C . ALA A 1 317 ? -25.258 -7.621 9.409 1.00 94.62 317 ALA A C 1
ATOM 2346 O O . ALA A 1 317 ? -24.286 -7.279 8.731 1.00 94.62 317 ALA A O 1
ATOM 2347 N N . ALA A 1 318 ? -25.890 -6.779 10.224 1.00 95.19 318 ALA A N 1
ATOM 2348 C CA . ALA A 1 318 ? -25.450 -5.405 10.444 1.00 95.19 318 ALA A CA 1
ATOM 2349 C C . ALA A 1 318 ? -24.308 -5.342 11.466 1.00 95.19 318 ALA A C 1
ATOM 2351 O O . ALA A 1 318 ? -23.360 -4.578 11.300 1.00 95.19 318 ALA A O 1
ATOM 2352 N N . ARG A 1 319 ? -24.370 -6.142 12.535 1.00 95.06 319 ARG A N 1
ATOM 2353 C CA . ARG A 1 319 ? -23.377 -6.090 13.613 1.00 95.06 319 ARG A CA 1
ATOM 2354 C C . ARG A 1 319 ? -22.141 -6.926 13.260 1.00 95.06 319 ARG A C 1
ATOM 2356 O O . ARG A 1 319 ? -22.292 -8.058 12.794 1.00 95.06 319 ARG A O 1
ATOM 2363 N N . PRO A 1 320 ? -20.919 -6.420 13.515 1.00 96.62 320 PRO A N 1
ATOM 2364 C CA . PRO A 1 320 ? -19.711 -7.222 13.374 1.00 96.62 320 PRO A CA 1
ATOM 2365 C C . PRO A 1 320 ? -19.778 -8.520 14.190 1.00 96.62 320 PRO A C 1
ATOM 2367 O O . PRO A 1 320 ? -20.220 -8.519 15.339 1.00 96.62 320 PRO A O 1
ATOM 2370 N N . VAL A 1 321 ? -19.275 -9.621 13.628 1.00 96.81 321 VAL A N 1
ATOM 2371 C CA . VAL A 1 321 ? -19.116 -10.899 14.349 1.00 96.81 321 VAL A CA 1
ATOM 2372 C C . VAL A 1 321 ? -17.864 -10.921 15.229 1.00 96.81 321 VAL A C 1
ATOM 2374 O O . VAL A 1 321 ? -17.715 -11.799 16.076 1.00 96.81 321 VAL A O 1
ATOM 2377 N N . GLY A 1 322 ? -16.959 -9.960 15.034 1.00 95.56 322 GLY A N 1
ATOM 2378 C CA . GLY A 1 322 ? -15.773 -9.781 15.858 1.00 95.56 322 GLY A CA 1
ATOM 2379 C C . GLY A 1 322 ? -15.082 -8.451 15.584 1.00 95.56 322 GLY A C 1
ATOM 2380 O O . GLY A 1 322 ? -15.087 -7.955 14.455 1.00 95.56 322 GLY A O 1
ATOM 2381 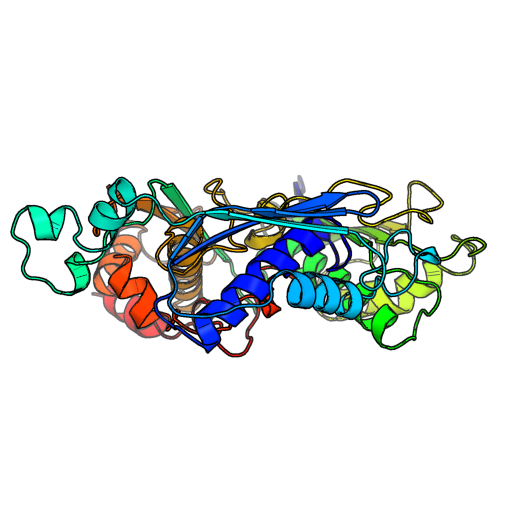N N . PHE A 1 323 ? -14.470 -7.908 16.631 1.00 97.75 323 PHE A N 1
ATOM 2382 C CA . PHE A 1 323 ? -13.569 -6.765 16.594 1.00 97.75 323 PHE A CA 1
ATOM 2383 C C . PHE A 1 323 ? -12.350 -7.094 17.462 1.00 97.75 323 PHE A C 1
ATOM 2385 O O . PHE A 1 323 ? -12.492 -7.782 18.472 1.00 97.75 323 PHE A O 1
ATOM 2392 N N . ARG A 1 324 ? -11.156 -6.657 17.060 1.00 96.56 324 ARG A N 1
ATOM 2393 C CA . ARG A 1 324 ? -9.958 -6.715 17.910 1.00 96.56 324 ARG A CA 1
ATOM 2394 C C . ARG A 1 324 ? -8.970 -5.619 17.548 1.00 96.56 324 ARG A C 1
ATOM 2396 O O . ARG A 1 324 ? -8.920 -5.179 16.398 1.00 96.56 324 ARG A O 1
ATOM 2403 N N . ILE A 1 325 ? -8.135 -5.270 18.518 1.00 97.94 325 ILE A N 1
ATOM 2404 C CA . ILE A 1 325 ? -7.034 -4.321 18.380 1.00 97.94 325 ILE A CA 1
ATOM 2405 C C . ILE A 1 325 ? -5.703 -4.992 18.743 1.00 97.94 325 ILE A C 1
ATOM 2407 O O . ILE A 1 325 ? -5.671 -5.926 19.544 1.00 97.94 325 ILE A O 1
ATOM 2411 N N . ASP A 1 326 ? -4.618 -4.559 18.111 1.00 98.25 326 ASP A N 1
ATOM 2412 C CA . ASP A 1 326 ? -3.243 -4.974 18.401 1.00 98.25 326 ASP A CA 1
ATOM 2413 C C . ASP A 1 326 ? -2.336 -3.748 18.258 1.00 98.25 326 ASP A C 1
ATOM 2415 O O . ASP A 1 326 ? -2.240 -3.138 17.188 1.00 98.25 326 ASP A O 1
ATOM 2419 N N . THR A 1 327 ? -1.705 -3.348 19.354 1.00 98.44 327 THR A N 1
ATOM 2420 C CA . THR A 1 327 ? -0.833 -2.169 19.413 1.00 98.44 327 THR A CA 1
ATOM 2421 C C . THR A 1 327 ? 0.644 -2.533 19.381 1.00 98.44 327 THR A C 1
ATOM 2423 O O . THR A 1 327 ? 1.503 -1.652 19.481 1.00 98.44 327 THR A O 1
ATOM 2426 N N . PHE A 1 328 ? 0.965 -3.824 19.236 1.00 96.81 328 PHE A N 1
ATOM 2427 C CA . PHE A 1 328 ? 2.336 -4.329 19.162 1.00 96.81 328 PHE A CA 1
ATOM 2428 C C . PHE A 1 328 ? 3.203 -3.886 20.358 1.00 96.81 328 PHE A C 1
ATOM 2430 O O . PHE A 1 328 ? 4.403 -3.665 20.216 1.00 96.81 328 PHE A O 1
ATOM 2437 N N . GLY A 1 329 ? 2.586 -3.720 21.536 1.00 96.38 329 GLY A N 1
ATOM 2438 C CA . GLY A 1 329 ? 3.254 -3.267 22.761 1.00 96.38 329 GLY A CA 1
ATOM 2439 C C . GLY A 1 329 ? 3.582 -1.771 22.808 1.00 96.38 329 GLY A C 1
ATOM 2440 O O . GLY A 1 329 ? 4.358 -1.352 23.664 1.00 96.38 329 GLY A O 1
ATOM 2441 N N . THR A 1 330 ? 3.016 -0.966 21.904 1.00 97.56 330 THR A N 1
ATOM 2442 C CA . THR A 1 330 ? 3.228 0.493 21.846 1.00 97.56 330 THR A CA 1
ATOM 2443 C C . THR A 1 330 ? 2.107 1.307 22.496 1.00 97.56 330 THR A C 1
ATOM 2445 O O . THR A 1 330 ? 2.069 2.530 22.361 1.00 97.56 330 THR A O 1
ATOM 2448 N N . ASN A 1 331 ? 1.168 0.641 23.167 1.00 97.69 331 ASN A N 1
ATOM 2449 C CA . ASN A 1 331 ? 0.048 1.264 23.852 1.00 97.69 331 ASN A CA 1
ATOM 2450 C C . ASN A 1 331 ? 0.472 2.042 25.108 1.00 97.69 331 ASN A C 1
ATOM 2452 O O . ASN A 1 331 ? 1.242 1.561 25.937 1.00 97.69 331 ASN A O 1
ATOM 2456 N N . HIS A 1 332 ? -0.126 3.218 25.292 1.00 97.50 332 HIS A N 1
ATOM 2457 C CA . HIS A 1 332 ? 0.070 4.091 26.459 1.00 97.50 332 HIS A CA 1
ATOM 2458 C C . HIS A 1 332 ? -0.986 3.867 27.556 1.00 97.50 332 HIS A C 1
ATOM 2460 O O . HIS A 1 332 ? -0.836 4.332 28.685 1.00 97.50 332 HIS A O 1
ATOM 2466 N N . VAL A 1 333 ? -2.045 3.117 27.239 1.00 96.81 333 VAL A N 1
ATOM 2467 C CA . VAL A 1 333 ? -3.073 2.591 28.158 1.00 96.81 333 VAL A CA 1
ATOM 2468 C C . VAL A 1 333 ? -3.350 1.122 27.813 1.00 96.81 333 VAL A C 1
ATOM 2470 O O . VAL A 1 333 ? -3.027 0.717 26.701 1.00 96.81 333 VAL A O 1
ATOM 2473 N N . PRO A 1 334 ? -3.918 0.280 28.696 1.00 97.25 334 PRO A N 1
ATOM 2474 C CA . PRO A 1 334 ? -4.191 -1.122 28.355 1.00 97.25 334 PRO A CA 1
ATOM 2475 C C . PRO A 1 334 ? -5.033 -1.270 27.076 1.00 97.25 334 PRO A C 1
ATOM 2477 O O . PRO A 1 334 ? -6.011 -0.548 26.906 1.00 97.25 334 PRO A O 1
ATOM 2480 N N . GLU A 1 335 ? -4.706 -2.228 26.202 1.00 97.44 335 GLU A N 1
ATOM 2481 C CA . GLU A 1 335 ? -5.431 -2.443 24.933 1.00 97.44 335 GLU A CA 1
ATOM 2482 C C . GLU A 1 335 ? -6.936 -2.664 25.135 1.00 97.44 335 GLU A C 1
ATOM 2484 O O . GLU A 1 335 ? -7.740 -2.169 24.354 1.00 97.44 335 GLU A O 1
ATOM 2489 N N . THR A 1 336 ? -7.329 -3.309 26.238 1.00 96.88 336 THR A N 1
ATOM 2490 C CA . THR A 1 336 ? -8.739 -3.506 26.614 1.00 96.88 336 THR A CA 1
ATOM 2491 C C . THR A 1 336 ? -9.489 -2.194 26.855 1.00 96.88 336 THR A C 1
ATOM 2493 O O . THR A 1 336 ? -10.693 -2.116 26.614 1.00 96.88 336 THR A O 1
ATOM 2496 N N . VAL A 1 337 ? -8.796 -1.148 27.315 1.00 97.69 337 VAL A N 1
ATOM 2497 C CA . VAL A 1 337 ? -9.361 0.199 27.472 1.00 97.69 337 VAL A CA 1
ATOM 2498 C C . VAL A 1 337 ? -9.545 0.858 26.107 1.00 97.69 337 VAL A C 1
ATOM 2500 O O . VAL A 1 337 ? -10.579 1.483 25.876 1.00 97.69 337 VAL A O 1
ATOM 2503 N N . ILE A 1 338 ? -8.584 0.684 25.192 1.00 98.19 338 ILE A N 1
ATOM 2504 C CA . ILE A 1 338 ? -8.677 1.205 23.820 1.00 98.19 338 ILE A CA 1
ATOM 2505 C C . ILE A 1 338 ? -9.828 0.521 23.079 1.00 98.19 338 ILE A C 1
ATOM 2507 O O . ILE A 1 338 ? -10.657 1.201 22.484 1.00 98.19 338 ILE A O 1
ATOM 2511 N N . GLU A 1 339 ? -9.925 -0.807 23.163 1.00 97.56 339 GLU A N 1
ATOM 2512 C CA . GLU A 1 339 ? -10.990 -1.598 22.540 1.00 97.56 339 GLU A CA 1
ATOM 2513 C C . GLU A 1 339 ? -12.381 -1.167 23.023 1.00 97.56 339 GLU A C 1
ATOM 2515 O O . GLU A 1 339 ? -13.269 -0.912 22.207 1.00 97.56 339 GLU A O 1
ATOM 2520 N N . ARG A 1 340 ? -12.555 -0.993 24.342 1.00 97.06 340 ARG A N 1
ATOM 2521 C CA . ARG A 1 340 ? -13.794 -0.455 24.922 1.00 97.06 340 ARG A CA 1
ATOM 2522 C C . ARG A 1 340 ? -14.101 0.943 24.385 1.00 97.06 340 ARG A C 1
ATOM 2524 O O . ARG A 1 340 ? -15.215 1.184 23.934 1.00 97.06 340 ARG A O 1
ATOM 2531 N N . ALA A 1 341 ? -13.123 1.851 24.417 1.00 98.06 341 ALA A N 1
ATOM 2532 C CA . ALA A 1 341 ? -13.310 3.219 23.941 1.00 98.06 341 ALA A CA 1
ATOM 2533 C C . ALA A 1 341 ? -13.686 3.265 22.453 1.00 98.06 341 ALA A C 1
ATOM 2535 O O . ALA A 1 341 ? -14.546 4.053 22.067 1.00 98.06 341 ALA A O 1
ATOM 2536 N N . VAL A 1 342 ? -13.107 2.388 21.627 1.00 98.19 342 VAL A N 1
ATOM 2537 C CA . VAL A 1 342 ? -13.488 2.252 20.217 1.00 98.19 342 VAL A CA 1
ATOM 2538 C C . VAL A 1 342 ? -14.950 1.832 20.081 1.00 98.19 342 VAL A C 1
ATOM 2540 O O . VAL A 1 342 ? -15.678 2.472 19.328 1.00 98.19 342 VAL A O 1
ATOM 2543 N N . GLY A 1 343 ? -15.400 0.823 20.833 1.00 96.94 343 GLY A N 1
ATOM 2544 C CA . GLY A 1 343 ? -16.794 0.364 20.797 1.00 96.94 343 GLY A CA 1
ATOM 2545 C C . GLY A 1 343 ? -17.823 1.397 21.277 1.00 96.94 343 GLY A C 1
ATOM 2546 O O . GLY A 1 343 ? -18.996 1.287 20.932 1.00 96.94 343 GLY A O 1
ATOM 2547 N N . GLU A 1 344 ? -17.402 2.397 22.054 1.00 97.00 344 GLU A N 1
ATOM 2548 C CA . GLU A 1 344 ? -18.255 3.511 22.495 1.00 97.00 344 GLU A CA 1
ATOM 2549 C C . GLU A 1 344 ? -18.243 4.704 21.523 1.00 97.00 344 GLU A C 1
ATOM 2551 O O . GLU A 1 344 ? -19.235 5.425 21.425 1.00 97.00 344 GLU A O 1
ATOM 2556 N N . VAL A 1 345 ? -17.129 4.936 20.818 1.00 98.06 345 VAL A N 1
ATOM 2557 C CA . VAL A 1 345 ? -16.936 6.114 19.949 1.00 98.06 345 VAL A CA 1
ATOM 2558 C C . VAL A 1 345 ? -17.297 5.842 18.487 1.00 98.06 345 VAL A C 1
ATOM 2560 O O . VAL A 1 345 ? -17.709 6.769 17.784 1.00 98.06 345 VAL A O 1
ATOM 2563 N N . PHE A 1 346 ? -17.154 4.597 18.029 1.00 98.38 346 PHE A N 1
ATOM 2564 C CA . PHE A 1 346 ? -17.382 4.199 16.644 1.00 98.38 346 PHE A CA 1
ATOM 2565 C C . PHE A 1 346 ? -18.508 3.178 16.534 1.00 98.38 346 PHE A C 1
ATOM 2567 O O . PHE A 1 346 ? -18.441 2.091 17.109 1.00 98.38 346 PHE A O 1
ATOM 2574 N N . ASP A 1 347 ? -19.505 3.489 15.709 1.00 97.69 347 ASP A N 1
ATOM 2575 C CA . ASP A 1 347 ? -20.503 2.514 15.291 1.00 97.69 347 ASP A CA 1
ATOM 2576 C C . ASP A 1 347 ? -20.038 1.821 14.006 1.00 97.69 347 ASP A C 1
ATOM 2578 O O . ASP A 1 347 ? -20.029 2.393 12.918 1.00 97.69 347 ASP A O 1
ATOM 2582 N N . LEU A 1 348 ? -19.615 0.567 14.153 1.00 97.88 348 LEU A N 1
ATOM 2583 C CA . LEU A 1 348 ? -19.040 -0.239 13.078 1.00 97.88 348 LEU A CA 1
ATOM 2584 C C . LEU A 1 348 ? -20.095 -1.053 12.315 1.00 97.88 348 LEU A C 1
ATOM 2586 O O . LEU A 1 348 ? -19.772 -2.075 11.724 1.00 97.88 348 LEU A O 1
ATOM 2590 N N . ARG A 1 349 ? -21.370 -0.663 12.333 1.00 97.38 349 ARG A N 1
ATOM 2591 C CA . ARG A 1 349 ? -22.381 -1.270 11.451 1.00 97.38 349 ARG A CA 1
ATOM 2592 C C . ARG A 1 349 ? -22.270 -0.678 10.037 1.00 97.38 349 ARG A C 1
ATOM 2594 O O . ARG A 1 349 ? -22.024 0.522 9.927 1.00 97.38 349 ARG A O 1
ATOM 2601 N N . PRO A 1 350 ? -22.498 -1.440 8.945 1.00 95.31 350 PRO A N 1
ATOM 2602 C CA . PRO A 1 350 ? -22.358 -0.941 7.572 1.00 95.31 350 PRO A CA 1
ATOM 2603 C C . PRO A 1 350 ? -23.118 0.364 7.305 1.00 95.31 350 PRO A C 1
ATOM 2605 O O . PRO A 1 350 ? -22.544 1.299 6.755 1.00 95.31 350 PRO A O 1
ATOM 2608 N N . GLY A 1 351 ? -24.375 0.459 7.754 1.00 95.12 351 GLY A N 1
ATOM 2609 C CA . GLY A 1 351 ? -25.177 1.678 7.605 1.00 95.12 351 GLY A CA 1
ATOM 2610 C C . GLY A 1 351 ? -24.601 2.884 8.359 1.00 95.12 351 GLY A C 1
ATOM 2611 O O . GLY A 1 351 ? -24.590 3.990 7.823 1.00 95.12 351 GLY A O 1
ATOM 2612 N N . ALA A 1 352 ? -24.063 2.675 9.566 1.00 97.50 352 ALA A N 1
ATOM 2613 C CA . ALA A 1 352 ? -23.413 3.736 10.335 1.00 97.50 352 ALA A CA 1
ATOM 2614 C C . ALA A 1 352 ? -22.096 4.178 9.696 1.00 97.50 352 ALA A C 1
ATOM 2616 O O . ALA A 1 352 ? -21.864 5.372 9.565 1.00 97.50 352 ALA A O 1
ATOM 2617 N N . ILE A 1 353 ? -21.276 3.236 9.219 1.00 98.06 353 ILE A N 1
ATOM 2618 C CA . ILE A 1 353 ? -20.024 3.540 8.515 1.00 98.06 353 ILE A CA 1
ATOM 2619 C C . ILE A 1 353 ? -20.293 4.419 7.290 1.00 98.06 353 ILE A C 1
ATOM 2621 O O . ILE A 1 353 ? -19.597 5.409 7.077 1.00 98.06 353 ILE A O 1
ATOM 2625 N N . ILE A 1 354 ? -21.301 4.070 6.486 1.00 97.19 354 ILE A N 1
ATOM 2626 C CA . ILE A 1 354 ? -21.671 4.838 5.291 1.00 97.19 354 ILE A CA 1
ATOM 2627 C C . ILE A 1 354 ? -22.101 6.260 5.655 1.00 97.19 354 ILE A C 1
ATOM 2629 O O . ILE A 1 354 ? -21.720 7.195 4.949 1.00 97.19 354 ILE A O 1
ATOM 2633 N N . ALA A 1 355 ? -22.870 6.419 6.735 1.00 97.12 355 ALA A N 1
ATOM 2634 C CA . ALA A 1 355 ? -23.342 7.716 7.204 1.00 97.12 355 ALA A CA 1
ATOM 2635 C C . ALA A 1 355 ? -22.208 8.570 7.797 1.00 97.12 355 ALA A C 1
ATOM 2637 O O . ALA A 1 355 ? -22.009 9.702 7.362 1.00 97.12 355 ALA A O 1
ATOM 2638 N N . ASP A 1 356 ? -21.436 8.022 8.738 1.00 97.94 356 ASP A N 1
ATOM 2639 C CA . ASP A 1 356 ? -20.375 8.738 9.458 1.00 97.94 356 ASP A CA 1
ATOM 2640 C C . ASP A 1 356 ? -19.215 9.138 8.537 1.00 97.94 356 ASP A C 1
ATOM 2642 O O . ASP A 1 356 ? -18.611 10.194 8.727 1.00 97.94 356 ASP A O 1
ATOM 2646 N N . LEU A 1 357 ? -18.919 8.321 7.521 1.00 98.38 357 LEU A N 1
ATOM 2647 C CA . LEU A 1 357 ? -17.895 8.621 6.520 1.00 98.38 357 LEU A CA 1
ATOM 2648 C C . LEU A 1 357 ? -18.458 9.291 5.254 1.00 98.38 357 LEU A C 1
ATOM 2650 O O . LEU A 1 357 ? -17.681 9.603 4.352 1.00 98.38 357 LEU A O 1
ATOM 2654 N N . ASP A 1 358 ? -19.766 9.546 5.164 1.00 97.88 358 ASP A N 1
ATOM 2655 C CA . ASP A 1 358 ? -20.402 10.189 4.003 1.00 97.88 358 ASP A CA 1
ATOM 2656 C C . ASP A 1 358 ? -19.992 9.514 2.670 1.00 97.88 358 ASP A C 1
ATOM 2658 O O . ASP A 1 358 ? -19.376 10.118 1.788 1.00 97.88 358 ASP A O 1
ATOM 2662 N N . LEU A 1 359 ? -20.227 8.202 2.547 1.00 98.38 359 LEU A N 1
ATOM 2663 C CA . LEU A 1 359 ? -19.672 7.396 1.444 1.00 98.38 359 LEU A CA 1
ATOM 2664 C C . LEU A 1 359 ? -20.530 7.386 0.166 1.00 98.38 359 LEU A C 1
ATOM 2666 O O . LEU A 1 359 ? -20.053 6.967 -0.887 1.00 98.38 359 LEU A O 1
ATOM 2670 N N . LEU A 1 360 ? -21.779 7.848 0.199 1.00 97.69 360 LEU A N 1
ATOM 2671 C CA . LEU A 1 360 ? -22.673 7.826 -0.972 1.00 97.69 360 LEU A CA 1
ATOM 2672 C C . LEU A 1 360 ? -22.406 9.006 -1.926 1.00 97.69 360 LEU A C 1
ATOM 2674 O O . LEU A 1 360 ? -23.290 9.816 -2.201 1.00 97.69 360 LEU A O 1
ATOM 2678 N N . ARG A 1 361 ? -21.156 9.136 -2.387 1.00 97.81 361 ARG A N 1
ATOM 2679 C CA . ARG A 1 361 ? -20.668 10.230 -3.242 1.00 97.81 361 ARG A CA 1
ATOM 2680 C C . ARG A 1 361 ? -19.668 9.715 -4.288 1.00 97.81 361 ARG A C 1
ATOM 2682 O O . ARG A 1 361 ? -18.951 8.757 -4.003 1.00 97.81 361 ARG A O 1
ATOM 2689 N N . PRO A 1 362 ? -19.550 10.375 -5.453 1.00 97.81 362 PRO A N 1
ATOM 2690 C CA . PRO A 1 362 ? -18.597 10.007 -6.502 1.00 97.81 362 PRO A CA 1
ATOM 2691 C C . PRO A 1 362 ? -17.175 10.491 -6.165 1.00 97.81 362 PRO A C 1
ATOM 2693 O O . PRO A 1 362 ? -16.727 11.542 -6.626 1.00 97.81 362 PRO A O 1
ATOM 2696 N N . ILE A 1 363 ? -16.486 9.765 -5.281 1.00 98.00 363 ILE A N 1
ATOM 2697 C CA . ILE A 1 363 ? -15.179 10.156 -4.724 1.00 98.00 363 ILE A CA 1
ATOM 2698 C C . ILE A 1 363 ? -14.081 9.105 -4.934 1.00 98.00 363 ILE A C 1
ATOM 2700 O O . ILE A 1 363 ? -12.993 9.269 -4.378 1.00 98.00 363 ILE A O 1
ATOM 2704 N N . TYR A 1 364 ? -14.338 8.019 -5.664 1.00 98.38 364 TYR A N 1
ATOM 2705 C CA . TYR A 1 364 ? -13.507 6.811 -5.614 1.00 98.38 364 TYR A CA 1
ATOM 2706 C C . TYR A 1 364 ? -12.394 6.785 -6.663 1.00 98.38 364 TYR A C 1
ATOM 2708 O O . TYR A 1 364 ? -11.268 6.390 -6.358 1.00 98.38 364 TYR A O 1
ATOM 2716 N N . SER A 1 365 ? -12.645 7.290 -7.870 1.00 96.62 365 SER A N 1
ATOM 2717 C CA . SER A 1 365 ? -11.693 7.250 -8.992 1.00 96.62 365 SER A CA 1
ATOM 2718 C C . SER A 1 365 ? -10.367 7.982 -8.732 1.00 96.62 365 SER A C 1
ATOM 2720 O O . SER A 1 365 ? -9.347 7.667 -9.355 1.00 96.62 365 SER A O 1
ATOM 2722 N N . GLN A 1 366 ? -10.336 8.925 -7.783 1.00 95.81 366 GLN A N 1
ATOM 2723 C CA . GLN A 1 366 ? -9.118 9.636 -7.360 1.00 95.81 366 GLN A CA 1
ATOM 2724 C C . GLN A 1 366 ? -8.161 8.790 -6.492 1.00 95.81 366 GLN A C 1
ATOM 2726 O O . GLN A 1 366 ? -7.003 9.179 -6.291 1.00 95.81 366 GLN A O 1
ATOM 2731 N N . LEU A 1 367 ? -8.632 7.657 -5.959 1.00 96.75 367 LEU A N 1
ATOM 2732 C CA . LEU A 1 367 ? -7.908 6.821 -4.990 1.00 96.75 367 LEU A CA 1
ATOM 2733 C C . LEU A 1 367 ? -7.046 5.740 -5.647 1.00 96.75 367 LEU A C 1
ATOM 2735 O O . LEU A 1 367 ? -6.110 5.239 -5.033 1.00 96.75 367 LEU A O 1
ATOM 2739 N N . VAL A 1 368 ? -7.330 5.423 -6.911 1.00 93.56 368 VAL A N 1
ATOM 2740 C CA . VAL A 1 368 ? -6.798 4.249 -7.621 1.00 93.56 368 VAL A CA 1
ATOM 2741 C C . VAL A 1 368 ? -5.267 4.227 -7.706 1.00 93.56 368 VAL A C 1
ATOM 2743 O O . VAL A 1 368 ? -4.660 3.156 -7.729 1.00 93.56 368 VAL A O 1
ATOM 2746 N N . ALA A 1 369 ? -4.626 5.397 -7.743 1.00 94.00 369 ALA A N 1
ATOM 2747 C CA . ALA A 1 369 ? -3.173 5.533 -7.735 1.00 94.00 369 ALA A CA 1
ATOM 2748 C C . ALA A 1 369 ? -2.702 6.267 -6.478 1.00 94.00 369 ALA A C 1
ATOM 2750 O O . ALA A 1 369 ? -3.300 7.267 -6.084 1.00 94.00 369 ALA A O 1
ATOM 2751 N N . GLY A 1 370 ? -1.592 5.804 -5.894 1.00 97.00 370 GLY A N 1
ATOM 2752 C CA . GLY A 1 370 ? -1.020 6.370 -4.668 1.00 97.00 370 GLY A CA 1
ATOM 2753 C C . GLY A 1 370 ? -1.626 5.844 -3.364 1.00 97.00 370 GLY A C 1
ATOM 2754 O O . GLY A 1 370 ? -1.407 6.470 -2.333 1.00 97.00 370 GLY A O 1
ATOM 2755 N N . GLY A 1 371 ? -2.379 4.742 -3.418 1.00 98.06 371 GLY A N 1
ATOM 2756 C CA . GLY A 1 371 ? -3.000 4.111 -2.253 1.00 98.06 371 GLY A CA 1
ATOM 2757 C C . GLY A 1 371 ? -4.289 4.799 -1.799 1.00 98.06 371 GLY A C 1
ATOM 2758 O O . GLY A 1 371 ? -4.493 6.000 -2.019 1.00 98.06 371 GLY A O 1
ATOM 2759 N N . HIS A 1 372 ? -5.156 4.022 -1.141 1.00 98.69 372 HIS A N 1
ATOM 2760 C CA . HIS A 1 372 ? -6.428 4.504 -0.587 1.00 98.69 372 HIS A CA 1
ATOM 2761 C C . HIS A 1 372 ? -6.255 5.223 0.760 1.00 98.69 372 HIS A C 1
ATOM 2763 O O . HIS A 1 372 ? -7.163 5.928 1.209 1.00 98.69 372 HIS A O 1
ATOM 2769 N N . PHE A 1 373 ? -5.103 5.042 1.412 1.00 98.75 373 PHE A N 1
ATOM 2770 C CA . PHE A 1 373 ? -4.816 5.533 2.758 1.00 98.75 373 PHE A CA 1
ATOM 2771 C C . PHE A 1 373 ? -3.611 6.475 2.781 1.00 98.75 373 PHE A C 1
ATOM 2773 O O . PHE A 1 373 ? -2.742 6.424 1.913 1.00 98.75 373 PHE A O 1
ATOM 2780 N N . GLY A 1 374 ? -3.554 7.334 3.798 1.00 98.19 374 GLY A N 1
ATOM 2781 C CA . GLY A 1 374 ? -2.457 8.280 4.018 1.00 98.19 374 GLY A CA 1
ATOM 2782 C C . GLY A 1 374 ? -2.543 9.585 3.230 1.00 98.19 374 GLY A C 1
ATOM 2783 O O . GLY A 1 374 ? -1.561 10.323 3.173 1.00 98.19 374 GLY A O 1
ATOM 2784 N N . ARG A 1 375 ? -3.687 9.884 2.603 1.00 96.62 375 ARG A N 1
ATOM 2785 C CA . ARG A 1 375 ? -3.853 11.048 1.721 1.00 96.62 375 ARG A CA 1
ATOM 2786 C C . ARG A 1 375 ? -5.067 11.879 2.113 1.00 96.62 375 ARG A C 1
ATOM 2788 O O . ARG A 1 375 ? -6.194 11.407 2.051 1.00 96.62 375 ARG A O 1
ATOM 2795 N N . GLU A 1 376 ? -4.841 13.145 2.431 1.00 94.19 376 GLU A N 1
ATOM 2796 C CA . GLU A 1 376 ? -5.907 14.113 2.702 1.00 94.19 376 GLU A CA 1
ATOM 2797 C C . GLU A 1 376 ? -6.432 14.695 1.381 1.00 94.19 376 GLU A C 1
ATOM 2799 O O . GLU A 1 376 ? -5.971 15.733 0.907 1.00 94.19 376 GLU A O 1
ATOM 2804 N N . LEU A 1 377 ? -7.363 13.983 0.740 1.00 96.12 377 LEU A N 1
ATOM 2805 C CA . LEU A 1 377 ? -8.020 14.424 -0.496 1.00 96.12 377 LEU A CA 1
ATOM 2806 C C . LEU A 1 377 ? -9.476 14.836 -0.233 1.00 96.12 377 LEU A C 1
ATOM 2808 O O . LEU A 1 377 ? -10.089 14.358 0.727 1.00 96.12 377 LEU A O 1
ATOM 2812 N N . PRO A 1 378 ? -10.081 15.664 -1.104 1.00 95.62 378 PRO A N 1
ATOM 2813 C CA . PRO A 1 378 ? -11.498 15.996 -1.005 1.00 95.62 378 PRO A CA 1
ATOM 2814 C C . PRO A 1 378 ? -12.390 14.745 -0.961 1.00 95.62 378 PRO A C 1
ATOM 2816 O O . PRO A 1 378 ? -12.315 13.881 -1.833 1.00 95.62 378 PRO A O 1
ATOM 2819 N N . GLY A 1 379 ? -13.246 14.660 0.062 1.00 94.81 379 GLY A N 1
ATOM 2820 C CA . GLY A 1 379 ? -14.191 13.554 0.261 1.00 94.81 379 GLY A CA 1
ATOM 2821 C C . GLY A 1 379 ? -13.645 12.349 1.037 1.00 94.81 379 GLY A C 1
ATOM 2822 O O . GLY A 1 379 ? -14.442 11.541 1.501 1.00 94.81 379 GLY A O 1
ATOM 2823 N N . VAL A 1 380 ? -12.329 12.252 1.251 1.00 97.56 380 VAL A N 1
ATOM 2824 C CA . VAL A 1 380 ? -11.663 11.129 1.941 1.00 97.56 380 VAL A CA 1
ATOM 2825 C C . VAL A 1 380 ? -11.754 11.308 3.460 1.00 97.56 380 VAL A C 1
ATOM 2827 O O . VAL A 1 380 ? -10.817 11.728 4.136 1.00 97.56 380 VAL A O 1
ATOM 2830 N N . THR A 1 381 ? -12.929 11.020 4.005 1.00 98.12 381 THR A N 1
ATOM 2831 C CA . THR A 1 381 ? -13.292 11.233 5.419 1.00 98.12 381 THR A CA 1
ATOM 2832 C C . THR A 1 381 ? -12.641 10.238 6.378 1.00 98.12 381 THR A C 1
ATOM 2834 O O . THR A 1 381 ? -12.405 10.576 7.532 1.00 98.12 381 THR A O 1
ATOM 2837 N N . TRP A 1 382 ? -12.264 9.042 5.916 1.00 98.69 382 TRP A N 1
ATOM 2838 C CA . TRP A 1 382 ? -11.577 8.046 6.752 1.00 98.69 382 TRP A CA 1
ATOM 2839 C C . TRP A 1 382 ? -10.143 8.436 7.128 1.00 98.69 382 TRP A C 1
ATOM 2841 O O . TRP A 1 382 ? -9.538 7.815 8.001 1.00 98.69 382 TRP A O 1
ATOM 2851 N N . GLU A 1 383 ? -9.584 9.464 6.489 1.00 98.69 383 GLU A N 1
ATOM 2852 C CA . GLU A 1 383 ? -8.295 10.039 6.870 1.00 98.69 383 GLU A CA 1
ATOM 2853 C C . GLU A 1 383 ? -8.426 11.148 7.926 1.00 98.69 383 GLU A C 1
ATOM 2855 O O . GLU A 1 383 ? -7.406 11.660 8.387 1.00 98.69 383 GLU A O 1
ATOM 2860 N N . LEU A 1 384 ? -9.636 11.510 8.359 1.00 98.19 384 LEU A N 1
ATOM 2861 C CA . LEU A 1 384 ? -9.826 12.473 9.442 1.00 98.19 384 LEU A CA 1
ATOM 2862 C C . LEU A 1 384 ? -9.440 11.871 10.799 1.00 98.19 384 LEU A C 1
ATOM 2864 O O . LEU A 1 384 ? -9.625 10.683 11.061 1.00 98.19 384 LEU A O 1
ATOM 2868 N N . THR A 1 385 ? -8.929 12.720 11.688 1.00 98.25 385 THR A N 1
ATOM 2869 C CA . THR A 1 385 ? -8.661 12.396 13.100 1.00 98.25 385 THR A CA 1
ATOM 2870 C C . THR A 1 385 ? -9.681 13.070 14.026 1.00 98.25 385 THR A C 1
ATOM 2872 O O . THR A 1 385 ? -9.345 13.549 15.109 1.00 98.25 385 THR A O 1
ATOM 2875 N N . ASP A 1 386 ? -10.925 13.176 13.565 1.00 98.00 386 ASP A N 1
ATOM 2876 C CA . ASP A 1 386 ? -12.037 13.896 14.197 1.00 98.00 386 ASP A CA 1
ATOM 2877 C C . ASP A 1 386 ? -12.571 13.218 15.469 1.00 98.00 386 ASP A C 1
ATOM 2879 O O . ASP A 1 386 ? -13.223 13.859 16.292 1.00 98.00 386 ASP A O 1
ATOM 2883 N N . ARG A 1 387 ? -12.264 11.933 15.668 1.00 98.25 387 ARG A N 1
ATOM 2884 C CA . ARG A 1 387 ? -12.662 11.148 16.846 1.00 98.25 387 ARG A CA 1
ATOM 2885 C C . ARG A 1 387 ? -11.546 10.996 17.880 1.00 98.25 387 ARG A C 1
ATOM 2887 O O . ARG A 1 387 ? -11.778 10.402 18.931 1.00 98.25 387 ARG A O 1
ATOM 2894 N N . ALA A 1 388 ? -10.358 11.551 17.633 1.00 98.44 388 ALA A N 1
ATOM 2895 C CA . ALA A 1 388 ? -9.195 11.392 18.503 1.00 98.44 388 ALA A CA 1
ATOM 2896 C C . ALA A 1 388 ? -9.422 11.957 19.920 1.00 98.44 388 ALA A C 1
ATOM 2898 O O . ALA A 1 388 ? -9.082 11.307 20.908 1.00 98.44 388 ALA A O 1
ATOM 2899 N N . GLU A 1 389 ? -10.043 13.135 20.045 1.00 98.00 389 GLU A N 1
ATOM 2900 C CA . GLU A 1 389 ? -10.342 13.736 21.355 1.00 98.00 389 GLU A CA 1
ATOM 2901 C C . GLU A 1 389 ? -11.382 12.918 22.134 1.00 98.00 389 GLU A C 1
ATOM 2903 O O . GLU A 1 389 ? -11.181 12.631 23.315 1.00 98.00 389 GLU A O 1
ATOM 2908 N N . ALA A 1 390 ? -12.455 12.485 21.462 1.00 97.88 390 ALA A N 1
ATOM 2909 C CA . ALA A 1 390 ? -13.485 11.638 22.059 1.00 97.88 390 ALA A CA 1
ATOM 2910 C C . ALA A 1 390 ? -12.898 10.303 22.546 1.00 97.88 390 ALA A C 1
ATOM 2912 O O . ALA A 1 390 ? -13.139 9.909 23.685 1.00 97.88 390 ALA A O 1
ATOM 2913 N N . LEU A 1 391 ? -12.051 9.656 21.736 1.00 97.75 391 LEU A N 1
ATOM 2914 C CA . LEU A 1 391 ? -11.322 8.450 22.137 1.00 97.75 391 LEU A CA 1
ATOM 2915 C C . LEU A 1 391 ? -10.445 8.682 23.367 1.00 97.75 391 LEU A C 1
ATOM 2917 O O . LEU A 1 391 ? -10.499 7.899 24.316 1.00 97.75 391 LEU A O 1
ATOM 2921 N N . ALA A 1 392 ? -9.646 9.752 23.369 1.00 97.81 392 ALA A N 1
ATOM 2922 C CA . ALA A 1 392 ? -8.769 10.074 24.490 1.00 97.81 392 ALA A CA 1
ATOM 2923 C C . ALA A 1 392 ? -9.559 10.344 25.781 1.00 97.81 392 ALA A C 1
ATOM 2925 O O . ALA A 1 392 ? -9.107 9.966 26.862 1.00 97.81 392 ALA A O 1
ATOM 2926 N N . ALA A 1 393 ? -10.730 10.981 25.684 1.00 97.50 393 ALA A N 1
ATOM 2927 C CA . ALA A 1 393 ? -11.613 11.213 26.822 1.00 97.50 393 ALA A CA 1
ATOM 2928 C C . ALA A 1 393 ? -12.199 9.898 27.361 1.00 97.50 393 ALA A C 1
ATOM 2930 O O . ALA A 1 393 ? -12.070 9.624 28.555 1.00 97.50 393 ALA A O 1
ATOM 2931 N N . THR A 1 394 ? -12.762 9.053 26.494 1.00 96.44 394 THR A N 1
ATOM 2932 C CA . THR A 1 394 ? -13.370 7.765 26.876 1.00 96.44 394 THR A CA 1
ATOM 2933 C C . THR A 1 394 ? -12.350 6.764 27.430 1.00 96.44 394 THR A C 1
ATOM 2935 O O . THR A 1 394 ? -12.656 5.991 28.338 1.00 96.44 394 THR A O 1
ATOM 2938 N N . ALA A 1 395 ? -11.107 6.792 26.942 1.00 94.19 395 ALA A N 1
ATOM 2939 C CA . ALA A 1 395 ? -10.030 5.935 27.441 1.00 94.19 395 ALA A CA 1
ATOM 2940 C C . ALA A 1 395 ? -9.496 6.350 28.829 1.00 94.19 395 ALA A C 1
ATOM 2942 O O . ALA A 1 395 ? -8.789 5.574 29.470 1.00 94.19 395 ALA A O 1
ATOM 2943 N N . ARG A 1 396 ? -9.798 7.569 29.299 1.00 86.56 396 ARG A N 1
ATOM 2944 C CA . ARG A 1 396 ? -9.378 8.077 30.621 1.00 86.56 396 ARG A CA 1
ATOM 2945 C C . ARG A 1 396 ? -10.414 7.850 31.726 1.00 86.56 396 ARG A C 1
ATOM 2947 O O . ARG A 1 396 ? -10.077 8.059 32.892 1.00 86.56 396 ARG A O 1
ATOM 2954 N N . LEU A 1 397 ? -11.642 7.477 31.361 1.00 74.62 397 LEU A N 1
ATOM 2955 C CA . LEU A 1 397 ? -12.715 7.075 32.278 1.00 74.62 397 LEU A CA 1
ATOM 2956 C C . LEU A 1 397 ? -12.538 5.613 32.704 1.00 74.62 397 LEU A C 1
ATOM 2958 O O . LEU A 1 397 ? -12.812 5.322 33.888 1.00 74.62 397 LEU A O 1
#

Radius of gyration: 21.79 Å; Cα contacts (8 Å, |Δi|>4): 964; chains: 1; bounding box: 62×31×63 Å

Solvent-accessible surface area (backbone atoms only — not comparable to full-atom values): 19593 Å² total; per-residue (Å²): 129,76,65,46,79,48,66,12,42,26,47,16,53,25,25,25,33,32,42,12,21,34,35,15,14,44,51,42,24,53,32,25,68,72,23,52,80,38,44,40,42,36,40,21,42,29,33,68,57,37,36,41,40,28,42,32,41,44,64,90,43,87,71,67,59,62,60,50,42,25,53,51,37,35,74,54,54,30,71,38,67,90,55,40,34,27,29,91,72,44,46,70,47,80,57,69,43,69,55,57,66,81,55,46,55,26,24,71,42,0,50,47,34,76,70,68,48,82,53,74,51,36,27,26,10,20,60,41,59,49,43,27,38,12,54,16,26,73,70,34,97,58,30,30,58,53,36,28,55,52,8,20,48,35,19,49,36,50,51,46,39,36,77,71,50,79,41,71,54,50,47,49,20,30,40,21,33,23,30,32,30,22,46,85,84,74,43,82,59,28,43,49,35,42,36,43,37,57,20,28,52,82,90,70,50,56,77,88,44,49,39,59,48,44,41,66,67,24,48,50,69,46,50,76,75,50,100,56,49,50,90,84,39,45,78,40,61,34,84,88,51,88,37,51,70,24,27,26,52,57,41,73,10,34,41,52,75,50,51,49,45,39,55,52,23,70,78,54,77,78,52,79,57,42,48,55,10,48,31,58,59,33,37,49,38,39,43,23,41,49,23,26,20,51,14,38,13,43,33,69,36,64,43,19,51,29,28,38,27,39,42,27,38,44,57,13,28,17,63,56,78,43,75,52,74,47,35,88,87,39,49,76,51,62,67,71,44,50,50,51,21,45,65,74,74,50,64,76,25,47,42,40,41,38,60,78,41,59,47,67,50,60,60,54,48,77,33,59,46,53,28,70,54,63,56,94,49,88,74,47,49,43,67,47,58,83,53,10,66,59,38,45,54,52,52,73,110

InterPro domains:
  IPR002133 S-adenosylmethionine synthetase [MF_00086] (2-395)
  IPR002133 S-adenosylmethionine synthetase [PIRSF000497] (3-392)
  IPR002133 S-adenosylmethionine synthetase [PTHR11964] (3-388)
  IPR002133 S-adenosylmethionine synthetase [TIGR01034] (5-392)
  IPR022628 S-adenosylmethionine synthetase, N-terminal [PF00438] (4-101)
  IPR022629 S-adenosylmethionine synthetase, central domain [PF02772] (124-243)
  IPR022630 S-adenosylmethionine synthetase, C-terminal [PF02773] (245-383)
  IPR022631 S-adenosylmethionine synthetase, conserved site [PS00376] (125-135)
  IPR022631 S-adenosylmethionine synthetase, conserved site [PS00377] (271-279)
  IPR022636 S-adenosylmethionine synthetase superfamily [SSF55973] (4-108)
  IPR022636 S-adenosylmethionine synthetase superfamily [SSF55973] (122-244)
  IPR022636 S-adenosylmethionine synthetase superfamily [SSF55973] (245-393)

Sequence (397 aa):
MPTRLFTSESVTEGHPDKIADAISDAVLDAMLTEDSHSHAAVETVVTTGQVMVCGEVTTEAYVDIADIARSRILDIGYDSSSKGFDGASCGVSVAIDAQSPDIAQGVTAAYETRHGSTDLIDSQGAGDQGLMFGYACTETPSLMPLPIDMAHALSLQLTKVRKEGALDYLCPDGKTQVTIRYNEDDKPVAVDTVIVSSQHRAGIDLDATMTPDLRRLVIDPVLERYDLDHKDMRVLVNPTGKFVIGGPMGDAGLTGRKIIVDTYGGMARHGGGAFSGKDPSKVDRSGAYAMRWVAKNVVAAGLADRCECQVAYAIGAARPVGFRIDTFGTNHVPETVIERAVGEVFDLRPGAIIADLDLLRPIYSQLVAGGHFGRELPGVTWELTDRAEALAATARL

Secondary structure (DSSP, 8-state):
---EEEEEEEE-TTSHHHHHHHHHHHHHHHHHHH-TT-EEEEEEEEETTEEEEEEEEE-S----HHHHHHHHHHHHT-EEGGGTEETTT-EEEEEEEPPPHHHHHHHHS-HHHHTT---SGGG--BSS-EEEEEEEETTSTTSS-HHHHHHHHHHHHHHHHHHTTTTTTEEEEEEEEEEEEE-TTS-EEEEEEEEEEEEE-TT--IIIIIHHHHIIIIIHHHHTTS--B-TT-EEEESTTS---S-GGGTS-EETTS-HHHHTTTTSS---S---TTB-TTSHHHHHHHHHHHHHHHHHHTTSBSEEEEEEEE-BT-SS-SEEEEE-TT-BSS-HHHHHHHHHHH---SHHHHHHHTT-SSS--TTSSSS-SSS---TT-GGG--TTHHHHHHHTT-

Mean predicted aligned error: 3.65 Å

Organism: Cutibacterium acnes (strain DSM 16379 / KPA171202) (NCBI:txid267747)

Foldseek 3Di:
DDKDKDKFKFKACQAQQLLQLLLLLLQVQQQLVVFLPKFWDWKWKFAQLEIEIEEAIDGPDDDPSLVSSLVSCVVLPQCDCQQRHHSVRGYYHYHYYHDDPVLVCLAQAFPCNVVPDPDPLFRGAASAWWKAKAKFFQQDPLRADPNLLLNLQLNVLLSVCCVVCVPVFFHSIKMKMWMFIADPVRHTAATAEIEIETAGAPPDDCPPPVQVSCVVRRVPVSCVNDPHHYPNYHYHYNVVPHRHHRGNHVDMHIHQPCQCSQHRRPPADGISQGARNGALSNCSHLVNLLNNLLNLLCCVLVQFRIKMKMWTHHRSGFDTPDIAMDRVPRGPADRVLLVVLCVVQDDSGSSRSCVQLVRSHSDSSVSSGSHLGSDDDPSSSSSDNVCNNSSNVSSVD

pLDDT: mean 96.26, std 4.83, range [49.38, 98.94]